Protein AF-0000000074383728 (afdb_homodimer)

pLDDT: mean 90.29, std 19.38, range [23.75, 99.0]

Radius of gyration: 31.38 Å; Cα contacts (8 Å, |Δi|>4): 1427; chains: 2; bounding box: 77×175×67 Å

Foldseek 3Di:
DPPPPPPPPPPPPPPPPPPPPPPVLDQFLFQAAEEAAALLQDQAPCVPFPFLQFFQFPPACVVAPVRGRTRLANYDGLQQLLCVVRRHPGRQEALNDDDLVSCLRYHYPYYHQEALDHCQSPVGGDIQHLVNSLVSVVVSLCSCCVVPVVVHLVRSLVSQQQYEYEHEHDQSCQVRECVPVVVYCNVVVDPLLRSLVVSLVSVLVSVVSVVVSRHAHYEYEQHAQQQQQLVNCVVVVHQHRDVSSSVSSVSNR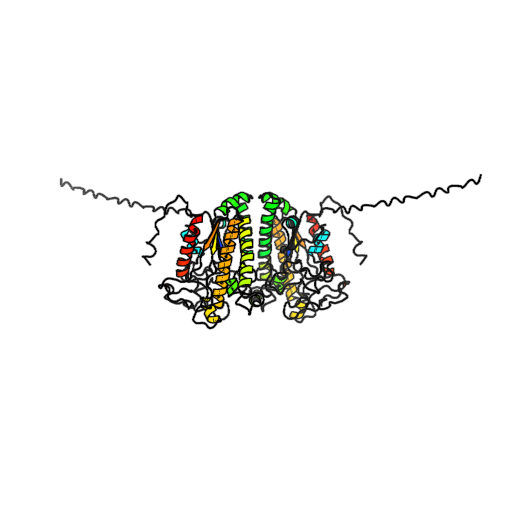VVNVVSQVVSPVVRPRHDYFYQYYDPDDPCLQVARNAAQADADCPRSGQGHDGPGDGHDPLLNHQHNTRGYGYVNVSNVSSVSSSVRSCVSRVPPPPDDDPDPPPPVPVD/DPPPPDPPPPPPPPPPPPPPPPPVLDQFLFQAAAEAAALLQDQAPCVPFPFLQFFQFPPACVVAPVRGRTRLANYDGLQQLLCVVRRHPGRQEALNDDDLVSCLRYHYPYYHQEALDHCQSPVGGDIQHLVNSLVSVVVSLCSCCVVPVVVHLVRSLVSQQQYEYEHEHDQSCQVRECVPVVVYCNVVVDPLLRSLVVSLVSVLVSVVSVVVSRHAHYEYEQHAQQQQQLVNCVVVVHQHRDVSSSVSSVSNRVVNVVSQVVSPVVRPRHDYFYQYYDPDDPCLQVARNAAQAPADCPRSGQGHDGPGDGHDPLLNHQHNTRGYGYVNVSNVSSVSSSVRSCVSRVPPPPDDDPDPPPPVPVD

Organism: Artemisia annua (NCBI:txid35608)

InterPro domains:
  IPR001087 GDSL lipase/esterase [PF00657] (33-327)
  IPR035669 GDSL lipase/esterase-like, plant [cd01837] (31-342)
  IPR036514 SGNH hydrolase superfamily [G3DSA:3.40.50.1110] (21-343)
  IPR051238 GDSL esterase/lipase [PTHR45650] (12-344)

Nearest PDB structures (foldseek):
  6ur1-assembly2_B  TM=7.526E-01  e=2.011E-12  Pseudomonas aeruginosa PAO1
  8d90-assembly2_B  TM=7.364E-01  e=1.121E-12  Pseudomonas aeruginosa PAO1
  6uqz-assembly2_B  TM=7.644E-01  e=4.053E-12  Pseudomonas aeruginosa PAO1
  6ur0-assembly2_B  TM=7.453E-01  e=1.417E-12  Pseudomonas aeruginosa PAO1
  6uqy-assembly1_A  TM=7.431E-01  e=1.897E-12  Pseudomonas aeruginosa PAO1

Sequence (726 aa):
MRNMGFSSVTYIFVFFIATLSSFISCAPQVPCYFIFGDSLYDNGNNNNLVTEARANYPPYGIDFPDGPTGRFSNGRNIADVIAQLLGFEKSIPPYATASPNEAVLGVNYASGAAGIRDETGQHMGGRISLNQQIAHHATTILQLADLIGNGNLKKVRKHLNKCIYTVAMGNNDFINNYFSPQHYKTSSLYTPEEYAEQLVQQYSKQLSILYKYGARNFGISGSSYSGCAPEMMTRYDSDVCVDAINGAVVQFNAKLVAALAELKSNLTGAKFVYIEPSLGYSTDFNVTDKPCCTVSTTIGAGQCAPNQVPCDSRQNYVFWDAFHPTEGISLVDGAAAYEALSPFYADETKGTLPILEAFVNDIMRNMGFSSVTYIFVFFIATLSSFISCAPQVPCYFIFGDSLYDNGNNNNLVTEARANYPPYGIDFPDGPTGRFSNGRNIADVIAQLLGFEKSIPPYATASPNEAVLGVNYASGAAGIRDETGQHMGGRISLNQQIAHHATTILQLADLIGNGNLKKVRKHLNKCIYTVAMGNNDFINNYFSPQHYKTSSLYTPEEYAEQLVQQYSKQLSILYKYGARNFGISGSSYSGCAPEMMTRYDSDVCVDAINGAVVQFNAKLVAALAELKSNLTGAKFVYIEPSLGYSTDFNVTDKPCCTVSTTIGAGQCAPNQVPCDSRQNYVFWDAFHPTEGISLVDGAAAYEALSPFYADETKGTLPILEAFVNDI

Solvent-accessible surface area (backbone atoms only — not comparable to full-atom values): 37391 Å² total; per-residue (Å²): 135,83,80,78,79,80,79,80,78,79,80,78,78,77,76,76,74,75,73,73,73,68,73,68,79,61,74,39,61,46,73,22,43,35,37,40,26,15,37,71,48,13,55,29,45,34,64,83,46,66,42,44,46,60,25,53,43,45,51,24,6,70,72,25,96,82,36,31,53,18,22,54,15,34,22,55,37,31,52,42,39,32,33,47,74,41,37,39,93,56,67,61,40,22,54,78,74,49,47,76,75,50,45,67,44,18,35,25,44,9,10,24,44,13,6,66,46,74,63,23,26,46,94,43,39,49,61,41,18,48,65,51,34,53,24,48,49,33,42,49,48,57,51,40,12,58,73,77,21,76,33,23,44,63,54,37,26,60,56,36,45,53,18,42,35,37,42,38,50,44,50,26,39,37,64,42,23,40,72,28,64,94,80,32,66,49,54,80,75,33,53,57,64,54,42,28,50,53,49,39,54,53,45,52,52,53,54,50,51,45,39,74,69,24,48,23,34,36,39,36,37,42,44,54,58,56,14,45,24,31,41,49,11,56,76,65,74,41,98,50,60,36,61,71,51,32,50,35,38,51,50,29,41,53,51,40,55,55,49,48,54,52,46,46,74,69,36,85,82,40,42,73,36,79,34,77,51,73,92,75,73,61,76,68,43,66,38,63,68,48,38,36,30,58,53,27,88,64,83,33,56,32,35,58,32,74,76,47,82,52,56,84,66,50,75,27,24,39,22,24,23,19,76,31,43,13,30,63,42,17,50,54,54,10,50,52,45,45,60,61,48,38,85,74,51,55,50,88,81,60,70,84,72,79,76,75,68,61,72,68,63,77,100,136,87,80,80,78,80,81,79,77,79,78,79,78,79,78,77,74,75,75,70,72,67,73,68,78,62,75,38,62,46,73,23,44,35,37,41,26,15,37,70,48,12,55,29,44,36,63,83,47,68,42,44,48,60,25,56,43,46,50,24,6,70,72,26,95,84,35,32,54,18,23,53,15,33,21,55,37,30,52,42,39,31,33,48,74,42,38,40,92,56,68,62,40,21,56,79,73,49,46,76,76,51,45,67,43,18,37,26,44,9,9,23,46,13,6,64,46,74,63,22,25,46,92,42,38,48,60,40,18,48,65,53,34,53,24,50,48,33,41,50,50,56,52,40,12,59,74,76,20,78,33,23,44,62,54,37,28,60,56,37,43,55,18,42,35,37,41,39,49,46,49,26,39,37,66,40,23,39,72,27,62,94,80,31,67,50,53,80,75,33,52,56,65,54,43,29,52,53,50,40,54,54,45,52,53,52,53,50,50,45,39,74,69,24,48,21,34,36,39,36,36,42,44,54,58,57,13,45,25,30,40,49,12,57,75,64,74,41,98,51,59,36,60,73,51,31,52,37,38,52,51,29,39,54,50,39,55,54,48,49,53,52,46,44,74,69,37,86,83,40,45,74,36,80,34,77,51,74,93,72,74,62,77,68,44,66,38,64,68,49,39,37,29,58,53,27,88,63,82,33,55,32,35,57,32,75,76,46,82,53,56,85,67,51,77,26,24,40,23,24,23,20,76,29,42,13,30,64,42,16,50,53,53,10,50,51,43,45,59,61,48,37,84,74,50,54,50,90,78,60,70,83,71,77,76,75,68,63,70,68,62,78,100

Secondary structure (DSSP, 8-state):
-------------------------PPPSSS-EEEEESTTT-BSTTTTSSBS----STTTTTTSTT--SSBSSSS--HHHHHHHHTT-SSPPPBTTT--HHHHTT--B---TT--SSTTTTGGGB----HHHHHHHHHHHHHHHHHHTSTTBHHHHHHHHTTSEEEEE--HHHIIIIIT-TTT--HHHH--HHHHHHHHHHHHHHHHHHHHHHT--EEEEEPPP-GGGSHHHHHHTT-SS--HHHHHHHHHHHHHHHHHHHHHHHHSTT-EEEEEPPPS---TT--EEEEESSPBPSSTTTTSBPTT----S-GGGEEESSSSSB-HHHHHHHHHHHHHHTHHHH--TTS-------HHHH--/-------------------------PPPSSS-EEEEESTTT-BSTTTTSSBS----STTTTTTSTT--SSBSSSS--HHHHHHHHTT-SSPPPBTTT--HHHHTT--B---TT--SSTTTTGGGB----HHHHHHHHHHHHHHHHHHTSTTBHHHHHHHHTTSEEEEE--HHHIIIIIT-TTT--HHHH--HHHHHHHHHHHHHHHHHHHHHTT--EEEEEPPP-GGGSHHHHHHTT-SS--HHHHHHHHHHHHHHHHHHHHHHHHSTT-EEEEEPPPS---TT--EEEEESSPBPSSTTTTSBPTT----S-GGGEEESSSSSB-HHHHHHHHHHHHHHTHHHHS-SSS-------HHHH--

Structure (mmCIF, N/CA/C/O backbone):
data_AF-0000000074383728-model_v1
#
loop_
_entity.id
_entity.type
_entity.pdbx_description
1 polymer 'SGNH hydrolase-type esterase domain-containing protein'
#
loop_
_atom_site.group_PDB
_atom_site.id
_atom_site.type_symbol
_atom_site.label_atom_id
_atom_site.label_alt_id
_atom_site.label_comp_id
_atom_site.label_asym_id
_atom_site.label_entity_id
_atom_site.label_seq_id
_atom_site.pdbx_PDB_ins_code
_atom_site.Cartn_x
_atom_site.Cartn_y
_atom_site.Cartn_z
_atom_site.occupancy
_atom_site.B_iso_or_equiv
_atom_site.auth_seq_id
_atom_site.auth_comp_id
_atom_site.auth_asym_id
_atom_site.auth_atom_id
_atom_site.pdbx_PDB_model_num
ATOM 1 N N . MET A 1 1 ? 14.477 91.75 -39.625 1 23.75 1 MET A N 1
ATOM 2 C CA . MET A 1 1 ? 15.391 90.75 -39.125 1 23.75 1 MET A CA 1
ATOM 3 C C . MET A 1 1 ? 14.883 90.188 -37.781 1 23.75 1 MET A C 1
ATOM 5 O O . MET A 1 1 ? 15.016 90.812 -36.75 1 23.75 1 MET A O 1
ATOM 9 N N . ARG A 1 2 ? 13.531 89.688 -37.875 1 29.5 2 ARG A N 1
ATOM 10 C CA . ARG A 1 2 ? 12.695 89.125 -36.844 1 29.5 2 ARG A CA 1
ATOM 11 C C . ARG A 1 2 ? 13.383 87.938 -36.188 1 29.5 2 ARG A C 1
ATOM 13 O O . ARG A 1 2 ? 13.719 86.938 -36.844 1 29.5 2 ARG A O 1
ATOM 20 N N . ASN A 1 3 ? 14.172 88.188 -35.125 1 27.17 3 ASN A N 1
ATOM 21 C CA . ASN A 1 3 ? 14.938 87.188 -34.344 1 27.17 3 ASN A CA 1
ATOM 22 C C . ASN A 1 3 ? 14.016 86.188 -33.656 1 27.17 3 ASN A C 1
ATOM 24 O O . ASN A 1 3 ? 13.195 86.562 -32.812 1 27.17 3 ASN A O 1
ATOM 28 N N . MET A 1 4 ? 13.484 85.188 -34.344 1 37.12 4 MET A N 1
ATOM 29 C CA . MET A 1 4 ? 12.68 84.062 -33.812 1 37.12 4 MET A CA 1
ATOM 30 C C . MET A 1 4 ? 13.453 83.312 -32.75 1 37.12 4 MET A C 1
ATOM 32 O O . MET A 1 4 ? 14.555 82.812 -33.031 1 37.12 4 MET A O 1
ATOM 36 N N . GLY A 1 5 ? 13.352 83.625 -31.469 1 35.25 5 GLY A N 1
ATOM 37 C CA . GLY A 1 5 ? 13.922 83 -30.312 1 35.25 5 GLY A CA 1
ATOM 38 C C . GLY A 1 5 ? 13.492 81.5 -30.188 1 35.25 5 GLY A C 1
ATOM 39 O O . GLY A 1 5 ? 12.305 81.188 -30.281 1 35.25 5 GLY A O 1
ATOM 40 N N . PHE A 1 6 ? 14.289 80.562 -30.672 1 40.22 6 PHE A N 1
ATOM 41 C CA . PHE A 1 6 ? 14.156 79.062 -30.562 1 40.22 6 PHE A CA 1
ATOM 42 C C . PHE A 1 6 ? 14.109 78.688 -29.094 1 40.22 6 PHE A C 1
ATOM 44 O O . PHE A 1 6 ? 15.023 79 -28.328 1 40.22 6 PHE A O 1
ATOM 51 N N . SER A 1 7 ? 12.938 78.625 -28.453 1 39.31 7 SER A N 1
ATOM 52 C CA . SER A 1 7 ? 12.75 78.062 -27.125 1 39.31 7 SER A CA 1
ATOM 53 C C . SER A 1 7 ? 13.188 76.562 -27.078 1 39.31 7 SER A C 1
ATOM 55 O O . SER A 1 7 ? 12.742 75.75 -27.891 1 39.31 7 SER A O 1
ATOM 57 N N . SER A 1 8 ? 14.398 76.25 -26.641 1 41.28 8 SER A N 1
ATOM 58 C CA . SER A 1 8 ? 14.938 74.938 -26.406 1 41.28 8 SER A CA 1
ATOM 59 C C . SER A 1 8 ? 14.141 74.188 -25.328 1 41.28 8 SER A C 1
ATOM 61 O O . SER A 1 8 ? 14.008 74.688 -24.203 1 41.28 8 SER A O 1
ATOM 63 N N . VAL A 1 9 ? 13.086 73.438 -25.656 1 46.56 9 VAL A N 1
ATOM 64 C CA . VAL A 1 9 ? 12.391 72.562 -24.75 1 46.56 9 VAL A CA 1
ATOM 65 C C . VAL A 1 9 ? 13.359 71.5 -24.234 1 46.56 9 VAL A C 1
ATOM 67 O O . VAL A 1 9 ? 13.961 70.75 -25.031 1 46.56 9 VAL A O 1
ATOM 70 N N . THR A 1 10 ? 14 71.688 -23.078 1 42.84 10 THR A N 1
ATOM 71 C CA . THR A 1 10 ? 14.812 70.688 -22.391 1 42.84 10 THR A CA 1
ATOM 72 C C . THR A 1 10 ? 13.969 69.438 -22.031 1 42.84 10 THR A C 1
ATOM 74 O O . THR A 1 10 ? 12.984 69.562 -21.297 1 42.84 10 THR A O 1
ATOM 77 N N . TYR A 1 11 ? 13.953 68.375 -22.875 1 44 11 TYR A N 1
ATOM 78 C CA . TYR A 1 11 ? 13.375 67.062 -22.562 1 44 11 TYR A CA 1
ATOM 79 C C . TYR A 1 11 ? 14.031 66.5 -21.312 1 44 11 TYR A C 1
ATOM 81 O O . TYR A 1 11 ? 15.25 66.312 -21.281 1 44 11 TYR A O 1
ATOM 89 N N . ILE A 1 12 ? 13.43 66.688 -20.172 1 43.62 12 ILE A N 1
ATOM 90 C CA . ILE A 1 12 ? 13.852 66 -18.969 1 43.62 12 ILE A CA 1
ATOM 91 C C . ILE A 1 12 ? 13.633 64.5 -19.156 1 43.62 12 ILE A C 1
ATOM 93 O O . ILE A 1 12 ? 12.508 64 -19.359 1 43.62 12 ILE A O 1
ATOM 97 N N . PHE A 1 13 ? 14.648 63.75 -19.625 1 43.59 13 PHE A N 1
ATOM 98 C CA . PHE A 1 13 ? 14.648 62.281 -19.609 1 43.59 13 PHE A CA 1
ATOM 99 C C . PHE A 1 13 ? 14.555 61.75 -18.188 1 43.59 13 PHE A C 1
ATOM 101 O O . PHE A 1 13 ? 15.469 61.906 -17.391 1 43.59 13 PHE A O 1
ATOM 108 N N . VAL A 1 14 ? 13.375 61.5 -17.688 1 42.91 14 VAL A N 1
ATOM 109 C CA . VAL A 1 14 ? 13.188 60.75 -16.438 1 42.91 14 VAL A CA 1
ATOM 110 C C . VAL A 1 14 ? 13.711 59.344 -16.609 1 42.91 14 VAL A C 1
ATOM 112 O O . VAL A 1 14 ? 13.211 58.562 -17.438 1 42.91 14 VAL A O 1
ATOM 115 N N . PHE A 1 15 ? 14.953 59.125 -16.266 1 42.06 15 PHE A N 1
ATOM 116 C CA . PHE A 1 15 ? 15.484 57.781 -16.141 1 42.06 15 PHE A CA 1
ATOM 117 C C . PHE A 1 15 ? 14.703 56.969 -15.109 1 42.06 15 PHE A C 1
ATOM 119 O O . PHE A 1 15 ? 14.711 57.312 -13.922 1 42.06 15 PHE A O 1
ATOM 126 N N . PHE A 1 16 ? 13.664 56.281 -15.516 1 41.88 16 PHE A N 1
ATOM 127 C CA . PHE A 1 16 ? 13.047 55.25 -14.664 1 41.88 16 PHE A CA 1
ATOM 128 C C . PHE A 1 16 ? 14.07 54.188 -14.273 1 41.88 16 PHE A C 1
ATOM 130 O O . PHE A 1 16 ? 14.547 53.438 -15.117 1 41.88 16 PHE A O 1
ATOM 137 N N . ILE A 1 17 ? 14.75 54.375 -13.234 1 37.78 17 ILE A N 1
ATOM 138 C CA . ILE A 1 17 ? 15.523 53.281 -12.664 1 37.78 17 ILE A CA 1
ATOM 139 C C . ILE A 1 17 ? 14.594 52.094 -12.344 1 37.78 17 ILE A C 1
ATOM 141 O O . ILE A 1 17 ? 13.742 52.219 -11.461 1 37.78 17 ILE A O 1
ATOM 145 N N . ALA A 1 18 ? 14.43 51.219 -13.258 1 42 18 ALA A N 1
ATOM 146 C CA . ALA A 1 18 ? 13.867 49.906 -12.945 1 42 18 ALA A CA 1
ATOM 147 C C . ALA A 1 18 ? 14.625 49.25 -11.789 1 42 18 ALA A C 1
ATOM 149 O O . ALA A 1 18 ? 15.781 48.844 -11.953 1 42 18 ALA A O 1
ATOM 150 N N . THR A 1 19 ? 14.336 49.688 -10.617 1 41.12 19 THR A N 1
ATOM 151 C CA . THR A 1 19 ? 14.805 48.844 -9.523 1 41.12 19 THR A CA 1
ATOM 152 C C . THR A 1 19 ? 14.43 47.375 -9.766 1 41.12 19 THR A C 1
ATOM 154 O O . THR A 1 19 ? 13.25 47.031 -9.727 1 41.12 19 THR A O 1
ATOM 157 N N . LEU A 1 20 ? 15.156 46.719 -10.523 1 40.81 20 LEU A N 1
ATOM 158 C CA . LEU A 1 20 ? 15.07 45.25 -10.484 1 40.81 20 LEU A CA 1
ATOM 159 C C . LEU A 1 20 ? 15.156 44.75 -9.047 1 40.81 20 LEU A C 1
ATOM 161 O O . LEU A 1 20 ? 16.234 44.75 -8.445 1 40.81 20 LEU A O 1
ATOM 165 N N . SER A 1 21 ? 14.117 44.906 -8.25 1 39.81 21 SER A N 1
ATOM 166 C CA . SER A 1 21 ? 14.094 44.062 -7.074 1 39.81 21 SER A CA 1
ATOM 167 C C . SER A 1 21 ? 14.453 42.625 -7.438 1 39.81 21 SER A C 1
ATOM 169 O O . SER A 1 21 ? 13.688 41.938 -8.109 1 39.81 21 SER A O 1
ATOM 171 N N . SER A 1 22 ? 15.641 42.375 -7.73 1 39.72 22 SER A N 1
ATOM 172 C CA . SER A 1 22 ? 16.047 40.969 -7.738 1 39.72 22 SER A CA 1
ATOM 173 C C . SER A 1 22 ? 15.398 40.219 -6.59 1 39.72 22 SER A C 1
ATOM 175 O O . SER A 1 22 ? 15.719 40.438 -5.422 1 39.72 22 SER A O 1
ATOM 177 N N . PHE A 1 23 ? 14.195 39.906 -6.68 1 41.91 23 PHE A N 1
ATOM 178 C CA . PHE A 1 23 ? 13.773 38.812 -5.801 1 41.91 23 PHE A CA 1
ATOM 179 C C . PHE A 1 23 ? 14.867 37.75 -5.684 1 41.91 23 PHE A C 1
ATOM 181 O O . PHE A 1 23 ? 15.141 37.031 -6.637 1 41.91 23 PHE A O 1
ATOM 188 N N . ILE A 1 24 ? 15.945 38.062 -5.109 1 41.12 24 ILE A N 1
ATOM 189 C CA . ILE A 1 24 ? 16.859 37 -4.766 1 41.12 24 ILE A CA 1
ATOM 190 C C . ILE A 1 24 ? 16.078 35.781 -4.266 1 41.12 24 ILE A C 1
ATOM 192 O O . ILE A 1 24 ? 15.422 35.844 -3.227 1 41.12 24 ILE A O 1
ATOM 196 N N . SER A 1 25 ? 15.539 35.094 -5.102 1 51.88 25 SER A N 1
ATOM 197 C CA . SER A 1 25 ? 15.008 33.781 -4.719 1 51.88 25 SER A CA 1
ATOM 198 C C . SER A 1 25 ? 15.961 33.031 -3.781 1 51.88 25 SER A C 1
ATOM 200 O O . SER A 1 25 ? 17.062 32.656 -4.18 1 51.88 25 SER A O 1
ATOM 202 N N . CYS A 1 26 ? 15.992 33.406 -2.43 1 64.88 26 CYS A N 1
ATOM 203 C CA . CYS A 1 26 ? 16.859 32.781 -1.436 1 64.88 26 CYS A CA 1
ATOM 204 C C . CYS A 1 26 ? 16.594 31.281 -1.354 1 64.88 26 CYS A C 1
ATOM 206 O O . CYS A 1 26 ? 15.438 30.844 -1.416 1 64.88 26 CYS A O 1
ATOM 208 N N . ALA A 1 27 ? 17.594 30.453 -1.549 1 84.06 27 ALA A N 1
ATOM 209 C CA . ALA A 1 27 ? 17.562 29 -1.392 1 84.06 27 ALA A CA 1
ATOM 210 C C . ALA A 1 27 ? 16.891 28.594 -0.087 1 84.06 27 ALA A C 1
ATOM 212 O O . ALA A 1 27 ? 17.016 29.281 0.926 1 84.06 27 ALA A O 1
ATOM 213 N N . PRO A 1 28 ? 15.992 27.609 -0.185 1 92.44 28 PRO A N 1
ATOM 214 C CA . PRO A 1 28 ? 15.391 27.141 1.066 1 92.44 28 PRO A CA 1
ATOM 215 C C . PRO A 1 28 ? 16.438 26.875 2.154 1 92.44 28 PRO A C 1
ATOM 217 O O . PRO A 1 28 ? 17.609 26.672 1.85 1 92.44 28 PRO A O 1
ATOM 220 N N . GLN A 1 29 ? 15.961 26.906 3.348 1 95.75 29 GLN A N 1
ATOM 221 C CA . GLN A 1 29 ? 16.844 26.781 4.508 1 95.75 29 GLN A CA 1
ATOM 222 C C . GLN A 1 29 ? 17.422 25.375 4.609 1 95.75 29 GLN A C 1
ATOM 224 O O . GLN A 1 29 ? 18.422 25.156 5.289 1 95.75 29 GLN A O 1
ATOM 229 N N . VAL A 1 30 ? 16.766 24.375 4.012 1 97.25 30 VAL A N 1
ATOM 230 C CA . VAL A 1 30 ? 17.219 22.984 3.881 1 97.25 30 VAL A CA 1
ATOM 231 C C . VAL A 1 30 ? 17.031 22.516 2.441 1 97.25 30 VAL A C 1
ATOM 233 O O . VAL A 1 30 ? 16.188 23.047 1.714 1 97.25 30 VAL A O 1
ATOM 236 N N . PRO A 1 31 ? 17.766 21.547 2.021 1 97.06 31 PRO A N 1
ATOM 237 C CA . PRO A 1 31 ? 17.719 21.188 0.603 1 97.06 31 PRO A CA 1
ATOM 238 C C . PRO A 1 31 ? 16.438 20.438 0.234 1 97.06 31 PRO A C 1
ATOM 240 O O . PRO A 1 31 ? 16.062 20.391 -0.94 1 97.06 31 PRO A O 1
ATOM 243 N N . CYS A 1 32 ? 15.766 19.797 1.197 1 98.25 32 CYS A N 1
ATOM 244 C CA . CYS A 1 32 ? 14.578 19.016 0.887 1 98.25 32 CYS A CA 1
ATOM 245 C C . CYS A 1 32 ? 13.703 18.828 2.121 1 98.25 32 CYS A C 1
ATOM 247 O O . CYS A 1 32 ? 14.164 19.031 3.248 1 98.25 32 CYS A O 1
ATOM 249 N N . TYR A 1 33 ? 12.445 18.562 1.888 1 98.88 33 TYR A N 1
ATOM 250 C CA . TYR A 1 33 ? 11.414 18.375 2.91 1 98.88 33 TYR A CA 1
ATOM 251 C C . TYR A 1 33 ? 10.484 17.234 2.557 1 98.88 33 TYR A C 1
ATOM 253 O O . TYR A 1 33 ? 9.727 17.312 1.586 1 98.88 33 TYR A O 1
ATOM 261 N N . PHE A 1 34 ? 10.586 16.094 3.307 1 98.94 34 PHE A N 1
ATOM 262 C CA . PHE A 1 34 ? 9.727 14.938 3.123 1 98.94 34 PHE A CA 1
ATOM 263 C C . PHE A 1 34 ? 8.648 14.891 4.195 1 98.94 34 PHE A C 1
ATOM 265 O O . PHE A 1 34 ? 8.93 15.062 5.379 1 98.94 34 PHE A O 1
ATOM 272 N N . ILE A 1 35 ? 7.395 14.602 3.756 1 99 35 ILE A N 1
ATOM 273 C CA . ILE A 1 35 ? 6.234 14.734 4.633 1 99 35 ILE A CA 1
ATOM 274 C C . ILE A 1 35 ? 5.465 13.422 4.676 1 99 35 ILE A C 1
ATOM 276 O O . ILE A 1 35 ? 5.082 12.883 3.635 1 99 35 ILE A O 1
ATOM 280 N N . PHE A 1 36 ? 5.27 12.852 5.82 1 98.94 36 PHE A N 1
ATOM 281 C CA . PHE A 1 36 ? 4.438 11.688 6.094 1 98.94 36 PHE A CA 1
ATOM 282 C C . PHE A 1 36 ? 3.281 12.055 7.016 1 98.94 36 PHE A C 1
ATOM 284 O O . PHE A 1 36 ? 3.451 12.836 7.957 1 98.94 36 PHE A O 1
ATOM 291 N N . GLY A 1 37 ? 2.119 11.5 6.719 1 98.88 37 GLY A N 1
ATOM 292 C CA . GLY A 1 37 ? 1.021 11.898 7.582 1 98.88 37 GLY A CA 1
ATOM 293 C C . GLY A 1 37 ? -0.333 11.438 7.078 1 98.88 37 GLY A C 1
ATOM 294 O O . GLY A 1 37 ? -0.421 10.484 6.305 1 98.88 37 GLY A O 1
ATOM 295 N N . ASP A 1 38 ? -1.364 12.023 7.645 1 98.75 38 ASP A N 1
ATOM 296 C CA . ASP A 1 38 ? -2.75 11.719 7.297 1 98.75 38 ASP A CA 1
ATOM 297 C C . ASP A 1 38 ? -3.426 12.914 6.633 1 98.75 38 ASP A C 1
ATOM 299 O O . ASP A 1 38 ? -2.783 13.672 5.895 1 98.75 38 ASP A O 1
ATOM 303 N N . SER A 1 39 ? -4.688 13.102 6.734 1 98.75 39 SER A N 1
ATOM 304 C CA . SER A 1 39 ? -5.457 14.125 6.035 1 98.75 39 SER A CA 1
ATOM 305 C C . SER A 1 39 ? -5.016 15.523 6.441 1 98.75 39 SER A C 1
ATOM 307 O O . SER A 1 39 ? -5.172 16.484 5.672 1 98.75 39 SER A O 1
ATOM 309 N N . LEU A 1 40 ? -4.418 15.711 7.617 1 98.38 40 LEU A N 1
ATOM 310 C CA . LEU A 1 40 ? -3.998 17.031 8.102 1 98.38 40 LEU A CA 1
ATOM 311 C C . LEU A 1 40 ? -2.842 17.562 7.27 1 98.38 40 LEU A C 1
ATOM 313 O O . LEU A 1 40 ? -2.576 18.766 7.277 1 98.38 40 LEU A O 1
ATOM 317 N N . TYR A 1 41 ? -2.146 16.641 6.566 1 98.81 41 TYR A N 1
ATOM 318 C CA . TYR A 1 41 ? -0.938 17.016 5.84 1 98.81 41 TYR A CA 1
ATOM 319 C C . TYR A 1 41 ? -1.084 16.719 4.352 1 98.81 41 TYR A C 1
ATOM 321 O O . TYR A 1 41 ? -0.254 17.141 3.547 1 98.81 41 TYR A O 1
ATOM 329 N N . ASP A 1 42 ? -2.148 15.977 3.982 1 98.88 42 ASP A N 1
ATOM 330 C CA . ASP A 1 42 ? -2.348 15.555 2.602 1 98.88 42 ASP A CA 1
ATOM 331 C C . ASP A 1 42 ? -2.631 16.75 1.692 1 98.88 42 ASP A C 1
ATOM 333 O O . ASP A 1 42 ? -3.451 17.609 2.025 1 98.88 42 ASP A O 1
ATOM 337 N N . ASN A 1 43 ? -1.939 16.75 0.58 1 98.62 43 ASN A N 1
ATOM 338 C CA . ASN A 1 43 ? -2.217 17.844 -0.352 1 98.62 43 ASN A CA 1
ATOM 339 C C . ASN A 1 43 ? -2.523 17.328 -1.751 1 98.62 43 ASN A C 1
ATOM 341 O O . ASN A 1 43 ? -2.273 18 -2.744 1 98.62 43 ASN A O 1
ATOM 345 N N . GLY A 1 44 ? -2.988 16.016 -1.808 1 98.69 44 GLY A N 1
ATOM 346 C CA . GLY A 1 44 ? -3.5 15.594 -3.104 1 98.69 44 GLY A CA 1
ATOM 347 C C . GLY A 1 44 ? -3.322 14.109 -3.369 1 98.69 44 GLY A C 1
ATOM 348 O O . GLY A 1 44 ? -3.686 13.617 -4.438 1 98.69 44 GLY A O 1
ATOM 349 N N . ASN A 1 45 ? -2.852 13.336 -2.424 1 98.81 45 ASN A N 1
ATOM 350 C CA . ASN A 1 45 ? -2.553 11.93 -2.674 1 98.81 45 ASN A CA 1
ATOM 351 C C . ASN A 1 45 ? -3.826 11.102 -2.777 1 98.81 45 ASN A C 1
ATOM 353 O O . ASN A 1 45 ? -3.84 10.055 -3.432 1 98.81 45 ASN A O 1
ATOM 357 N N . ASN A 1 46 ? -4.938 11.578 -2.221 1 98.62 46 ASN A N 1
ATOM 358 C CA . ASN A 1 46 ? -6.164 10.789 -2.225 1 98.62 46 ASN A CA 1
ATOM 359 C C . ASN A 1 46 ? -7.023 11.086 -3.449 1 98.62 46 ASN A C 1
ATOM 361 O O . ASN A 1 46 ? -8.031 10.422 -3.684 1 98.62 46 ASN A O 1
ATOM 365 N N . ASN A 1 47 ? -6.625 12.062 -4.285 1 98.19 47 ASN A N 1
ATOM 366 C CA . ASN A 1 47 ? -7.48 12.602 -5.34 1 98.19 47 ASN A CA 1
ATOM 367 C C . ASN A 1 47 ? -7.926 11.516 -6.309 1 98.19 47 ASN A C 1
ATOM 369 O O . ASN A 1 47 ? -9.039 11.562 -6.836 1 98.19 47 ASN A O 1
ATOM 373 N N . ASN A 1 48 ? -7.102 10.516 -6.492 1 94.25 48 ASN A N 1
ATOM 374 C CA . ASN A 1 48 ? -7.434 9.523 -7.516 1 94.25 48 ASN A CA 1
ATOM 375 C C . ASN A 1 48 ? -7.707 8.156 -6.906 1 94.25 48 ASN A C 1
ATOM 377 O O . ASN A 1 48 ? -7.762 7.152 -7.621 1 94.25 48 ASN A O 1
ATOM 381 N N . LEU A 1 49 ? -7.844 8.062 -5.648 1 95.56 49 LEU A N 1
ATOM 382 C CA . LEU A 1 49 ? -8.195 6.816 -4.973 1 95.56 49 LEU A CA 1
ATOM 383 C C . LEU A 1 49 ? -9.711 6.625 -4.945 1 95.56 49 LEU A C 1
ATOM 385 O O . LEU A 1 49 ? -10.461 7.598 -4.941 1 95.56 49 LEU A O 1
ATOM 389 N N . VAL A 1 50 ? -10.148 5.363 -4.992 1 93.94 50 VAL A N 1
ATOM 390 C CA . VAL A 1 50 ? -11.531 5.055 -4.641 1 93.94 50 VAL A CA 1
ATOM 391 C C . VAL A 1 50 ? -11.695 5.078 -3.121 1 93.94 50 VAL A C 1
ATOM 393 O O . VAL A 1 50 ? -11.375 4.098 -2.441 1 93.94 50 VAL A O 1
ATOM 396 N N . THR A 1 51 ? -12.164 6.238 -2.578 1 96.25 51 THR A N 1
ATOM 397 C CA . THR A 1 51 ? -12.18 6.469 -1.138 1 96.25 51 THR A CA 1
ATOM 398 C C . THR A 1 51 ? -13.242 7.492 -0.767 1 96.25 51 THR A C 1
ATOM 400 O O . THR A 1 51 ? -13.633 8.32 -1.594 1 96.25 51 THR A O 1
ATOM 403 N N . GLU A 1 52 ? -13.703 7.363 0.444 1 96.31 52 GLU A N 1
ATOM 404 C CA . GLU A 1 52 ? -14.57 8.398 1.003 1 96.31 52 GLU A CA 1
ATOM 405 C C . GLU A 1 52 ? -13.75 9.547 1.577 1 96.31 52 GLU A C 1
ATOM 407 O O . GLU A 1 52 ? -14.273 10.641 1.789 1 96.31 52 GLU A O 1
ATOM 412 N N . ALA A 1 53 ? -12.445 9.359 1.85 1 97.5 53 ALA A N 1
ATOM 413 C CA . ALA A 1 53 ? -11.547 10.383 2.393 1 97.5 53 ALA A CA 1
ATOM 414 C C . ALA A 1 53 ? -10.93 11.211 1.277 1 97.5 53 ALA A C 1
ATOM 416 O O . ALA A 1 53 ? -9.75 11.039 0.947 1 97.5 53 ALA A O 1
ATOM 417 N N . ARG A 1 54 ? -11.672 12.094 0.759 1 97.06 54 ARG A N 1
ATOM 418 C CA . ARG A 1 54 ? -11.242 12.914 -0.367 1 97.06 54 ARG A CA 1
ATOM 419 C C . ARG A 1 54 ? -11.672 14.367 -0.18 1 97.06 54 ARG A C 1
ATOM 421 O O . ARG A 1 54 ? -12.742 14.641 0.37 1 97.06 54 ARG A O 1
ATOM 428 N N . ALA A 1 55 ? -10.797 15.312 -0.72 1 98.31 55 ALA A N 1
ATOM 429 C CA . ALA A 1 55 ? -11.086 16.719 -0.483 1 98.31 55 ALA A CA 1
ATOM 430 C C . ALA A 1 55 ? -10.789 17.562 -1.724 1 98.31 55 ALA A C 1
ATOM 432 O O . ALA A 1 55 ? -10.516 18.75 -1.62 1 98.31 55 ALA A O 1
ATOM 433 N N . ASN A 1 56 ? -10.773 16.953 -2.91 1 98.5 56 ASN A N 1
ATOM 434 C CA . ASN A 1 56 ? -10.516 17.703 -4.141 1 98.5 56 ASN A CA 1
ATOM 435 C C . ASN A 1 56 ? -11.805 18.156 -4.801 1 98.5 56 ASN A C 1
ATOM 437 O O . ASN A 1 56 ? -11.992 17.984 -6.004 1 98.5 56 ASN A O 1
ATOM 441 N N . TYR A 1 57 ? -12.703 18.766 -3.982 1 98 57 TYR A N 1
ATOM 442 C CA . TYR A 1 57 ? -13.953 19.359 -4.441 1 98 57 TYR A CA 1
ATOM 443 C C . TYR A 1 57 ? -14.359 20.531 -3.553 1 98 57 TYR A C 1
ATOM 445 O O . TYR A 1 57 ? -14 20.578 -2.375 1 98 57 TYR A O 1
ATOM 453 N N . PRO A 1 58 ? -15.109 21.484 -4.133 1 97.56 58 PRO A N 1
ATOM 454 C CA . PRO A 1 58 ? -15.617 22.578 -3.287 1 97.56 58 PRO A CA 1
ATOM 455 C C . PRO A 1 58 ? -16.547 22.078 -2.186 1 97.56 58 PRO A C 1
ATOM 457 O O . PRO A 1 58 ? -17.281 21.109 -2.385 1 97.56 58 PRO A O 1
ATOM 460 N N . PRO A 1 59 ? -16.516 22.688 -0.974 1 98.44 59 PRO A N 1
ATOM 461 C CA . PRO A 1 59 ? -15.906 23.984 -0.72 1 98.44 59 PRO A CA 1
ATOM 462 C C . PRO A 1 59 ? -14.461 23.891 -0.24 1 98.44 59 PRO A C 1
ATOM 464 O O . PRO A 1 59 ? -13.867 24.891 0.148 1 98.44 59 PRO A O 1
ATOM 467 N N . TYR A 1 60 ? -13.875 22.719 -0.27 1 98.75 60 TYR A N 1
ATOM 468 C CA . TYR A 1 60 ? -12.453 22.641 0.034 1 98.75 60 TYR A CA 1
ATOM 469 C C . TYR A 1 60 ? -11.648 23.531 -0.907 1 98.75 60 TYR A C 1
ATOM 471 O O . TYR A 1 60 ? -12.016 23.703 -2.07 1 98.75 60 TYR A O 1
ATOM 479 N N . GLY A 1 61 ? -10.594 24.094 -0.364 1 98.5 61 GLY A N 1
ATOM 480 C CA . GLY A 1 61 ? -9.688 24.875 -1.189 1 98.5 61 GLY A CA 1
ATOM 481 C C . GLY A 1 61 ? -10.273 26.188 -1.657 1 98.5 61 GLY A C 1
ATOM 482 O O . GLY A 1 61 ? -9.734 26.828 -2.555 1 98.5 61 GLY A O 1
ATOM 483 N N . ILE A 1 62 ? -11.336 26.594 -1.085 1 98.31 62 ILE A N 1
ATOM 484 C CA . ILE A 1 62 ? -12.023 27.797 -1.546 1 98.31 62 ILE A CA 1
ATOM 485 C C . ILE A 1 62 ? -11.102 29.016 -1.398 1 98.31 62 ILE A C 1
ATOM 487 O O . ILE A 1 62 ? -11.227 29.984 -2.143 1 98.31 62 ILE A O 1
ATOM 491 N N . ASP A 1 63 ? -10.164 29.016 -0.454 1 98 63 ASP A N 1
ATOM 492 C CA . ASP A 1 63 ? -9.25 30.125 -0.223 1 98 63 ASP A CA 1
ATOM 493 C C . ASP A 1 63 ? -7.855 29.812 -0.766 1 98 63 ASP A C 1
ATOM 495 O O . ASP A 1 63 ? -6.902 30.547 -0.505 1 98 63 ASP A O 1
ATOM 499 N N . PHE A 1 64 ? -7.676 28.672 -1.375 1 97.81 64 PHE A N 1
ATOM 500 C CA . PHE A 1 64 ? -6.41 28.297 -1.997 1 97.81 64 PHE A CA 1
ATOM 501 C C . PHE A 1 64 ? -6.375 28.734 -3.455 1 97.81 64 PHE A C 1
ATOM 503 O O . PHE A 1 64 ? -7.336 28.516 -4.199 1 97.81 64 PHE A O 1
ATOM 510 N N . PRO A 1 65 ? -5.258 29.328 -3.863 1 96.06 65 PRO A N 1
ATOM 511 C CA . PRO A 1 65 ? -5.223 29.906 -5.211 1 96.06 65 PRO A CA 1
ATOM 512 C C . PRO A 1 65 ? -5.551 28.875 -6.297 1 96.06 65 PRO A C 1
ATOM 514 O O . PRO A 1 65 ? -6.207 29.219 -7.285 1 96.06 65 PRO A O 1
ATOM 517 N N . ASP A 1 66 ? -5.172 27.641 -6.102 1 96.56 66 ASP A N 1
ATOM 518 C CA . ASP A 1 66 ? -5.367 26.625 -7.125 1 96.56 66 ASP A CA 1
ATOM 519 C C . ASP A 1 66 ? -6.668 25.859 -6.895 1 96.56 66 ASP A C 1
ATOM 521 O O . ASP A 1 66 ? -6.93 24.844 -7.559 1 96.56 66 ASP A O 1
ATOM 525 N N . GLY A 1 67 ? -7.512 26.266 -5.957 1 97.56 67 GLY A N 1
ATOM 526 C CA . GLY A 1 67 ? -8.781 25.609 -5.684 1 97.56 67 GLY A CA 1
ATOM 527 C C . GLY A 1 67 ? -8.625 24.344 -4.852 1 97.56 67 GLY A C 1
ATOM 528 O O . GLY A 1 67 ? -7.73 24.25 -4.012 1 97.56 67 GLY A O 1
ATOM 529 N N . PRO A 1 68 ? -9.609 23.422 -4.988 1 98.31 68 PRO A N 1
ATOM 530 C CA . PRO A 1 68 ? -9.57 22.188 -4.188 1 98.31 68 PRO A CA 1
ATOM 531 C C . PRO A 1 68 ? -8.555 21.188 -4.707 1 98.31 68 PRO A C 1
ATOM 533 O O . PRO A 1 68 ? -8.898 20.312 -5.516 1 98.31 68 PRO A O 1
ATOM 536 N N . THR A 1 69 ? -7.43 21.156 -4.18 1 97.62 69 THR A N 1
ATOM 537 C CA . THR A 1 69 ? -6.332 20.344 -4.691 1 97.62 69 THR A CA 1
ATOM 538 C C . THR A 1 69 ? -6.145 19.094 -3.844 1 97.62 69 THR A C 1
ATOM 540 O O . THR A 1 69 ? -5.18 18.344 -4.035 1 97.62 69 THR A O 1
ATOM 543 N N . GLY A 1 70 ? -6.984 18.891 -2.865 1 98.56 70 GLY A N 1
ATOM 544 C CA . GLY A 1 70 ? -6.906 17.688 -2.066 1 98.56 70 GLY A CA 1
ATOM 545 C C . GLY A 1 70 ? -6.543 17.938 -0.617 1 98.56 70 GLY A C 1
ATOM 546 O O . GLY A 1 70 ? -6.422 17.016 0.177 1 98.56 70 GLY A O 1
ATOM 547 N N . ARG A 1 71 ? -6.359 19.234 -0.272 1 98.81 71 ARG A N 1
ATOM 548 C CA . ARG A 1 71 ? -6.164 19.609 1.122 1 98.81 71 ARG A CA 1
ATOM 549 C C . ARG A 1 71 ? -7.48 19.594 1.888 1 98.81 71 ARG A C 1
ATOM 551 O O . ARG A 1 71 ? -8.484 20.141 1.428 1 98.81 71 ARG A O 1
ATOM 558 N N . PHE A 1 72 ? -7.48 18.953 2.994 1 98.75 72 PHE A N 1
ATOM 559 C CA . PHE A 1 72 ? -8.68 18.891 3.824 1 98.75 72 PHE A CA 1
ATOM 560 C C . PHE A 1 72 ? -8.852 20.188 4.621 1 98.75 72 PHE A C 1
ATOM 562 O O . PHE A 1 72 ? -8.875 20.156 5.855 1 98.75 72 PHE A O 1
ATOM 569 N N . SER A 1 73 ? -8.93 21.266 3.941 1 98.75 73 SER A N 1
ATOM 570 C CA . SER A 1 73 ? -9.031 22.625 4.477 1 98.75 73 SER A CA 1
ATOM 571 C C . SER A 1 73 ? -9.578 23.578 3.434 1 98.75 73 SER A C 1
ATOM 573 O O . SER A 1 73 ? -9.75 23.219 2.268 1 98.75 73 SER A O 1
ATOM 575 N N . ASN A 1 74 ? -9.945 24.812 3.891 1 98.69 74 ASN A N 1
ATOM 576 C CA . ASN A 1 74 ? -10.336 25.859 2.949 1 98.69 74 ASN A CA 1
ATOM 577 C C . ASN A 1 74 ? -9.133 26.422 2.191 1 98.69 74 ASN A C 1
ATOM 579 O O . ASN A 1 74 ? -9.289 27.141 1.21 1 98.69 74 ASN A O 1
ATOM 583 N N . GLY A 1 75 ? -7.926 26.125 2.67 1 98.5 75 GLY A N 1
ATOM 584 C CA . GLY A 1 75 ? -6.703 26.625 2.061 1 98.5 75 GLY A CA 1
ATOM 585 C C . GLY A 1 75 ? -5.488 25.766 2.377 1 98.5 75 GLY A C 1
ATOM 586 O O . GLY A 1 75 ? -5.527 24.547 2.227 1 98.5 75 GLY A O 1
ATOM 587 N N . ARG A 1 76 ? -4.391 26.406 2.801 1 98.38 76 ARG A N 1
ATOM 588 C CA . ARG A 1 76 ? -3.137 25.734 3.117 1 98.38 76 ARG A CA 1
ATOM 589 C C . ARG A 1 76 ? -3.301 24.812 4.324 1 98.38 76 ARG A C 1
ATOM 591 O O . ARG A 1 76 ? -4.098 25.094 5.219 1 98.38 76 ARG A O 1
ATOM 598 N N . ASN A 1 77 ? -2.568 23.719 4.27 1 98.5 77 ASN A N 1
ATOM 599 C CA . ASN A 1 77 ? -2.469 22.891 5.473 1 98.5 77 ASN A CA 1
ATOM 600 C C . ASN A 1 77 ? -1.125 23.094 6.172 1 98.5 77 ASN A C 1
ATOM 602 O O . ASN A 1 77 ? -0.339 23.953 5.785 1 98.5 77 ASN A O 1
ATOM 606 N N . ILE A 1 78 ? -0.912 22.375 7.234 1 98.31 78 ILE A N 1
ATOM 607 C CA . ILE A 1 78 ? 0.249 22.547 8.102 1 98.31 78 ILE A CA 1
ATOM 608 C C . ILE A 1 78 ? 1.529 22.344 7.293 1 98.31 78 ILE A C 1
ATOM 610 O O . ILE A 1 78 ? 2.494 23.094 7.457 1 98.31 78 ILE A O 1
ATOM 614 N N . ALA A 1 79 ? 1.562 21.375 6.414 1 98.44 79 ALA A N 1
ATOM 615 C CA . ALA A 1 79 ? 2.736 21.078 5.594 1 98.44 79 ALA A CA 1
ATOM 616 C C . ALA A 1 79 ? 3.062 22.25 4.668 1 98.44 79 ALA A C 1
ATOM 618 O O . ALA A 1 79 ? 4.23 22.578 4.453 1 98.44 79 ALA A O 1
ATOM 619 N N . ASP A 1 80 ? 2.084 22.859 4.113 1 98.62 80 ASP A N 1
ATOM 620 C CA . ASP A 1 80 ? 2.271 24.016 3.248 1 98.62 80 ASP A CA 1
ATOM 621 C C . ASP A 1 80 ? 2.959 25.156 3.996 1 98.62 80 ASP A C 1
ATOM 623 O O . ASP A 1 80 ? 3.873 25.797 3.467 1 98.62 80 ASP A O 1
ATOM 627 N N . VAL A 1 81 ? 2.48 25.406 5.191 1 98.62 81 VAL A N 1
ATOM 628 C CA . VAL A 1 81 ? 2.98 26.516 5.984 1 98.62 81 VAL A CA 1
ATOM 629 C C . VAL A 1 81 ? 4.441 26.281 6.363 1 98.62 81 VAL A C 1
ATOM 631 O O . VAL A 1 81 ? 5.281 27.172 6.234 1 98.62 81 VAL A O 1
ATOM 634 N N . ILE A 1 82 ? 4.742 25.016 6.766 1 98.69 82 ILE A N 1
ATOM 635 C CA . ILE A 1 82 ? 6.117 24.672 7.109 1 98.69 82 ILE A CA 1
ATOM 636 C C . ILE A 1 82 ? 7.02 24.875 5.895 1 98.69 82 ILE A C 1
ATOM 638 O O . ILE A 1 82 ? 8.078 25.5 5.996 1 98.69 82 ILE A O 1
ATOM 642 N N . ALA A 1 83 ? 6.574 24.375 4.742 1 98.75 83 ALA A N 1
ATOM 643 C CA . ALA A 1 83 ? 7.363 24.5 3.52 1 98.75 83 ALA A CA 1
ATOM 644 C C . ALA A 1 83 ? 7.613 25.953 3.162 1 98.75 83 ALA A C 1
ATOM 646 O O . ALA A 1 83 ? 8.734 26.328 2.811 1 98.75 83 ALA A O 1
ATOM 647 N N . GLN A 1 84 ? 6.594 26.75 3.27 1 97.94 84 GLN A N 1
ATOM 648 C CA . GLN A 1 84 ? 6.711 28.172 2.961 1 97.94 84 GLN A CA 1
ATOM 649 C C . GLN A 1 84 ? 7.707 28.844 3.891 1 97.94 84 GLN A C 1
ATOM 651 O O . GLN A 1 84 ? 8.555 29.625 3.439 1 97.94 84 GLN A O 1
ATOM 656 N N . LEU A 1 85 ? 7.578 28.562 5.156 1 97.81 85 LEU A N 1
ATOM 657 C CA . LEU A 1 85 ? 8.438 29.219 6.141 1 97.81 85 LEU A CA 1
ATOM 658 C C . LEU A 1 85 ? 9.883 28.734 6.004 1 97.81 85 LEU A C 1
ATOM 660 O O . LEU A 1 85 ? 10.82 29.469 6.309 1 97.81 85 LEU A O 1
ATOM 664 N N . LEU A 1 86 ? 10.07 27.5 5.492 1 97.81 86 LEU A N 1
ATOM 665 C CA . LEU A 1 86 ? 11.406 26.969 5.238 1 97.81 86 LEU A CA 1
ATOM 666 C C . LEU A 1 86 ? 12.016 27.594 3.982 1 97.81 86 LEU A C 1
ATOM 668 O O . LEU A 1 86 ? 13.195 27.391 3.697 1 97.81 86 LEU A O 1
ATOM 672 N N . GLY A 1 87 ? 11.234 28.297 3.18 1 97 87 GLY A N 1
ATOM 673 C CA . GLY A 1 87 ? 11.75 29.062 2.051 1 97 87 GLY A CA 1
ATOM 674 C C . GLY A 1 87 ? 11.531 28.359 0.719 1 97 87 GLY A C 1
ATOM 675 O O . GLY A 1 87 ? 12.062 28.797 -0.305 1 97 87 GLY A O 1
ATOM 676 N N . PHE A 1 88 ? 10.734 27.328 0.713 1 97.31 88 PHE A N 1
ATOM 677 C CA . PHE A 1 88 ? 10.445 26.672 -0.56 1 97.31 88 PHE A CA 1
ATOM 678 C C . PHE A 1 88 ? 9.523 27.547 -1.41 1 97.31 88 PHE A C 1
ATOM 680 O O . PHE A 1 88 ? 8.578 28.156 -0.896 1 97.31 88 PHE A O 1
ATOM 687 N N . GLU A 1 89 ? 9.789 27.594 -2.691 1 94.94 89 GLU A N 1
ATOM 688 C CA . GLU A 1 89 ? 9.039 28.453 -3.607 1 94.94 89 GLU A CA 1
ATOM 689 C C . GLU A 1 89 ? 7.621 27.922 -3.82 1 94.94 89 GLU A C 1
ATOM 691 O O . GLU A 1 89 ? 6.688 28.719 -4.008 1 94.94 89 GLU A O 1
ATOM 696 N N . LYS A 1 90 ? 7.488 26.641 -3.824 1 95.62 90 LYS A N 1
ATOM 697 C CA . LYS A 1 90 ? 6.207 25.969 -4.02 1 95.62 90 LYS A CA 1
ATOM 698 C C . LYS A 1 90 ? 5.938 24.969 -2.906 1 95.62 90 LYS A C 1
ATOM 700 O O . LYS A 1 90 ? 6.844 24.609 -2.148 1 95.62 90 LYS A O 1
ATOM 705 N N . SER A 1 91 ? 4.645 24.609 -2.822 1 97.5 91 SER A N 1
ATOM 706 C CA . SER A 1 91 ? 4.332 23.5 -1.938 1 97.5 91 SER A CA 1
ATOM 707 C C . SER A 1 91 ? 5.078 22.234 -2.355 1 97.5 91 SER A C 1
ATOM 709 O O . SER A 1 91 ? 5.344 22.031 -3.543 1 97.5 91 SER A O 1
ATOM 711 N N . ILE A 1 92 ? 5.465 21.469 -1.375 1 98.75 92 ILE A N 1
ATOM 712 C CA . ILE A 1 92 ? 6.02 20.156 -1.688 1 98.75 92 ILE A CA 1
ATOM 713 C C . ILE A 1 92 ? 4.961 19.297 -2.391 1 98.75 92 ILE A C 1
ATOM 715 O O . ILE A 1 92 ? 3.844 19.156 -1.892 1 98.75 92 ILE A O 1
ATOM 719 N N . PRO A 1 93 ? 5.223 18.75 -3.539 1 98.69 93 PRO A N 1
ATOM 720 C CA . PRO A 1 93 ? 4.184 18.047 -4.297 1 98.69 93 PRO A CA 1
ATOM 721 C C . PRO A 1 93 ? 3.783 16.719 -3.654 1 98.69 93 PRO A C 1
ATOM 723 O O . PRO A 1 93 ? 4.609 16.062 -3.02 1 98.69 93 PRO A O 1
ATOM 726 N N . PRO A 1 94 ? 2.475 16.359 -3.834 1 98.88 94 PRO A N 1
ATOM 727 C CA . PRO A 1 94 ? 2.096 15 -3.41 1 98.88 94 PRO A CA 1
ATOM 728 C C . PRO A 1 94 ? 2.783 13.914 -4.23 1 98.88 94 PRO A C 1
ATOM 730 O O . PRO A 1 94 ? 3.066 14.117 -5.414 1 98.88 94 PRO A O 1
ATOM 733 N N . TYR A 1 95 ? 3.004 12.812 -3.609 1 98.88 95 TYR A N 1
ATOM 734 C CA . TYR A 1 95 ? 3.635 11.672 -4.266 1 98.88 95 TYR A CA 1
ATOM 735 C C . TYR A 1 95 ? 2.914 11.32 -5.562 1 98.88 95 TYR A C 1
ATOM 737 O O . TYR A 1 95 ? 3.553 10.977 -6.559 1 98.88 95 TYR A O 1
ATOM 745 N N . ALA A 1 96 ? 1.63 11.414 -5.578 1 97.81 96 ALA A N 1
ATOM 746 C CA . ALA A 1 96 ? 0.768 10.977 -6.676 1 97.81 96 ALA A CA 1
ATOM 747 C C . ALA A 1 96 ? 1.126 11.703 -7.969 1 97.81 96 ALA A C 1
ATOM 749 O O . ALA A 1 96 ? 0.878 11.188 -9.062 1 97.81 96 ALA A O 1
ATOM 750 N N . THR A 1 97 ? 1.762 12.883 -7.852 1 97.5 97 THR A N 1
ATOM 751 C CA . THR A 1 97 ? 1.981 13.656 -9.07 1 97.5 97 THR A CA 1
ATOM 752 C C . THR A 1 97 ? 3.414 14.18 -9.125 1 97.5 97 THR A C 1
ATOM 754 O O . THR A 1 97 ? 3.801 14.844 -10.094 1 97.5 97 THR A O 1
ATOM 757 N N . ALA A 1 98 ? 4.223 13.875 -8.133 1 98.25 98 ALA A N 1
ATOM 758 C CA . ALA A 1 98 ? 5.582 14.414 -8.062 1 98.25 98 ALA A CA 1
ATOM 759 C C . ALA A 1 98 ? 6.441 13.875 -9.203 1 98.25 98 ALA A C 1
ATOM 761 O O . ALA A 1 98 ? 6.457 12.664 -9.453 1 98.25 98 ALA A O 1
ATOM 762 N N . SER A 1 99 ? 7.18 14.719 -9.883 1 96.94 99 SER A N 1
ATOM 763 C CA . SER A 1 99 ? 8.188 14.297 -10.852 1 96.94 99 SER A CA 1
ATOM 764 C C . SER A 1 99 ? 9.492 13.93 -10.156 1 96.94 99 SER A C 1
ATOM 766 O O . SER A 1 99 ? 9.742 14.344 -9.023 1 96.94 99 SER A O 1
ATOM 768 N N . PRO A 1 100 ? 10.344 13.195 -10.859 1 94 100 PRO A N 1
ATOM 769 C CA . PRO A 1 100 ? 11.633 12.859 -10.258 1 94 100 PRO A CA 1
ATOM 770 C C . PRO A 1 100 ? 12.453 14.094 -9.898 1 94 100 PRO A C 1
ATOM 772 O O . PRO A 1 100 ? 13.094 14.133 -8.844 1 94 100 PRO A O 1
ATOM 775 N N . ASN A 1 101 ? 12.398 15.125 -10.719 1 96.25 101 ASN A N 1
ATOM 776 C CA . ASN A 1 101 ? 13.148 16.344 -10.43 1 96.25 101 ASN A CA 1
ATOM 777 C C . ASN A 1 101 ? 12.602 17.062 -9.203 1 96.25 101 ASN A C 1
ATOM 779 O O . ASN A 1 101 ? 13.375 17.609 -8.406 1 96.25 101 ASN A O 1
ATOM 783 N N . GLU A 1 102 ? 11.312 17.047 -9.078 1 97.62 102 GLU A N 1
ATOM 784 C CA . GLU A 1 102 ? 10.695 17.656 -7.898 1 97.62 102 GLU A CA 1
ATOM 785 C C . GLU A 1 102 ? 11.047 16.875 -6.629 1 97.62 102 GLU A C 1
ATOM 787 O O . GLU A 1 102 ? 11.203 17.453 -5.559 1 97.62 102 GLU A O 1
ATOM 792 N N . ALA A 1 103 ? 11.203 15.594 -6.801 1 98.06 103 ALA A N 1
ATOM 793 C CA . ALA A 1 103 ? 11.445 14.727 -5.652 1 98.06 103 ALA A CA 1
ATOM 794 C C . ALA A 1 103 ? 12.789 15.031 -5.004 1 98.06 103 ALA A C 1
ATOM 796 O O . ALA A 1 103 ? 13 14.727 -3.826 1 98.06 103 ALA A O 1
ATOM 797 N N . VAL A 1 104 ? 13.703 15.625 -5.715 1 97.88 104 VAL A N 1
ATOM 798 C CA . VAL A 1 104 ? 14.992 16.031 -5.156 1 97.88 104 VAL A CA 1
ATOM 799 C C . VAL A 1 104 ? 14.773 17.016 -4.016 1 97.88 104 VAL A C 1
ATOM 801 O O . VAL A 1 104 ? 15.516 17.016 -3.031 1 97.88 104 VAL A O 1
ATOM 804 N N . LEU A 1 105 ? 13.656 17.828 -4.102 1 98 105 LEU A N 1
ATOM 805 C CA . LEU A 1 105 ? 13.359 18.844 -3.105 1 98 105 LEU A CA 1
ATOM 806 C C . LEU A 1 105 ? 12.422 18.297 -2.035 1 98 105 LEU A C 1
ATOM 808 O O . LEU A 1 105 ? 12.188 18.953 -1.018 1 98 105 LEU A O 1
ATOM 812 N N . GLY A 1 106 ? 11.812 17.156 -2.27 1 98.56 106 GLY A N 1
ATOM 813 C CA . GLY A 1 106 ? 10.93 16.547 -1.29 1 98.56 106 GLY A CA 1
ATOM 814 C C . GLY A 1 106 ? 9.617 16.062 -1.887 1 98.56 106 GLY A C 1
ATOM 815 O O . GLY A 1 106 ? 9.289 16.406 -3.021 1 98.56 106 GLY A O 1
ATOM 816 N N . VAL A 1 107 ? 8.977 15.234 -1.155 1 98.88 107 VAL A N 1
ATOM 817 C CA . VAL A 1 107 ? 7.691 14.656 -1.535 1 98.88 107 VAL A CA 1
ATOM 818 C C . VAL A 1 107 ? 6.77 14.602 -0.318 1 98.88 107 VAL A C 1
ATOM 820 O O . VAL A 1 107 ? 7.223 14.344 0.799 1 98.88 107 VAL A O 1
ATOM 823 N N . ASN A 1 108 ? 5.5 14.953 -0.534 1 98.94 108 ASN A N 1
ATOM 824 C CA . ASN A 1 108 ? 4.449 14.75 0.455 1 98.94 108 ASN A CA 1
ATOM 825 C C . ASN A 1 108 ? 3.766 13.398 0.269 1 98.94 108 ASN A C 1
ATOM 827 O O . ASN A 1 108 ? 3.129 13.156 -0.759 1 98.94 108 ASN A O 1
ATOM 831 N N . TYR A 1 109 ? 3.877 12.523 1.28 1 98.94 109 TYR A N 1
ATOM 832 C CA . TYR A 1 109 ? 3.309 11.18 1.197 1 98.94 109 TYR A CA 1
ATOM 833 C C . TYR A 1 109 ? 2.004 11.094 1.98 1 98.94 109 TYR A C 1
ATOM 835 O O . TYR A 1 109 ? 1.338 10.055 1.973 1 98.94 109 TYR A O 1
ATOM 843 N N . ALA A 1 110 ? 1.589 12.133 2.648 1 98.94 110 ALA A N 1
ATOM 844 C CA . ALA A 1 110 ? 0.432 12.094 3.539 1 98.94 110 ALA A CA 1
ATOM 845 C C . ALA A 1 110 ? -0.833 11.703 2.779 1 98.94 110 ALA A C 1
ATOM 847 O O . ALA A 1 110 ? -0.995 12.055 1.608 1 98.94 110 ALA A O 1
ATOM 848 N N . SER A 1 111 ? -1.683 10.969 3.5 1 98.88 111 SER A N 1
ATOM 849 C CA . SER A 1 111 ? -2.896 10.445 2.881 1 98.88 111 SER A CA 1
ATOM 850 C C . SER A 1 111 ? -4.074 10.492 3.846 1 98.88 111 SER A C 1
ATOM 852 O O . SER A 1 111 ? -3.949 10.109 5.008 1 98.88 111 SER A O 1
ATOM 854 N N . GLY A 1 112 ? -5.172 10.992 3.303 1 98.75 112 GLY A N 1
ATOM 855 C CA . GLY A 1 112 ? -6.387 10.992 4.102 1 98.75 112 GLY A CA 1
ATOM 856 C C . GLY A 1 112 ? -6.727 9.625 4.668 1 98.75 112 GLY A C 1
ATOM 857 O O . GLY A 1 112 ? -6.691 8.625 3.951 1 98.75 112 GLY A O 1
ATOM 858 N N . ALA A 1 113 ? -7.059 9.523 5.98 1 98.5 113 ALA A N 1
ATOM 859 C CA . ALA A 1 113 ? -7.543 8.344 6.699 1 98.5 113 ALA A CA 1
ATOM 860 C C . ALA A 1 113 ? -6.395 7.414 7.07 1 98.5 113 ALA A C 1
ATOM 862 O O . ALA A 1 113 ? -6.602 6.398 7.734 1 98.5 113 ALA A O 1
ATOM 863 N N . ALA A 1 114 ? -5.195 7.754 6.703 1 98.75 114 ALA A N 1
ATOM 864 C CA . ALA A 1 114 ? -4.051 6.879 6.941 1 98.75 114 ALA A CA 1
ATOM 865 C C . ALA A 1 114 ? -3.736 6.777 8.43 1 98.75 114 ALA A C 1
ATOM 867 O O . ALA A 1 114 ? -4 7.711 9.195 1 98.75 114 ALA A O 1
ATOM 868 N N . GLY A 1 115 ? -3.164 5.664 8.883 1 98.81 115 GLY A N 1
ATOM 869 C CA . GLY A 1 115 ? -2.723 5.469 10.25 1 98.81 115 GLY A CA 1
ATOM 870 C C . GLY A 1 115 ? -1.389 4.754 10.352 1 98.81 115 GLY A C 1
ATOM 871 O O . GLY A 1 115 ? -0.765 4.445 9.336 1 98.81 115 GLY A O 1
ATOM 872 N N . ILE A 1 116 ? -1.002 4.664 11.578 1 98.94 116 ILE A N 1
ATOM 873 C CA . ILE A 1 116 ? 0.174 3.869 11.914 1 98.94 116 ILE A CA 1
ATOM 874 C C . ILE A 1 116 ? -0.08 2.4 11.586 1 98.94 116 ILE A C 1
ATOM 876 O O . ILE A 1 116 ? 0.777 1.731 11.008 1 98.94 116 ILE A O 1
ATOM 880 N N . ARG A 1 117 ? -1.284 2.027 11.938 1 98.62 117 ARG A N 1
ATOM 881 C CA . ARG A 1 117 ? -1.701 0.675 11.578 1 98.62 117 ARG A CA 1
ATOM 882 C C . ARG A 1 117 ? -2.18 0.615 10.133 1 98.62 117 ARG A C 1
ATOM 884 O O . ARG A 1 117 ? -2.836 1.541 9.648 1 98.62 117 ARG A O 1
ATOM 891 N N . ASP A 1 118 ? -1.959 -0.505 9.508 1 97.5 118 ASP A N 1
ATOM 892 C CA . ASP A 1 118 ? -2.301 -0.649 8.102 1 97.5 118 ASP A CA 1
ATOM 893 C C . ASP A 1 118 ? -3.814 -0.659 7.898 1 97.5 118 ASP A C 1
ATOM 895 O O . ASP A 1 118 ? -4.312 -0.177 6.879 1 97.5 118 ASP A O 1
ATOM 899 N N . GLU A 1 119 ? -4.52 -1.227 8.828 1 97.44 119 GLU A N 1
ATOM 900 C CA . GLU A 1 119 ? -5.957 -1.39 8.625 1 97.44 119 GLU A CA 1
ATOM 901 C C . GLU A 1 119 ? -6.715 -0.114 8.984 1 97.44 119 GLU A C 1
ATOM 903 O O . GLU A 1 119 ? -7.898 0.017 8.672 1 97.44 119 GLU A O 1
ATOM 908 N N . THR A 1 120 ? -6.027 0.818 9.664 1 98.56 120 THR A N 1
ATOM 909 C CA . THR A 1 120 ? -6.688 2.053 10.07 1 98.56 120 THR A CA 1
ATOM 910 C C . THR A 1 120 ? -7.289 2.768 8.867 1 98.56 120 THR A C 1
ATOM 912 O O . THR A 1 120 ? -6.617 2.951 7.844 1 98.56 120 THR A O 1
ATOM 915 N N . GLY A 1 121 ? -8.57 3.162 8.969 1 98.06 121 GLY A N 1
ATOM 916 C CA . GLY A 1 121 ? -9.258 3.934 7.941 1 98.06 121 GLY A CA 1
ATOM 917 C C . GLY A 1 121 ? -9.703 3.09 6.762 1 98.06 121 GLY A C 1
ATOM 918 O O . GLY A 1 121 ? -10.227 3.619 5.773 1 98.06 121 GLY A O 1
ATOM 919 N N . GLN A 1 122 ? -9.609 1.792 6.887 1 96.44 122 GLN A N 1
ATOM 920 C CA . GLN A 1 122 ? -9.883 0.896 5.77 1 96.44 122 GLN A CA 1
ATOM 921 C C . GLN A 1 122 ? -11.352 0.942 5.375 1 96.44 122 GLN A C 1
ATOM 923 O O . GLN A 1 122 ? -11.695 0.805 4.199 1 96.44 122 GLN A O 1
ATOM 928 N N . HIS A 1 123 ? -12.227 1.177 6.316 1 94.44 123 HIS A N 1
ATOM 929 C CA . HIS A 1 123 ? -13.656 1.198 6.039 1 94.44 123 HIS A CA 1
ATOM 930 C C . HIS A 1 123 ? -14.023 2.352 5.113 1 94.44 123 HIS A C 1
ATOM 932 O O . HIS A 1 123 ? -15.102 2.357 4.512 1 94.44 123 HIS A O 1
ATOM 938 N N . MET A 1 124 ? -13.117 3.324 4.969 1 95.81 124 MET A N 1
ATOM 939 C CA . MET A 1 124 ? -13.383 4.484 4.117 1 95.81 124 MET A CA 1
ATOM 940 C C . MET A 1 124 ? -12.922 4.227 2.689 1 95.81 124 MET A C 1
ATOM 942 O O . MET A 1 124 ? -13.125 5.059 1.806 1 95.81 124 MET A O 1
ATOM 946 N N . GLY A 1 125 ? -12.289 3.148 2.445 1 94.94 125 GLY A N 1
ATOM 947 C CA . GLY A 1 125 ? -11.781 2.824 1.124 1 94.94 125 GLY A CA 1
ATOM 948 C C . GLY A 1 125 ? -10.273 2.986 1.011 1 94.94 125 GLY A C 1
ATOM 949 O O . GLY A 1 125 ? -9.539 2.631 1.931 1 94.94 125 GLY A O 1
ATOM 950 N N . GLY A 1 126 ? -9.883 3.453 -0.14 1 95.62 126 GLY A N 1
ATOM 951 C CA . GLY A 1 126 ? -8.461 3.621 -0.409 1 95.62 126 GLY A CA 1
ATOM 952 C C . GLY A 1 126 ? -7.805 4.648 0.492 1 95.62 126 GLY A C 1
ATOM 953 O O . GLY A 1 126 ? -8.391 5.688 0.791 1 95.62 126 GLY A O 1
ATOM 954 N N . ARG A 1 127 ? -6.621 4.328 0.966 1 97.44 127 ARG A N 1
ATOM 955 C CA . ARG A 1 127 ? -5.691 5.195 1.679 1 97.44 127 ARG A CA 1
ATOM 956 C C . ARG A 1 127 ? -4.273 4.641 1.627 1 97.44 127 ARG A C 1
ATOM 958 O O . ARG A 1 127 ? -4.066 3.48 1.263 1 97.44 127 ARG A O 1
ATOM 965 N N . ILE A 1 128 ? -3.314 5.469 1.926 1 98.69 128 ILE A N 1
ATOM 966 C CA . ILE A 1 128 ? -1.913 5.066 1.933 1 98.69 128 ILE A CA 1
ATOM 967 C C . ILE A 1 128 ? -1.387 5.059 3.365 1 98.69 128 ILE A C 1
ATOM 969 O O . ILE A 1 128 ? -1.065 6.109 3.924 1 98.69 128 ILE A O 1
ATOM 973 N N . SER A 1 129 ? -1.322 3.883 4 1 98.62 129 SER A N 1
ATOM 974 C CA . SER A 1 129 ? -0.89 3.742 5.387 1 98.62 129 SER A CA 1
ATOM 975 C C . SER A 1 129 ? 0.555 4.199 5.566 1 98.62 129 SER A C 1
ATOM 977 O O . SER A 1 129 ? 1.272 4.398 4.582 1 98.62 129 SER A O 1
ATOM 979 N N . LEU A 1 130 ? 1.003 4.391 6.809 1 98.94 130 LEU A N 1
ATOM 980 C CA . LEU A 1 130 ? 2.379 4.812 7.047 1 98.94 130 LEU A CA 1
ATOM 981 C C . LEU A 1 130 ? 3.365 3.811 6.457 1 98.94 130 LEU A C 1
ATOM 983 O O . LEU A 1 130 ? 4.375 4.199 5.863 1 98.94 130 LEU A O 1
ATOM 987 N N . ASN A 1 131 ? 3.057 2.49 6.609 1 98.69 131 ASN A N 1
ATOM 988 C CA . ASN A 1 131 ? 3.928 1.501 5.984 1 98.69 131 ASN A CA 1
ATOM 989 C C . ASN A 1 131 ? 3.996 1.693 4.469 1 98.69 131 ASN A C 1
ATOM 991 O O . ASN A 1 131 ? 5.066 1.573 3.873 1 98.69 131 ASN A O 1
ATOM 995 N N . GLN A 1 132 ? 2.877 1.966 3.883 1 98.5 132 GLN A N 1
ATOM 996 C CA . GLN A 1 132 ? 2.846 2.18 2.439 1 98.5 132 GLN A CA 1
ATOM 997 C C . GLN A 1 132 ? 3.553 3.477 2.059 1 98.5 132 GLN A C 1
ATOM 999 O O . GLN A 1 132 ? 4.211 3.551 1.02 1 98.5 132 GLN A O 1
ATOM 1004 N N . GLN A 1 133 ? 3.365 4.512 2.859 1 98.94 133 GLN A N 1
ATOM 1005 C CA . GLN A 1 133 ? 4.082 5.762 2.627 1 98.94 133 GLN A CA 1
ATOM 1006 C C . GLN A 1 133 ? 5.59 5.551 2.678 1 98.94 133 GLN A C 1
ATOM 1008 O O . GLN A 1 133 ? 6.324 6.086 1.845 1 98.94 133 GLN A O 1
ATOM 1013 N N . ILE A 1 134 ? 6.07 4.777 3.604 1 98.94 134 ILE A N 1
ATOM 1014 C CA . ILE A 1 134 ? 7.484 4.465 3.748 1 98.94 134 ILE A CA 1
ATOM 1015 C C . ILE A 1 134 ? 7.965 3.666 2.537 1 98.94 134 ILE A C 1
ATOM 1017 O O . ILE A 1 134 ? 9.055 3.916 2.012 1 98.94 134 ILE A O 1
ATOM 1021 N N . ALA A 1 135 ? 7.133 2.748 2.031 1 98.62 135 ALA A N 1
ATOM 1022 C CA . ALA A 1 135 ? 7.484 1.997 0.828 1 98.62 135 ALA A CA 1
ATOM 1023 C C . ALA A 1 135 ? 7.578 2.918 -0.386 1 98.62 135 ALA A C 1
ATOM 1025 O O . ALA A 1 135 ? 8.445 2.73 -1.247 1 98.62 135 ALA A O 1
ATOM 1026 N N . HIS A 1 136 ? 6.656 3.883 -0.476 1 98.75 136 HIS A N 1
ATOM 1027 C CA . HIS A 1 136 ? 6.734 4.875 -1.543 1 98.75 136 HIS A CA 1
ATOM 1028 C C . HIS A 1 136 ? 8.023 5.684 -1.453 1 98.75 136 HIS A C 1
ATOM 1030 O O . HIS A 1 136 ? 8.602 6.055 -2.477 1 98.75 136 HIS A O 1
ATOM 1036 N N . HIS A 1 137 ? 8.43 5.969 -0.227 1 98.88 137 HIS A N 1
ATOM 1037 C CA . HIS A 1 137 ? 9.695 6.676 -0.058 1 98.88 137 HIS A CA 1
ATOM 1038 C C . HIS A 1 137 ? 10.859 5.848 -0.577 1 98.88 137 HIS A C 1
ATOM 1040 O O . HIS A 1 137 ? 11.805 6.391 -1.16 1 98.88 137 HIS A O 1
ATOM 1046 N N . ALA A 1 138 ? 10.844 4.508 -0.411 1 98.5 138 ALA A N 1
ATOM 1047 C CA . ALA A 1 138 ? 11.867 3.629 -0.98 1 98.5 138 ALA A CA 1
ATOM 1048 C C . ALA A 1 138 ? 11.922 3.768 -2.498 1 98.5 138 ALA A C 1
ATOM 1050 O O . ALA A 1 138 ? 13.008 3.828 -3.082 1 98.5 138 ALA A O 1
ATOM 1051 N N . THR A 1 139 ? 10.758 3.84 -3.127 1 98.12 139 THR A N 1
ATOM 1052 C CA . THR A 1 139 ? 10.672 4.059 -4.566 1 98.12 139 THR A CA 1
ATOM 1053 C C . THR A 1 139 ? 11.336 5.379 -4.953 1 98.12 139 THR A C 1
ATOM 1055 O O . THR A 1 139 ? 12.109 5.434 -5.91 1 98.12 139 THR A O 1
ATOM 1058 N N . THR A 1 140 ? 11.039 6.398 -4.164 1 98.5 140 THR A N 1
ATOM 1059 C CA . THR A 1 140 ? 11.625 7.719 -4.402 1 98.5 140 THR A CA 1
ATOM 1060 C C . THR A 1 140 ? 13.141 7.664 -4.289 1 98.5 140 THR A C 1
ATOM 1062 O O . THR A 1 140 ? 13.852 8.273 -5.094 1 98.5 140 THR A O 1
ATOM 1065 N N . ILE A 1 141 ? 13.672 6.949 -3.328 1 98.31 141 ILE A N 1
ATOM 1066 C CA . ILE A 1 141 ? 15.109 6.855 -3.105 1 98.31 141 ILE A CA 1
ATOM 1067 C C . ILE A 1 141 ? 15.773 6.188 -4.305 1 98.31 141 ILE A C 1
ATOM 1069 O O . ILE A 1 141 ? 16.828 6.625 -4.758 1 98.31 141 ILE A O 1
ATOM 1073 N N . LEU A 1 142 ? 15.156 5.148 -4.883 1 97.31 142 LEU A N 1
ATOM 1074 C CA . LEU A 1 142 ? 15.711 4.504 -6.07 1 97.31 142 LEU A CA 1
ATOM 1075 C C . LEU A 1 142 ? 15.75 5.48 -7.242 1 97.31 142 LEU A C 1
ATOM 1077 O O . LEU A 1 142 ? 16.719 5.504 -8 1 97.31 142 LEU A O 1
ATOM 1081 N N . GLN A 1 143 ? 14.719 6.309 -7.352 1 96.5 143 GLN A N 1
ATOM 1082 C CA . GLN A 1 143 ? 14.688 7.328 -8.398 1 96.5 143 GLN A CA 1
ATOM 1083 C C . GLN A 1 143 ? 15.805 8.352 -8.203 1 96.5 143 GLN A C 1
ATOM 1085 O O . GLN A 1 143 ? 16.484 8.719 -9.164 1 96.5 143 GLN A O 1
ATOM 1090 N N . LEU A 1 144 ? 15.969 8.766 -6.977 1 97.38 144 LEU A N 1
ATOM 1091 C CA . LEU A 1 144 ? 17 9.742 -6.664 1 97.38 144 LEU A CA 1
ATOM 1092 C C . LEU A 1 144 ? 18.391 9.164 -6.891 1 97.38 144 LEU A C 1
ATOM 1094 O O . LEU A 1 144 ? 19.312 9.875 -7.289 1 97.38 144 LEU A O 1
ATOM 1098 N N . ALA A 1 145 ? 18.547 7.879 -6.578 1 96 145 ALA A N 1
ATOM 1099 C CA . ALA A 1 145 ? 19.844 7.227 -6.797 1 96 145 ALA A CA 1
ATOM 1100 C C . ALA A 1 145 ? 20.266 7.312 -8.258 1 96 145 ALA A C 1
ATOM 1102 O O . ALA A 1 145 ? 21.438 7.504 -8.562 1 96 145 ALA A O 1
ATOM 1103 N N . ASP A 1 146 ? 19.344 7.211 -9.117 1 93.25 146 ASP A N 1
ATOM 1104 C CA . ASP A 1 146 ? 19.641 7.301 -10.547 1 93.25 146 ASP A CA 1
ATOM 1105 C C . ASP A 1 146 ? 19.828 8.75 -10.984 1 93.25 146 ASP A C 1
ATOM 1107 O O . ASP A 1 146 ? 20.703 9.047 -11.797 1 93.25 146 ASP A O 1
ATOM 1111 N N . LEU A 1 147 ? 19.078 9.648 -10.391 1 95.19 147 LEU A N 1
ATOM 1112 C CA . LEU A 1 147 ? 19.031 11.039 -10.844 1 95.19 147 LEU A CA 1
ATOM 1113 C C . LEU A 1 147 ? 20.203 11.836 -10.289 1 95.19 147 LEU A C 1
ATOM 1115 O O . LEU A 1 147 ? 20.812 12.625 -11.008 1 95.19 147 LEU A O 1
ATOM 1119 N N . ILE A 1 148 ? 20.562 11.602 -8.961 1 94.75 148 ILE A N 1
ATOM 1120 C CA . ILE A 1 148 ? 21.578 12.469 -8.367 1 94.75 148 ILE A CA 1
ATOM 1121 C C . ILE A 1 148 ? 22.688 11.617 -7.758 1 94.75 148 ILE A C 1
ATOM 1123 O O . ILE A 1 148 ? 23.75 12.133 -7.391 1 94.75 148 ILE A O 1
ATOM 1127 N N . GLY A 1 149 ? 22.484 10.281 -7.727 1 93.44 149 GLY A N 1
ATOM 1128 C CA . GLY A 1 149 ? 23.453 9.445 -7.047 1 93.44 149 GLY A CA 1
ATOM 1129 C C . GLY A 1 149 ? 24.328 8.664 -8 1 93.44 149 GLY A C 1
ATOM 1130 O O . GLY A 1 149 ? 25.328 8.055 -7.586 1 93.44 149 GLY A O 1
ATOM 1131 N N . ASN A 1 150 ? 24.031 8.641 -9.281 1 92.81 150 ASN A N 1
ATOM 1132 C CA . ASN A 1 150 ? 24.719 7.793 -10.258 1 92.81 150 ASN A CA 1
ATOM 1133 C C . ASN A 1 150 ? 24.719 6.328 -9.828 1 92.81 150 ASN A C 1
ATOM 1135 O O . ASN A 1 150 ? 25.75 5.664 -9.867 1 92.81 150 ASN A O 1
ATOM 1139 N N . GLY A 1 151 ? 23.625 5.953 -9.219 1 92.94 151 GLY A N 1
ATOM 1140 C CA . GLY A 1 151 ? 23.438 4.574 -8.805 1 92.94 151 GLY A CA 1
ATOM 1141 C C . GLY A 1 151 ? 24.016 4.277 -7.43 1 92.94 151 GLY A C 1
ATOM 1142 O O . GLY A 1 151 ? 23.984 3.135 -6.973 1 92.94 151 GLY A O 1
ATOM 1143 N N . ASN A 1 152 ? 24.469 5.285 -6.762 1 93.88 152 ASN A N 1
ATOM 1144 C CA . ASN A 1 152 ? 25.109 5.121 -5.457 1 93.88 152 ASN A CA 1
ATOM 1145 C C . ASN A 1 152 ? 24.219 5.645 -4.332 1 93.88 152 ASN A C 1
ATOM 1147 O O . ASN A 1 152 ? 23.938 6.848 -4.258 1 93.88 152 ASN A O 1
ATOM 1151 N N . LEU A 1 153 ? 23.891 4.801 -3.428 1 96.06 153 LEU A N 1
ATOM 1152 C CA . LEU A 1 153 ? 22.984 5.156 -2.346 1 96.06 153 LEU A CA 1
ATOM 1153 C C . LEU A 1 153 ? 23.672 6.066 -1.333 1 96.06 153 LEU A C 1
ATOM 1155 O O . LEU A 1 153 ? 23 6.852 -0.648 1 96.06 153 LEU A O 1
ATOM 1159 N N . LYS A 1 154 ? 24.969 6.004 -1.245 1 94.44 154 LYS A N 1
ATOM 1160 C CA . LYS A 1 154 ? 25.688 6.855 -0.294 1 94.44 154 LYS A CA 1
ATOM 1161 C C . LYS A 1 154 ? 25.5 8.328 -0.632 1 94.44 154 LYS A C 1
ATOM 1163 O O . LYS A 1 154 ? 25.312 9.156 0.263 1 94.44 154 LYS A O 1
ATOM 1168 N N . LYS A 1 155 ? 25.531 8.609 -1.896 1 95.5 155 LYS A N 1
ATOM 1169 C CA . LYS A 1 155 ? 25.344 9.984 -2.334 1 95.5 155 LYS A CA 1
ATOM 1170 C C . LYS A 1 155 ? 23.938 10.469 -2.033 1 95.5 155 LYS A C 1
ATOM 1172 O O . LYS A 1 155 ? 23.734 11.617 -1.612 1 95.5 155 LYS A O 1
ATOM 1177 N N . VAL A 1 156 ? 23 9.625 -2.279 1 97.12 156 VAL A N 1
ATOM 1178 C CA . VAL A 1 156 ? 21.609 9.961 -2.014 1 97.12 156 VAL A CA 1
ATOM 1179 C C . VAL A 1 156 ? 21.391 10.148 -0.512 1 97.12 156 VAL A C 1
ATOM 1181 O O . VAL A 1 156 ? 20.75 11.102 -0.084 1 97.12 156 VAL A O 1
ATOM 1184 N N . ARG A 1 157 ? 21.938 9.273 0.243 1 96.69 157 ARG A N 1
ATOM 1185 C CA . ARG A 1 157 ? 21.781 9.352 1.69 1 96.69 157 ARG A CA 1
ATOM 1186 C C . ARG A 1 157 ? 22.406 10.617 2.248 1 96.69 157 ARG A C 1
ATOM 1188 O O . ARG A 1 157 ? 21.891 11.211 3.197 1 96.69 157 ARG A O 1
ATOM 1195 N N . LYS A 1 158 ? 23.516 11.078 1.679 1 96.62 158 LYS A N 1
ATOM 1196 C CA . LYS A 1 158 ? 24.109 12.344 2.084 1 96.62 158 LYS A CA 1
ATOM 1197 C C . LYS A 1 158 ? 23.156 13.508 1.867 1 96.62 158 LYS A C 1
ATOM 1199 O O . LYS A 1 158 ? 23.094 14.43 2.688 1 96.62 158 LYS A O 1
ATOM 1204 N N . HIS A 1 159 ? 22.469 13.461 0.769 1 97.44 159 HIS A N 1
ATOM 1205 C CA . HIS A 1 159 ? 21.438 14.453 0.485 1 97.44 159 HIS A CA 1
ATOM 1206 C C . HIS A 1 159 ? 20.297 14.367 1.491 1 97.44 159 HIS A C 1
ATOM 1208 O O . HIS A 1 159 ? 19.906 15.375 2.072 1 97.44 159 HIS A O 1
ATOM 1214 N N . LEU A 1 160 ? 19.844 13.141 1.766 1 98.44 160 LEU A N 1
ATOM 1215 C CA . LEU A 1 160 ? 18.703 12.898 2.641 1 98.44 160 LEU A CA 1
ATOM 1216 C C . LEU A 1 160 ? 19.031 13.273 4.082 1 98.44 160 LEU A C 1
ATOM 1218 O O . LEU A 1 160 ? 18.156 13.719 4.828 1 98.44 160 LEU A O 1
ATOM 1222 N N . ASN A 1 161 ? 20.266 13.148 4.465 1 98.06 161 ASN A N 1
ATOM 1223 C CA . ASN A 1 161 ? 20.703 13.469 5.82 1 98.06 161 ASN A CA 1
ATOM 1224 C C . ASN A 1 161 ? 20.453 14.93 6.168 1 98.06 161 ASN A C 1
ATOM 1226 O O . ASN A 1 161 ? 20.391 15.289 7.344 1 98.06 161 ASN A O 1
ATOM 1230 N N . LYS A 1 162 ? 20.281 15.75 5.152 1 97.62 162 LYS A N 1
ATOM 1231 C CA . LYS A 1 162 ? 20.141 17.188 5.359 1 97.62 162 LYS A CA 1
ATOM 1232 C C . LYS A 1 162 ? 18.688 17.641 5.25 1 97.62 162 LYS A C 1
ATOM 1234 O O . LYS A 1 162 ? 18.375 18.797 5.48 1 97.62 162 LYS A O 1
ATOM 1239 N N . CYS A 1 163 ? 17.859 16.719 4.852 1 98.56 163 CYS A N 1
ATOM 1240 C CA . CYS A 1 163 ? 16.453 17.016 4.66 1 98.56 163 CYS A CA 1
ATOM 1241 C C . CYS A 1 163 ? 15.695 16.969 5.984 1 98.56 163 CYS A C 1
ATOM 1243 O O . CYS A 1 163 ? 16.156 16.344 6.938 1 98.56 163 CYS A O 1
ATOM 1245 N N . ILE A 1 164 ? 14.586 17.672 6.07 1 98.88 164 ILE A N 1
ATOM 1246 C CA . ILE A 1 164 ? 13.656 17.547 7.184 1 98.88 164 ILE A CA 1
ATOM 1247 C C . ILE A 1 164 ? 12.594 16.5 6.852 1 98.88 164 ILE A C 1
ATOM 1249 O O . ILE A 1 164 ? 12.078 16.453 5.734 1 98.88 164 ILE A O 1
ATOM 1253 N N . TYR A 1 165 ? 12.352 15.617 7.781 1 98.94 165 TYR A N 1
ATOM 1254 C CA . TYR A 1 165 ? 11.273 14.641 7.727 1 98.94 165 TYR A CA 1
ATOM 1255 C C . TYR A 1 165 ? 10.219 14.93 8.789 1 98.94 165 TYR A C 1
ATOM 1257 O O . TYR A 1 165 ? 10.477 14.797 9.984 1 98.94 165 TYR A O 1
ATOM 1265 N N . THR A 1 166 ? 9.039 15.344 8.367 1 98.94 166 THR A N 1
ATOM 1266 C CA . THR A 1 166 ? 7.941 15.414 9.328 1 98.94 166 THR A CA 1
ATOM 1267 C C . THR A 1 166 ? 7.035 14.195 9.203 1 98.94 166 THR A C 1
ATOM 1269 O O . THR A 1 166 ? 6.73 13.75 8.094 1 98.94 166 THR A O 1
ATOM 1272 N N . VAL A 1 167 ? 6.684 13.594 10.312 1 98.94 167 VAL A N 1
ATOM 1273 C CA . VAL A 1 167 ? 5.762 12.469 10.391 1 98.94 167 VAL A CA 1
ATOM 1274 C C . VAL A 1 167 ? 4.652 12.781 11.398 1 98.94 167 VAL A C 1
ATOM 1276 O O . VAL A 1 167 ? 4.922 13.023 12.578 1 98.94 167 VAL A O 1
ATOM 1279 N N . ALA A 1 168 ? 3.443 12.852 10.883 1 98.81 168 ALA A N 1
ATOM 1280 C CA . ALA A 1 168 ? 2.283 13.18 11.703 1 98.81 168 ALA A CA 1
ATOM 1281 C C . ALA A 1 168 ? 1.203 12.109 11.586 1 98.81 168 ALA A C 1
ATOM 1283 O O . ALA A 1 168 ? 0.382 12.148 10.664 1 98.81 168 ALA A O 1
ATOM 1284 N N . MET A 1 169 ? 1.186 11.156 12.508 1 98.56 169 MET A N 1
ATOM 1285 C CA . MET A 1 169 ? 0.251 10.039 12.5 1 98.56 169 MET A CA 1
ATOM 1286 C C . MET A 1 169 ? -0.39 9.852 13.867 1 98.56 169 MET A C 1
ATOM 1288 O O . MET A 1 169 ? -0.019 10.531 14.828 1 98.56 169 MET A O 1
ATOM 1292 N N . GLY A 1 170 ? -1.339 8.977 13.969 1 98.56 170 GLY A N 1
ATOM 1293 C CA . GLY A 1 170 ? -1.944 8.609 15.234 1 98.56 170 GLY A CA 1
ATOM 1294 C C . GLY A 1 170 ? -3.418 8.961 15.32 1 98.56 170 GLY A C 1
ATOM 1295 O O . GLY A 1 170 ? -4.215 8.195 15.867 1 98.56 170 GLY A O 1
ATOM 1296 N N . ASN A 1 171 ? -3.795 10.078 14.773 1 98.12 171 ASN A N 1
ATOM 1297 C CA . ASN A 1 171 ? -5.172 10.547 14.891 1 98.12 171 ASN A CA 1
ATOM 1298 C C . ASN A 1 171 ? -6.164 9.508 14.383 1 98.12 171 ASN A C 1
ATOM 1300 O O . ASN A 1 171 ? -7.09 9.125 15.102 1 98.12 171 ASN A O 1
ATOM 1304 N N . ASN A 1 172 ? -5.961 9.023 13.234 1 98.69 172 ASN A N 1
ATOM 1305 C CA . ASN A 1 172 ? -6.895 8.086 12.617 1 98.69 172 ASN A CA 1
ATOM 1306 C C . ASN A 1 172 ? -6.859 6.723 13.305 1 98.69 172 ASN A C 1
ATOM 1308 O O . ASN A 1 172 ? -7.844 5.98 13.281 1 98.69 172 ASN A O 1
ATOM 1312 N N . ASP A 1 173 ? -5.781 6.398 13.945 1 98.88 173 ASP A N 1
ATOM 1313 C CA . ASP A 1 173 ? -5.715 5.145 14.688 1 98.88 173 ASP A CA 1
ATOM 1314 C C . ASP A 1 173 ? -6.695 5.145 15.859 1 98.88 173 ASP A C 1
ATOM 1316 O O . ASP A 1 173 ? -7.113 4.086 16.328 1 98.88 173 ASP A O 1
ATOM 1320 N N . PHE A 1 174 ? -7.062 6.344 16.25 1 98.5 174 PHE A N 1
ATOM 1321 C CA . PHE A 1 174 ? -8.078 6.449 17.281 1 98.5 174 PHE A CA 1
ATOM 1322 C C . PHE A 1 174 ? -9.453 6.699 16.672 1 98.5 174 PHE A C 1
ATOM 1324 O O . PHE A 1 174 ? -10.367 5.891 16.828 1 98.5 174 PHE A O 1
ATOM 1331 N N . ILE A 1 175 ? -9.641 7.66 15.82 1 97.44 175 ILE A N 1
ATOM 1332 C CA . ILE A 1 175 ? -10.945 8.102 15.336 1 97.44 175 ILE A CA 1
ATOM 1333 C C . ILE A 1 175 ? -11.492 7.09 14.328 1 97.44 175 ILE A C 1
ATOM 1335 O O . ILE A 1 175 ? -12.695 6.836 14.289 1 97.44 175 ILE A O 1
ATOM 1339 N N . ASN A 1 176 ? -10.617 6.555 13.523 1 97.75 176 ASN A N 1
ATOM 1340 C CA . ASN A 1 176 ? -11.023 5.652 12.453 1 97.75 176 ASN A CA 1
ATOM 1341 C C . ASN A 1 176 ? -10.5 4.238 12.688 1 97.75 176 ASN A C 1
ATOM 1343 O O . ASN A 1 176 ? -10.156 3.533 11.734 1 97.75 176 ASN A O 1
ATOM 1347 N N . ASN A 1 177 ? -10.32 3.867 13.922 1 98.44 177 ASN A N 1
ATOM 1348 C CA . ASN A 1 177 ? -9.953 2.514 14.328 1 98.44 177 ASN A CA 1
ATOM 1349 C C . ASN A 1 177 ? -10.438 2.199 15.742 1 98.44 177 ASN A C 1
ATOM 1351 O O . ASN A 1 177 ? -11.555 1.704 15.922 1 98.44 177 ASN A O 1
ATOM 1355 N N . TYR A 1 178 ? -9.812 2.691 16.781 1 98.69 178 TYR A N 1
ATOM 1356 C CA . TYR A 1 178 ? -10.094 2.33 18.172 1 98.69 178 TYR A CA 1
ATOM 1357 C C . TYR A 1 178 ? -11.516 2.727 18.562 1 98.69 178 TYR A C 1
ATOM 1359 O O . TYR A 1 178 ? -12.242 1.936 19.172 1 98.69 178 TYR A O 1
ATOM 1367 N N . PHE A 1 179 ? -11.914 3.93 18.234 1 98.38 179 PHE A N 1
ATOM 1368 C CA . PHE A 1 179 ? -13.219 4.445 18.609 1 98.38 179 PHE A CA 1
ATOM 1369 C C . PHE A 1 179 ? -14.219 4.289 17.469 1 98.38 179 PHE A C 1
ATOM 1371 O O . PHE A 1 179 ? -15.148 5.086 17.344 1 98.38 179 PHE A O 1
ATOM 1378 N N . SER A 1 180 ? -13.992 3.357 16.641 1 96.75 180 SER A N 1
ATOM 1379 C CA . SER A 1 180 ? -14.922 2.932 15.602 1 96.75 180 SER A CA 1
ATOM 1380 C C . SER A 1 180 ? -15.203 1.437 15.688 1 96.75 180 SER A C 1
ATOM 1382 O O . SER A 1 180 ? -14.891 0.684 14.766 1 96.75 180 SER A O 1
ATOM 1384 N N . PRO A 1 181 ? -15.852 1.014 16.766 1 96.44 181 PRO A N 1
ATOM 1385 C CA . PRO A 1 181 ? -16.047 -0.415 17.031 1 96.44 181 PRO A CA 1
ATOM 1386 C C . PRO A 1 181 ? -16.969 -1.082 16.016 1 96.44 181 PRO A C 1
ATOM 1388 O O . PRO A 1 181 ? -17 -2.311 15.914 1 96.44 181 PRO A O 1
ATOM 1391 N N . GLN A 1 182 ? -17.797 -0.302 15.273 1 94.56 182 GLN A N 1
ATOM 1392 C CA . GLN A 1 182 ? -18.656 -0.868 14.234 1 94.56 182 GLN A CA 1
ATOM 1393 C C . GLN A 1 182 ? -17.828 -1.405 13.07 1 94.56 182 GLN A C 1
ATOM 1395 O O . GLN A 1 182 ? -18.297 -2.246 12.305 1 94.56 182 GLN A O 1
ATOM 1400 N N . HIS A 1 183 ? -16.578 -0.952 13.031 1 94.31 183 HIS A N 1
ATOM 1401 C CA . HIS A 1 183 ? -15.734 -1.344 11.906 1 94.31 183 HIS A CA 1
ATOM 1402 C C . HIS A 1 183 ? -14.562 -2.195 12.359 1 94.31 183 HIS A C 1
ATOM 1404 O O . HIS A 1 183 ? -14.031 -3 11.594 1 94.31 183 HIS A O 1
ATOM 1410 N N . TYR A 1 184 ? -14.102 -1.987 13.586 1 96 184 TYR A N 1
ATOM 1411 C CA . TYR A 1 184 ? -12.867 -2.629 14.039 1 96 184 TYR A CA 1
ATOM 1412 C C . TYR A 1 184 ? -13.055 -3.242 15.422 1 96 184 TYR A C 1
ATOM 1414 O O . TYR A 1 184 ? -13.781 -2.695 16.266 1 96 184 TYR A O 1
ATOM 1422 N N . LYS A 1 185 ? -12.281 -4.277 15.719 1 95.94 185 LYS A N 1
ATOM 1423 C CA . LYS A 1 185 ? -12.375 -4.961 17 1 95.94 185 LYS A CA 1
ATOM 1424 C C . LYS A 1 185 ? -11.305 -4.465 17.969 1 95.94 185 LYS A C 1
ATOM 1426 O O . LYS A 1 185 ? -11.094 -5.062 19.031 1 95.94 185 LYS A O 1
ATOM 1431 N N . THR A 1 186 ? -10.633 -3.428 17.672 1 98.12 186 THR A N 1
ATOM 1432 C CA . THR A 1 186 ? -9.453 -2.963 18.391 1 98.12 186 THR A CA 1
ATOM 1433 C C . THR A 1 186 ? -9.781 -2.682 19.859 1 98.12 186 THR A C 1
ATOM 1435 O O . THR A 1 186 ? -9.047 -3.102 20.75 1 98.12 186 THR A O 1
ATOM 1438 N N . SER A 1 187 ? -10.891 -2.008 20.109 1 98.12 187 SER A N 1
ATOM 1439 C CA . SER A 1 187 ? -11.234 -1.618 21.469 1 98.12 187 SER A CA 1
ATOM 1440 C C . SER A 1 187 ? -11.68 -2.82 22.297 1 98.12 187 SER A C 1
ATOM 1442 O O . SER A 1 187 ? -11.734 -2.752 23.531 1 98.12 187 SER A O 1
ATOM 1444 N N . SER A 1 188 ? -12.031 -3.908 21.641 1 98 188 SER A N 1
ATOM 1445 C CA . SER A 1 188 ? -12.359 -5.137 22.344 1 98 188 SER A CA 1
ATOM 1446 C C . SER A 1 188 ? -11.102 -5.93 22.688 1 98 188 SER A C 1
ATOM 1448 O O . SER A 1 188 ? -11.125 -6.766 23.594 1 98 188 SER A O 1
ATOM 1450 N N . LEU A 1 189 ? -10.047 -5.648 22.031 1 97.38 189 LEU A N 1
ATOM 1451 C CA . LEU A 1 189 ? -8.828 -6.438 22.172 1 97.38 189 LEU A CA 1
ATOM 1452 C C . LEU A 1 189 ? -7.832 -5.738 23.094 1 97.38 189 LEU A C 1
ATOM 1454 O O . LEU A 1 189 ? -6.992 -6.391 23.719 1 97.38 189 LEU A O 1
ATOM 1458 N N . TYR A 1 190 ? -7.895 -4.402 23.109 1 98.56 190 TYR A N 1
ATOM 1459 C CA . TYR A 1 190 ? -6.906 -3.623 23.844 1 98.56 190 TYR A CA 1
ATOM 1460 C C . TYR A 1 190 ? -7.578 -2.559 24.703 1 98.56 190 TYR A C 1
ATOM 1462 O O . TYR A 1 190 ? -8.555 -1.938 24.281 1 98.56 190 TYR A O 1
ATOM 1470 N N . THR A 1 191 ? -7.012 -2.283 25.859 1 98.5 191 THR A N 1
ATOM 1471 C CA . THR A 1 191 ? -7.301 -1.031 26.547 1 98.5 191 THR A CA 1
ATOM 1472 C C . THR A 1 191 ? -6.652 0.147 25.828 1 98.5 191 THR A C 1
ATOM 1474 O O . THR A 1 191 ? -5.758 -0.042 25 1 98.5 191 THR A O 1
ATOM 1477 N N . PRO A 1 192 ? -7.105 1.377 26.156 1 98.06 192 PRO A N 1
ATOM 1478 C CA . PRO A 1 192 ? -6.453 2.531 25.531 1 98.06 192 PRO A CA 1
ATOM 1479 C C . PRO A 1 192 ? -4.945 2.561 25.766 1 98.06 192 PRO A C 1
ATOM 1481 O O . PRO A 1 192 ? -4.18 2.875 24.859 1 98.06 192 PRO A O 1
ATOM 1484 N N . GLU A 1 193 ? -4.52 2.223 26.906 1 98.38 193 GLU A N 1
ATOM 1485 C CA . GLU A 1 193 ? -3.1 2.227 27.25 1 98.38 193 GLU A CA 1
ATOM 1486 C C . GLU A 1 193 ? -2.34 1.174 26.438 1 98.38 193 GLU A C 1
ATOM 1488 O O . GLU A 1 193 ? -1.262 1.449 25.906 1 98.38 193 GLU A O 1
ATOM 1493 N N . GLU A 1 194 ? -2.936 -0.03 26.375 1 98.75 194 GLU A N 1
ATOM 1494 C CA . GLU A 1 194 ? -2.311 -1.105 25.609 1 98.75 194 GLU A CA 1
ATOM 1495 C C . GLU A 1 194 ? -2.209 -0.743 24.141 1 98.75 194 GLU A C 1
ATOM 1497 O O . GLU A 1 194 ? -1.187 -0.999 23.5 1 98.75 194 GLU A O 1
ATOM 1502 N N . TYR A 1 195 ? -3.277 -0.199 23.672 1 98.75 195 TYR A N 1
ATOM 1503 C CA . TYR A 1 195 ? -3.287 0.177 22.266 1 98.75 195 TYR A CA 1
ATOM 1504 C C . TYR A 1 195 ? -2.252 1.259 21.984 1 98.75 195 TYR A C 1
ATOM 1506 O O . TYR A 1 195 ? -1.54 1.198 20.984 1 98.75 195 TYR A O 1
ATOM 1514 N N . ALA A 1 196 ? -2.168 2.248 22.875 1 98.81 196 ALA A N 1
ATOM 1515 C CA . ALA A 1 196 ? -1.151 3.287 22.734 1 98.81 196 ALA A CA 1
ATOM 1516 C C . ALA A 1 196 ? 0.25 2.684 22.688 1 98.81 196 ALA A C 1
ATOM 1518 O O . ALA A 1 196 ? 1.089 3.105 21.891 1 98.81 196 ALA A O 1
ATOM 1519 N N . GLU A 1 197 ? 0.479 1.725 23.484 1 98.69 197 GLU A N 1
ATOM 1520 C CA . GLU A 1 197 ? 1.775 1.054 23.531 1 98.69 197 GLU A CA 1
ATOM 1521 C C . GLU A 1 197 ? 2.064 0.344 22.203 1 98.69 197 GLU A C 1
ATOM 1523 O O . GLU A 1 197 ? 3.166 0.46 21.656 1 98.69 197 GLU A O 1
ATOM 1528 N N . GLN A 1 198 ? 1.055 -0.346 21.75 1 98.38 198 GLN A N 1
ATOM 1529 C CA . GLN A 1 198 ? 1.214 -1.062 20.484 1 98.38 198 GLN A CA 1
ATOM 1530 C C . GLN A 1 198 ? 1.472 -0.094 19.328 1 98.38 198 GLN A C 1
ATOM 1532 O O . GLN A 1 198 ? 2.307 -0.361 18.469 1 98.38 198 GLN A O 1
ATOM 1537 N N . LEU A 1 199 ? 0.763 0.963 19.312 1 98.88 199 LEU A N 1
ATOM 1538 C CA . LEU A 1 199 ? 0.921 1.96 18.266 1 98.88 199 LEU A CA 1
ATOM 1539 C C . LEU A 1 199 ? 2.33 2.543 18.281 1 98.88 199 LEU A C 1
ATOM 1541 O O . LEU A 1 199 ? 2.969 2.648 17.219 1 98.88 199 LEU A O 1
ATOM 1545 N N . VAL A 1 200 ? 2.791 2.889 19.438 1 98.94 200 VAL A N 1
ATOM 1546 C CA . VAL A 1 200 ? 4.082 3.561 19.531 1 98.94 200 VAL A CA 1
ATOM 1547 C C . VAL A 1 200 ? 5.203 2.584 19.188 1 98.94 200 VAL A C 1
ATOM 1549 O O . VAL A 1 200 ? 6.211 2.971 18.594 1 98.94 200 VAL A O 1
ATOM 1552 N N . GLN A 1 201 ? 5.027 1.331 19.562 1 98.75 201 GLN A N 1
ATOM 1553 C C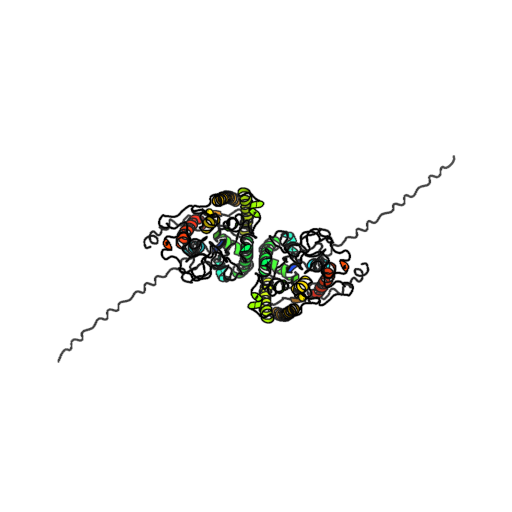A . GLN A 1 201 ? 6.008 0.32 19.172 1 98.75 201 GLN A CA 1
ATOM 1554 C C . GLN A 1 201 ? 6.113 0.199 17.656 1 98.75 201 GLN A C 1
ATOM 1556 O O . GLN A 1 201 ? 7.219 0.17 17.109 1 98.75 201 GLN A O 1
ATOM 1561 N N . GLN A 1 202 ? 4.98 0.125 17.062 1 98.75 202 GLN A N 1
ATOM 1562 C CA . GLN A 1 202 ? 4.988 0.049 15.602 1 98.75 202 GLN A CA 1
ATOM 1563 C C . GLN A 1 202 ? 5.539 1.331 14.984 1 98.75 202 GLN A C 1
ATOM 1565 O O . GLN A 1 202 ? 6.289 1.283 14.008 1 98.75 202 GLN A O 1
ATOM 1570 N N . TYR A 1 203 ? 5.125 2.438 15.555 1 98.94 203 TYR A N 1
ATOM 1571 C CA . TYR A 1 203 ? 5.586 3.742 15.086 1 98.94 203 TYR A CA 1
ATOM 1572 C C . TYR A 1 203 ? 7.105 3.848 15.188 1 98.94 203 TYR A C 1
ATOM 1574 O O . TYR A 1 203 ? 7.758 4.328 14.258 1 98.94 203 TYR A O 1
ATOM 1582 N N . SER A 1 204 ? 7.707 3.385 16.234 1 98.94 204 SER A N 1
ATOM 1583 C CA . SER A 1 204 ? 9.156 3.398 16.438 1 98.94 204 SER A CA 1
ATOM 1584 C C . SER A 1 204 ? 9.867 2.578 15.367 1 98.94 204 SER A C 1
ATOM 1586 O O . SER A 1 204 ? 10.906 2.998 14.844 1 98.94 204 SER A O 1
ATOM 1588 N N . LYS A 1 205 ? 9.305 1.441 15.047 1 98.69 205 LYS A N 1
ATOM 1589 C CA . LYS A 1 205 ? 9.875 0.613 13.992 1 98.69 205 LYS A CA 1
ATOM 1590 C C . LYS A 1 205 ? 9.828 1.327 12.648 1 98.69 205 LYS A C 1
ATOM 1592 O O . LYS A 1 205 ? 10.781 1.268 11.875 1 98.69 205 LYS A O 1
ATOM 1597 N N . GLN A 1 206 ? 8.75 1.936 12.406 1 98.88 206 GLN A N 1
ATOM 1598 C CA . GLN A 1 206 ? 8.555 2.646 11.148 1 98.88 206 GLN A CA 1
ATOM 1599 C C . GLN A 1 206 ? 9.523 3.816 11.016 1 98.88 206 GLN A C 1
ATOM 1601 O O . GLN A 1 206 ? 10.117 4.023 9.961 1 98.88 206 GLN A O 1
ATOM 1606 N N . LEU A 1 207 ? 9.734 4.598 12.086 1 98.94 207 LEU A N 1
ATOM 1607 C CA . LEU A 1 207 ? 10.711 5.684 12.102 1 98.94 207 LEU A CA 1
ATOM 1608 C C . LEU A 1 207 ? 12.125 5.145 11.922 1 98.94 207 LEU A C 1
ATOM 1610 O O . LEU A 1 207 ? 12.945 5.762 11.25 1 98.94 207 LEU A O 1
ATOM 1614 N N . SER A 1 208 ? 12.43 3.969 12.477 1 98.81 208 SER A N 1
ATOM 1615 C CA . SER A 1 208 ? 13.742 3.346 12.336 1 98.81 208 SER A CA 1
ATOM 1616 C C . SER A 1 208 ? 14.023 2.959 10.883 1 98.81 208 SER A C 1
ATOM 1618 O O . SER A 1 208 ? 15.164 3.023 10.43 1 98.81 208 SER A O 1
ATOM 1620 N N . ILE A 1 209 ? 12.977 2.559 10.203 1 98.44 209 ILE A N 1
ATOM 1621 C CA . ILE A 1 209 ? 13.141 2.227 8.789 1 98.44 209 ILE A CA 1
ATOM 1622 C C . ILE A 1 209 ? 13.508 3.482 8 1 98.44 209 ILE A C 1
ATOM 1624 O O . ILE A 1 209 ? 14.414 3.451 7.16 1 98.44 209 ILE A O 1
ATOM 1628 N N . LEU A 1 210 ? 12.828 4.617 8.281 1 98.88 210 LEU A N 1
ATOM 1629 C CA . LEU A 1 210 ? 13.18 5.875 7.625 1 98.88 210 LEU A CA 1
ATOM 1630 C C . LEU A 1 210 ? 14.617 6.27 7.93 1 98.88 210 LEU A C 1
ATOM 1632 O O . LEU A 1 210 ? 15.328 6.77 7.051 1 98.88 210 LEU A O 1
ATOM 1636 N N . TYR A 1 211 ? 15.047 6.039 9.188 1 98.75 211 TYR A N 1
ATOM 1637 C CA . TYR A 1 211 ? 16.438 6.273 9.562 1 98.75 211 TYR A CA 1
ATOM 1638 C C . TYR A 1 211 ? 17.391 5.438 8.703 1 98.75 211 TYR A C 1
ATOM 1640 O O . TYR A 1 211 ? 18.391 5.949 8.203 1 98.75 211 TYR A O 1
ATOM 1648 N N . LYS A 1 212 ? 17.031 4.191 8.484 1 96.75 212 LYS A N 1
ATOM 1649 C CA . LYS A 1 212 ? 17.875 3.301 7.684 1 96.75 212 LYS A CA 1
ATOM 1650 C C . LYS A 1 212 ? 17.938 3.771 6.234 1 96.75 212 LYS A C 1
ATOM 1652 O O . LYS A 1 212 ? 18.938 3.543 5.551 1 96.75 212 LYS A O 1
ATOM 1657 N N . TYR A 1 213 ? 16.906 4.492 5.816 1 97.5 213 TYR A N 1
ATOM 1658 C CA . TYR A 1 213 ? 16.859 5.004 4.453 1 97.5 213 TYR A CA 1
ATOM 1659 C C . TYR A 1 213 ? 17.672 6.277 4.32 1 97.5 213 TYR A C 1
ATOM 1661 O O . TYR A 1 213 ? 17.906 6.762 3.207 1 97.5 213 TYR A O 1
ATOM 1669 N N . GLY A 1 214 ? 18.094 6.914 5.469 1 97.5 214 GLY A N 1
ATOM 1670 C CA . GLY A 1 214 ? 18.953 8.078 5.391 1 97.5 214 GLY A CA 1
ATOM 1671 C C . GLY A 1 214 ? 18.406 9.281 6.141 1 97.5 214 GLY A C 1
ATOM 1672 O O . GLY A 1 214 ? 19.109 10.289 6.281 1 97.5 214 GLY A O 1
ATOM 1673 N N . ALA A 1 215 ? 17.188 9.211 6.641 1 98.75 215 ALA A N 1
ATOM 1674 C CA . ALA A 1 215 ? 16.609 10.32 7.391 1 98.75 215 ALA A CA 1
ATOM 1675 C C . ALA A 1 215 ? 17.375 10.562 8.688 1 98.75 215 ALA A C 1
ATOM 1677 O O . ALA A 1 215 ? 17.766 9.617 9.375 1 98.75 215 ALA A O 1
ATOM 1678 N N . ARG A 1 216 ? 17.562 11.883 9.047 1 98.69 216 ARG A N 1
ATOM 1679 C CA . ARG A 1 216 ? 18.266 12.195 10.281 1 98.69 216 ARG A CA 1
ATOM 1680 C C . ARG A 1 216 ? 17.5 13.234 11.094 1 98.69 216 ARG A C 1
ATOM 1682 O O . ARG A 1 216 ? 17.562 13.242 12.328 1 98.69 216 ARG A O 1
ATOM 1689 N N . ASN A 1 217 ? 16.781 14.203 10.43 1 98.75 217 ASN A N 1
ATOM 1690 C CA . ASN A 1 217 ? 16.078 15.289 11.086 1 98.75 217 ASN A CA 1
ATOM 1691 C C . ASN A 1 217 ? 14.57 15.047 11.102 1 98.75 217 ASN A C 1
ATOM 1693 O O . ASN A 1 217 ? 13.875 15.375 10.141 1 98.75 217 ASN A O 1
ATOM 1697 N N . PHE A 1 218 ? 14.141 14.539 12.266 1 98.88 218 PHE A N 1
ATOM 1698 C CA . PHE A 1 218 ? 12.75 14.102 12.383 1 98.88 218 PHE A CA 1
ATOM 1699 C C . PHE A 1 218 ? 11.938 15.094 13.195 1 98.88 218 PHE A C 1
ATOM 1701 O O . PHE A 1 218 ? 12.258 15.375 14.352 1 98.88 218 PHE A O 1
ATOM 1708 N N . GLY A 1 219 ? 10.938 15.719 12.578 1 98.88 219 GLY A N 1
ATOM 1709 C CA . GLY A 1 219 ? 9.859 16.391 13.305 1 98.88 219 GLY A CA 1
ATOM 1710 C C . GLY A 1 219 ? 8.617 15.523 13.445 1 98.88 219 GLY A C 1
ATOM 1711 O O . GLY A 1 219 ? 7.902 15.289 12.469 1 98.88 219 GLY A O 1
ATOM 1712 N N . ILE A 1 220 ? 8.344 15.094 14.664 1 98.94 220 ILE A N 1
ATOM 1713 C CA . ILE A 1 220 ? 7.23 14.18 14.914 1 98.94 220 ILE A CA 1
ATOM 1714 C C . ILE A 1 220 ? 6.098 14.922 15.617 1 98.94 220 ILE A C 1
ATOM 1716 O O . ILE A 1 220 ? 6.262 15.406 16.734 1 98.94 220 ILE A O 1
ATOM 1720 N N . SER A 1 221 ? 4.938 14.953 14.945 1 98.69 221 SER A N 1
ATOM 1721 C CA . SER A 1 221 ? 3.779 15.617 15.539 1 98.69 221 SER A CA 1
ATOM 1722 C C . SER A 1 221 ? 3.037 14.688 16.5 1 98.69 221 SER A C 1
ATOM 1724 O O . SER A 1 221 ? 2.809 13.516 16.172 1 98.69 221 SER A O 1
ATOM 1726 N N . GLY A 1 222 ? 2.707 15.234 17.625 1 98.44 222 GLY A N 1
ATOM 1727 C CA . GLY A 1 222 ? 1.744 14.508 18.438 1 98.44 222 GLY A CA 1
ATOM 1728 C C . GLY A 1 222 ? 0.352 14.484 17.844 1 98.44 222 GLY A C 1
ATOM 1729 O O . GLY A 1 222 ? 0.031 15.305 16.969 1 98.44 222 GLY A O 1
ATOM 1730 N N . SER A 1 223 ? -0.4 13.5 18.281 1 98.19 223 SER A N 1
ATOM 1731 C CA . SER A 1 223 ? -1.793 13.453 17.859 1 98.19 223 SER A CA 1
ATOM 1732 C C . SER A 1 223 ? -2.617 14.555 18.516 1 98.19 223 SER A C 1
ATOM 1734 O O . SER A 1 223 ? -2.428 14.859 19.688 1 98.19 223 SER A O 1
ATOM 1736 N N . SER A 1 224 ? -3.455 15.109 17.734 1 96.81 224 SER A N 1
ATOM 1737 C CA . SER A 1 224 ? -4.34 16.156 18.25 1 96.81 224 SER A CA 1
ATOM 1738 C C . SER A 1 224 ? -5.387 15.57 19.188 1 96.81 224 SER A C 1
ATOM 1740 O O . SER A 1 224 ? -5.656 14.367 19.156 1 96.81 224 SER A O 1
ATOM 1742 N N . TYR A 1 225 ? -5.918 16.438 19.984 1 96.75 225 TYR A N 1
ATOM 1743 C CA . TYR A 1 225 ? -6.965 16.016 20.922 1 96.75 225 TYR A CA 1
ATOM 1744 C C . TYR A 1 225 ? -8.305 15.891 20.203 1 96.75 225 TYR A C 1
ATOM 1746 O O . TYR A 1 225 ? -9.188 16.734 20.375 1 96.75 225 TYR A O 1
ATOM 1754 N N . SER A 1 226 ? -8.492 14.758 19.594 1 96.19 226 SER A N 1
ATOM 1755 C CA . SER A 1 226 ? -9.578 14.547 18.641 1 96.19 226 SER A CA 1
ATOM 1756 C C . SER A 1 226 ? -10.922 14.438 19.344 1 96.19 226 SER A C 1
ATOM 1758 O O . SER A 1 226 ? -11.969 14.492 18.703 1 96.19 226 SER A O 1
ATOM 1760 N N . GLY A 1 227 ? -10.875 14.336 20.656 1 97.75 227 GLY A N 1
ATOM 1761 C CA . GLY A 1 227 ? -12.117 14.391 21.406 1 97.75 227 GLY A CA 1
ATOM 1762 C C . GLY A 1 227 ? -12.852 15.711 21.25 1 97.75 227 GLY A C 1
ATOM 1763 O O . GLY A 1 227 ? -14.047 15.805 21.531 1 97.75 227 GLY A O 1
ATOM 1764 N N . CYS A 1 228 ? -12.141 16.734 20.812 1 97.19 228 CYS A N 1
ATOM 1765 C CA . CYS A 1 228 ? -12.727 18.062 20.656 1 97.19 228 CYS A CA 1
ATOM 1766 C C . CYS A 1 228 ? -13.203 18.297 19.234 1 97.19 228 CYS A C 1
ATOM 1768 O O . CYS A 1 228 ? -13.766 19.344 18.922 1 97.19 228 CYS A O 1
ATOM 1770 N N . ALA A 1 229 ? -12.93 17.312 18.297 1 97.38 229 ALA A N 1
ATOM 1771 C CA . ALA A 1 229 ? -13.445 17.438 16.938 1 97.38 229 ALA A CA 1
ATOM 1772 C C . ALA A 1 229 ? -14.969 17.406 16.906 1 97.38 229 ALA A C 1
ATOM 1774 O O . ALA A 1 229 ? -15.586 16.562 17.578 1 97.38 229 ALA A O 1
ATOM 1775 N N . PRO A 1 230 ? -15.586 18.297 16.156 1 97.94 230 PRO A N 1
ATOM 1776 C CA . PRO A 1 230 ? -17.047 18.359 16.125 1 97.94 230 PRO A CA 1
ATOM 1777 C C . PRO A 1 230 ? -17.688 17 15.828 1 97.94 230 PRO A C 1
ATOM 1779 O O . PRO A 1 230 ? -18.703 16.641 16.422 1 97.94 230 PRO A O 1
ATOM 1782 N N . GLU A 1 231 ? -17.109 16.203 14.945 1 97.25 231 GLU A N 1
ATOM 1783 C CA . GLU A 1 231 ? -17.688 14.906 14.602 1 97.25 231 GLU A CA 1
ATOM 1784 C C . GLU A 1 231 ? -17.688 13.969 15.805 1 97.25 231 GLU A C 1
ATOM 1786 O O . GLU A 1 231 ? -18.656 13.219 16.016 1 97.25 231 GLU A O 1
ATOM 1791 N N . MET A 1 232 ? -16.594 13.969 16.562 1 97.31 232 MET A N 1
ATOM 1792 C CA . MET A 1 232 ? -16.516 13.086 17.719 1 97.31 232 MET A CA 1
ATOM 1793 C C . MET A 1 232 ? -17.5 13.523 18.797 1 97.31 232 MET A C 1
ATOM 1795 O O . MET A 1 232 ? -18.125 12.68 19.453 1 97.31 232 MET A O 1
ATOM 1799 N N . MET A 1 233 ? -17.625 14.844 18.984 1 97.62 233 MET A N 1
ATOM 1800 C CA . MET A 1 233 ? -18.609 15.352 19.922 1 97.62 233 MET A CA 1
ATOM 1801 C C . MET A 1 233 ? -20.016 14.938 19.5 1 97.62 233 MET A C 1
ATOM 1803 O O . MET A 1 233 ? -20.828 14.523 20.344 1 97.62 233 MET A O 1
ATOM 1807 N N . THR A 1 234 ? -20.266 14.977 18.219 1 95.62 234 THR A N 1
ATOM 1808 C CA . THR A 1 234 ? -21.562 14.578 17.688 1 95.62 234 THR A CA 1
ATOM 1809 C C . THR A 1 234 ? -21.781 13.078 17.875 1 95.62 234 THR A C 1
ATOM 1811 O O . THR A 1 234 ? -22.844 12.664 18.359 1 95.62 234 THR A O 1
ATOM 1814 N N . ARG A 1 235 ? -20.781 12.273 17.562 1 94.69 235 ARG A N 1
ATOM 1815 C CA . ARG A 1 235 ? -20.891 10.82 17.672 1 94.69 235 ARG A CA 1
ATOM 1816 C C . ARG A 1 235 ? -21.172 10.398 19.109 1 94.69 235 ARG A C 1
ATOM 1818 O O . ARG A 1 235 ? -21.859 9.398 19.344 1 94.69 235 ARG A O 1
ATOM 1825 N N . TYR A 1 236 ? -20.625 11.109 19.984 1 96.56 236 TYR A N 1
ATOM 1826 C CA . TYR A 1 236 ? -20.781 10.758 21.391 1 96.56 236 TYR A CA 1
ATOM 1827 C C . TYR A 1 236 ? -21.875 11.602 22.047 1 96.56 236 TYR A C 1
ATOM 1829 O O . TYR A 1 236 ? -22 11.594 23.281 1 96.56 236 TYR A O 1
ATOM 1837 N N . ASP A 1 237 ? -22.641 12.305 21.297 1 96.5 237 ASP A N 1
ATOM 1838 C CA . ASP A 1 237 ? -23.734 13.148 21.781 1 96.5 237 ASP A CA 1
ATOM 1839 C C . ASP A 1 237 ? -23.281 14.031 22.938 1 96.5 237 ASP A C 1
ATOM 1841 O O . ASP A 1 237 ? -23.891 14.023 24 1 96.5 237 ASP A O 1
ATOM 1845 N N . SER A 1 238 ? -22.141 14.742 22.719 1 96.56 238 SER A N 1
ATOM 1846 C CA . SER A 1 238 ? -21.547 15.594 23.75 1 96.56 238 SER A CA 1
ATOM 1847 C C . SER A 1 238 ? -21.422 17.031 23.25 1 96.56 238 SER A C 1
ATOM 1849 O O . SER A 1 238 ? -21.094 17.266 22.094 1 96.56 238 SER A O 1
ATOM 1851 N N . ASP A 1 239 ? -21.609 18.016 24.203 1 95.38 239 ASP A N 1
ATOM 1852 C CA . ASP A 1 239 ? -21.438 19.438 23.891 1 95.38 239 ASP A CA 1
ATOM 1853 C C . ASP A 1 239 ? -20.047 19.922 24.297 1 95.38 239 ASP A C 1
ATOM 1855 O O . ASP A 1 239 ? -19.734 21.109 24.156 1 95.38 239 ASP A O 1
ATOM 1859 N N . VAL A 1 240 ? -19.281 19.047 24.828 1 96 240 VAL A N 1
ATOM 1860 C CA . VAL A 1 240 ? -17.906 19.328 25.203 1 96 240 VAL A CA 1
ATOM 1861 C C . VAL A 1 240 ? -16.984 18.25 24.641 1 96 240 VAL A C 1
ATOM 1863 O O . VAL A 1 240 ? -17.453 17.219 24.141 1 96 240 VAL A O 1
ATOM 1866 N N . CYS A 1 241 ? -15.75 18.484 24.719 1 97.5 241 CYS A N 1
ATOM 1867 C CA . CYS A 1 241 ? -14.773 17.5 24.25 1 97.5 241 CYS A CA 1
ATOM 1868 C C . CYS A 1 241 ? -14.984 16.156 24.938 1 97.5 241 CYS A C 1
ATOM 1870 O O . CYS A 1 241 ? -15.289 16.109 26.125 1 97.5 241 CYS A O 1
ATOM 1872 N N . VAL A 1 242 ? -14.773 15.094 24.188 1 98.12 242 VAL A N 1
ATOM 1873 C CA . VAL A 1 242 ? -14.977 13.742 24.703 1 98.12 242 VAL A CA 1
ATOM 1874 C C . VAL A 1 242 ? -13.734 13.289 25.453 1 98.12 242 VAL A C 1
ATOM 1876 O O . VAL A 1 242 ? -12.727 12.922 24.844 1 98.12 242 VAL A O 1
ATOM 1879 N N . ASP A 1 243 ? -13.82 13.148 26.719 1 97.5 243 ASP A N 1
ATOM 1880 C CA . ASP A 1 243 ? -12.68 12.898 27.609 1 97.5 243 ASP A CA 1
ATOM 1881 C C . ASP A 1 243 ? -12.047 11.539 27.328 1 97.5 243 ASP A C 1
ATOM 1883 O O . ASP A 1 243 ? -10.828 11.375 27.406 1 97.5 243 ASP A O 1
ATOM 1887 N N . ALA A 1 244 ? -12.875 10.57 27.047 1 97.38 244 ALA A N 1
ATOM 1888 C CA . ALA A 1 244 ? -12.359 9.227 26.797 1 97.38 244 ALA A CA 1
ATOM 1889 C C . ALA A 1 244 ? -11.391 9.227 25.609 1 97.38 244 ALA A C 1
ATOM 1891 O O . ALA A 1 244 ? -10.359 8.555 25.641 1 97.38 244 ALA A O 1
ATOM 1892 N N . ILE A 1 245 ? -11.758 9.969 24.641 1 98.19 245 ILE A N 1
ATOM 1893 C CA . ILE A 1 245 ? -10.922 10.039 23.438 1 98.19 245 ILE A CA 1
ATOM 1894 C C . ILE A 1 245 ? -9.648 10.82 23.75 1 98.19 245 ILE A C 1
ATOM 1896 O O . ILE A 1 245 ? -8.539 10.359 23.453 1 98.19 245 ILE A O 1
ATOM 1900 N N . ASN A 1 246 ? -9.781 11.984 24.359 1 98.12 246 ASN A N 1
ATOM 1901 C CA . ASN A 1 246 ? -8.609 12.781 24.703 1 98.12 246 ASN A CA 1
ATOM 1902 C C . ASN A 1 246 ? -7.703 12.055 25.688 1 98.12 246 ASN A C 1
ATOM 1904 O O . ASN A 1 246 ? -6.48 12.203 25.641 1 98.12 246 ASN A O 1
ATOM 1908 N N . GLY A 1 247 ? -8.305 11.273 26.578 1 98.31 247 GLY A N 1
ATOM 1909 C CA . GLY A 1 247 ? -7.5 10.461 27.484 1 98.31 247 GLY A CA 1
ATOM 1910 C C . GLY A 1 247 ? -6.617 9.453 26.75 1 98.31 247 GLY A C 1
ATOM 1911 O O . GLY A 1 247 ? -5.445 9.289 27.094 1 98.31 247 GLY A O 1
ATOM 1912 N N . ALA A 1 248 ? -7.176 8.797 25.781 1 98.69 248 ALA A N 1
ATOM 1913 C CA . ALA A 1 248 ? -6.406 7.848 24.969 1 98.69 248 ALA A CA 1
ATOM 1914 C C . ALA A 1 248 ? -5.285 8.555 24.219 1 98.69 248 ALA A C 1
ATOM 1916 O O . ALA A 1 248 ? -4.164 8.047 24.141 1 98.69 248 ALA A O 1
ATOM 1917 N N . VAL A 1 249 ? -5.57 9.711 23.719 1 98.5 249 VAL A N 1
ATOM 1918 C CA . VAL A 1 249 ? -4.605 10.484 22.938 1 98.5 249 VAL A CA 1
ATOM 1919 C C . VAL A 1 249 ? -3.461 10.938 23.844 1 98.5 249 VAL A C 1
ATOM 1921 O O . VAL A 1 249 ? -2.295 10.898 23.438 1 98.5 249 VAL A O 1
ATOM 1924 N N . VAL A 1 250 ? -3.791 11.375 25.016 1 98.25 250 VAL A N 1
ATOM 1925 C CA . VAL A 1 250 ? -2.779 11.812 25.984 1 98.25 250 VAL A CA 1
ATOM 1926 C C . VAL A 1 250 ? -1.816 10.656 26.266 1 98.25 250 VAL A C 1
ATOM 1928 O O . VAL A 1 250 ? -0.601 10.859 26.328 1 98.25 250 VAL A O 1
ATOM 1931 N N . GLN A 1 251 ? -2.357 9.461 26.453 1 98.56 251 GLN A N 1
ATOM 1932 C CA . GLN A 1 251 ? -1.524 8.289 26.703 1 98.56 251 GLN A CA 1
ATOM 1933 C C . GLN A 1 251 ? -0.606 7.996 25.516 1 98.56 251 GLN A C 1
ATOM 1935 O O . GLN A 1 251 ? 0.578 7.707 25.703 1 98.56 251 GLN A O 1
ATOM 1940 N N . PHE A 1 252 ? -1.152 8.094 24.391 1 98.88 252 PHE A N 1
ATOM 1941 C CA . PHE A 1 252 ? -0.361 7.879 23.188 1 98.88 252 PHE A CA 1
ATOM 1942 C C . PHE A 1 252 ? 0.768 8.898 23.094 1 98.88 252 PHE A C 1
ATOM 1944 O O . PHE A 1 252 ? 1.925 8.531 22.875 1 98.88 252 PHE A O 1
ATOM 1951 N N . ASN A 1 253 ? 0.416 10.164 23.234 1 98.88 253 ASN A N 1
ATOM 1952 C CA . ASN A 1 253 ? 1.402 11.234 23.109 1 98.88 253 ASN A CA 1
ATOM 1953 C C . ASN A 1 253 ? 2.514 11.102 24.141 1 98.88 253 ASN A C 1
ATOM 1955 O O . ASN A 1 253 ? 3.686 11.328 23.844 1 98.88 253 ASN A O 1
ATOM 1959 N N . ALA A 1 254 ? 2.137 10.734 25.328 1 98.75 254 ALA A N 1
ATOM 1960 C CA . ALA A 1 254 ? 3.141 10.547 26.375 1 98.75 254 ALA A CA 1
ATOM 1961 C C . ALA A 1 254 ? 4.102 9.422 26.016 1 98.75 254 ALA A C 1
ATOM 1963 O O . ALA A 1 254 ? 5.316 9.562 26.172 1 98.75 254 ALA A O 1
ATOM 1964 N N . LYS A 1 255 ? 3.594 8.344 25.547 1 98.88 255 LYS A N 1
ATOM 1965 C CA . LYS A 1 255 ? 4.422 7.207 25.172 1 98.88 255 LYS A CA 1
ATOM 1966 C C . LYS A 1 255 ? 5.273 7.531 23.953 1 98.88 255 LYS A C 1
ATOM 1968 O O . LYS A 1 255 ? 6.379 7.004 23.797 1 98.88 255 LYS A O 1
ATOM 1973 N N . LEU A 1 256 ? 4.684 8.32 23.078 1 98.88 256 LEU A N 1
ATOM 1974 C CA . LEU A 1 256 ? 5.43 8.742 21.891 1 98.88 256 LEU A CA 1
ATOM 1975 C C . LEU A 1 256 ? 6.66 9.555 22.297 1 98.88 256 LEU A C 1
ATOM 1977 O O . LEU A 1 256 ? 7.754 9.328 21.781 1 98.88 256 LEU A O 1
ATOM 1981 N N . VAL A 1 257 ? 6.512 10.523 23.188 1 98.81 257 VAL A N 1
ATOM 1982 C CA . VAL A 1 257 ? 7.621 11.344 23.656 1 98.81 257 VAL A CA 1
ATOM 1983 C C . VAL A 1 257 ? 8.719 10.453 24.25 1 98.81 257 VAL A C 1
ATOM 1985 O O . VAL A 1 257 ? 9.898 10.633 23.938 1 98.81 257 VAL A O 1
ATOM 1988 N N . ALA A 1 258 ? 8.336 9.469 25.031 1 98.75 258 ALA A N 1
ATOM 1989 C CA . ALA A 1 258 ? 9.297 8.539 25.625 1 98.75 258 ALA A CA 1
ATOM 1990 C C . ALA A 1 258 ? 10 7.723 24.547 1 98.75 258 ALA A C 1
ATOM 1992 O O . ALA A 1 258 ? 11.211 7.5 24.609 1 98.75 258 ALA A O 1
ATOM 1993 N N . ALA A 1 259 ? 9.242 7.285 23.609 1 98.81 259 ALA A N 1
ATOM 1994 C CA . ALA A 1 259 ? 9.812 6.48 22.531 1 98.81 259 ALA A CA 1
ATOM 1995 C C . ALA A 1 259 ? 10.812 7.289 21.719 1 98.81 259 ALA A C 1
ATOM 1997 O O . ALA A 1 259 ? 11.828 6.758 21.266 1 98.81 259 ALA A O 1
ATOM 1998 N N . LEU A 1 260 ? 10.492 8.547 21.469 1 98.81 260 LEU A N 1
ATOM 1999 C CA . LEU A 1 260 ? 11.391 9.398 20.688 1 98.81 260 LEU A CA 1
ATOM 2000 C C . LEU A 1 260 ? 12.703 9.609 21.422 1 98.81 260 LEU A C 1
ATOM 2002 O O . LEU A 1 260 ? 13.766 9.672 20.797 1 98.81 260 LEU A O 1
ATOM 2006 N N . ALA A 1 261 ? 12.664 9.734 22.703 1 98.38 261 ALA A N 1
ATOM 2007 C CA . ALA A 1 261 ? 13.883 9.828 23.5 1 98.38 261 ALA A CA 1
ATOM 2008 C C . ALA A 1 261 ? 14.727 8.555 23.359 1 98.38 261 ALA A C 1
ATOM 2010 O O . ALA A 1 261 ? 15.945 8.625 23.234 1 98.38 261 ALA A O 1
ATOM 2011 N N . GLU A 1 262 ? 14.062 7.426 23.422 1 98.5 262 GLU A N 1
ATOM 2012 C CA . GLU A 1 262 ? 14.75 6.148 23.25 1 98.5 262 GLU A CA 1
ATOM 2013 C C . GLU A 1 262 ? 15.383 6.047 21.859 1 98.5 262 GLU A C 1
ATOM 2015 O O . GLU A 1 262 ? 16.531 5.598 21.734 1 98.5 262 GLU A O 1
ATOM 2020 N N . LEU A 1 263 ? 14.633 6.457 20.859 1 98.75 263 LEU A N 1
ATOM 2021 C CA . LEU A 1 263 ? 15.156 6.426 19.5 1 98.75 263 LEU A CA 1
ATOM 2022 C C . LEU A 1 263 ? 16.375 7.328 19.359 1 98.75 263 LEU A C 1
ATOM 2024 O O . LEU A 1 263 ? 17.359 6.957 18.719 1 98.75 263 LEU A O 1
ATOM 2028 N N . LYS A 1 264 ? 16.281 8.531 19.938 1 97.62 264 LYS A N 1
ATOM 2029 C CA . LYS A 1 264 ? 17.391 9.469 19.906 1 97.62 264 LYS A CA 1
ATOM 2030 C C . LYS A 1 264 ? 18.656 8.844 20.5 1 97.62 264 LYS A C 1
ATOM 2032 O O . LYS A 1 264 ? 19.75 9.047 19.984 1 97.62 264 LYS A O 1
ATOM 2037 N N . SER A 1 265 ? 18.531 8.055 21.516 1 97.62 265 SER A N 1
ATOM 2038 C CA . SER A 1 265 ? 19.656 7.414 22.188 1 97.62 265 SER A CA 1
ATOM 2039 C C . SER A 1 265 ? 20.219 6.266 21.359 1 97.62 265 SER A C 1
ATOM 2041 O O . SER A 1 265 ? 21.422 5.973 21.422 1 97.62 265 SER A O 1
ATOM 2043 N N . ASN A 1 266 ? 19.422 5.668 20.531 1 97.81 266 ASN A N 1
ATOM 2044 C CA . ASN A 1 266 ? 19.812 4.426 19.875 1 97.81 266 ASN A CA 1
ATOM 2045 C C . ASN A 1 266 ? 20.25 4.676 18.422 1 97.81 266 ASN A C 1
ATOM 2047 O O . ASN A 1 266 ? 20.969 3.865 17.844 1 97.81 266 ASN A O 1
ATOM 2051 N N . LEU A 1 267 ? 19.781 5.711 17.859 1 98.38 267 LEU A N 1
ATOM 2052 C CA . LEU A 1 267 ? 20.047 5.977 16.453 1 98.38 267 LEU A CA 1
ATOM 2053 C C . LEU A 1 267 ? 21.062 7.094 16.297 1 98.38 267 LEU A C 1
ATOM 2055 O O . LEU A 1 267 ? 20.703 8.273 16.328 1 98.38 267 LEU A O 1
ATOM 2059 N N . THR A 1 268 ? 22.25 6.707 16.031 1 97.62 268 THR A N 1
ATOM 2060 C CA . THR A 1 268 ? 23.375 7.633 15.969 1 97.62 268 THR A CA 1
ATOM 2061 C C . THR A 1 268 ? 23.156 8.688 14.891 1 97.62 268 THR A C 1
ATOM 2063 O O . THR A 1 268 ? 22.844 8.359 13.742 1 97.62 268 THR A O 1
ATOM 2066 N N . GLY A 1 269 ? 23.219 9.922 15.266 1 97.25 269 GLY A N 1
ATOM 2067 C CA . GLY A 1 269 ? 23.156 11.023 14.312 1 97.25 269 GLY A CA 1
ATOM 2068 C C . GLY A 1 269 ? 21.75 11.531 14.07 1 97.25 269 GLY A C 1
ATOM 2069 O O . GLY A 1 269 ? 21.562 12.586 13.461 1 97.25 269 GLY A O 1
ATOM 2070 N N . ALA A 1 270 ? 20.797 10.812 14.57 1 98.12 270 ALA A N 1
ATOM 2071 C CA . ALA A 1 270 ? 19.406 11.227 14.367 1 98.12 270 ALA A CA 1
ATOM 2072 C C . ALA A 1 270 ? 19 12.289 15.391 1 98.12 270 ALA A C 1
ATOM 2074 O O . ALA A 1 270 ? 19.391 12.227 16.547 1 98.12 270 ALA A O 1
ATOM 2075 N N . LYS A 1 271 ? 18.25 13.266 14.93 1 98.06 271 LYS A N 1
ATOM 2076 C CA . LYS A 1 271 ? 17.594 14.258 15.773 1 98.06 271 LYS A CA 1
ATOM 2077 C C . LYS A 1 271 ? 16.062 14.109 15.719 1 98.06 271 LYS A C 1
ATOM 2079 O O . LYS A 1 271 ? 15.5 13.883 14.656 1 98.06 271 LYS A O 1
ATOM 2084 N N . PHE A 1 272 ? 15.516 14.203 16.859 1 98.62 272 PHE A N 1
ATOM 2085 C CA . PHE A 1 272 ? 14.062 14.125 16.953 1 98.62 272 PHE A CA 1
ATOM 2086 C C . PHE A 1 272 ? 13.516 15.352 17.688 1 98.62 272 PHE A C 1
ATOM 2088 O O . PHE A 1 272 ? 13.945 15.68 18.781 1 98.62 272 PHE A O 1
ATOM 2095 N N . VAL A 1 273 ? 12.609 16 17.016 1 98.38 273 VAL A N 1
ATOM 2096 C CA . VAL A 1 273 ? 11.836 17.078 17.641 1 98.38 273 VAL A CA 1
ATOM 2097 C C . VAL A 1 273 ? 10.367 16.656 17.75 1 98.38 273 VAL A C 1
ATOM 2099 O O . VAL A 1 273 ? 9.766 16.234 16.766 1 98.38 273 VAL A O 1
ATOM 2102 N N . TYR A 1 27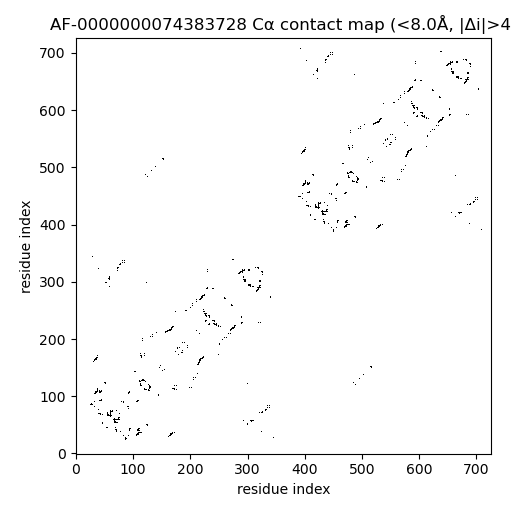4 ? 9.906 16.703 18.969 1 98.69 274 TYR A N 1
ATOM 2103 C CA . TYR A 1 274 ? 8.477 16.484 19.188 1 98.69 274 TYR A CA 1
ATOM 2104 C C . TYR A 1 274 ? 7.703 17.797 19.047 1 98.69 274 TYR A C 1
ATOM 2106 O O . TYR A 1 274 ? 8.008 18.781 19.703 1 98.69 274 TYR A O 1
ATOM 2114 N N . ILE A 1 275 ? 6.742 17.797 18.141 1 98.56 275 ILE A N 1
ATOM 2115 C CA . ILE A 1 275 ? 5.879 18.953 17.906 1 98.56 275 ILE A CA 1
ATOM 2116 C C . ILE A 1 275 ? 4.594 18.797 18.719 1 98.56 275 ILE A C 1
ATOM 2118 O O . ILE A 1 275 ? 3.727 18 18.391 1 98.56 275 ILE A O 1
ATOM 2122 N N . GLU A 1 276 ? 4.43 19.594 19.656 1 97.06 276 GLU A N 1
ATOM 2123 C CA . GLU A 1 276 ? 3.316 19.5 20.594 1 97.06 276 GLU A CA 1
ATOM 2124 C C . GLU A 1 276 ? 2.002 19.906 19.938 1 97.06 276 GLU A C 1
ATOM 2126 O O . GLU A 1 276 ? 1.929 20.938 19.281 1 97.06 276 GLU A O 1
ATOM 2131 N N . PRO A 1 277 ? 1.044 19.016 20.141 1 95.88 277 PRO A N 1
ATOM 2132 C CA . PRO A 1 277 ? -0.27 19.438 19.672 1 95.88 277 PRO A CA 1
ATOM 2133 C C . PRO A 1 277 ? -0.842 20.609 20.484 1 95.88 277 PRO A C 1
ATOM 2135 O O . PRO A 1 277 ? -0.612 20.688 21.688 1 95.88 277 PRO A O 1
ATOM 2138 N N . SER A 1 278 ? -1.622 21.359 19.828 1 91.94 278 SER A N 1
ATOM 2139 C CA . SER A 1 278 ? -2.199 22.531 20.5 1 91.94 278 SER A CA 1
ATOM 2140 C C . SER A 1 278 ? -3.305 22.109 21.469 1 91.94 278 SER A C 1
ATOM 2142 O O . SER A 1 278 ? -4.109 21.234 21.156 1 91.94 278 SER A O 1
ATOM 2144 N N . LEU A 1 279 ? -3.377 22.797 22.578 1 87.69 279 LEU A N 1
ATOM 2145 C CA . LEU A 1 279 ? -4.43 22.578 23.562 1 87.69 279 LEU A CA 1
ATOM 2146 C C . LEU A 1 279 ? -5.559 23.594 23.391 1 87.69 279 LEU A C 1
ATOM 2148 O O . LEU A 1 279 ? -6.625 23.438 24 1 87.69 279 LEU A O 1
ATOM 2152 N N . GLY A 1 280 ? -5.324 24.594 22.625 1 90.88 280 GLY A N 1
ATOM 2153 C CA . GLY A 1 280 ? -6.266 25.672 22.391 1 90.88 280 GLY A CA 1
ATOM 2154 C C . GLY A 1 280 ? -5.691 26.781 21.516 1 90.88 280 GLY A C 1
ATOM 2155 O O . GLY A 1 280 ? -4.52 26.734 21.141 1 90.88 280 GLY A O 1
ATOM 2156 N N . TYR A 1 281 ? -6.586 27.688 21.156 1 94.38 281 TYR A N 1
ATOM 2157 C CA . TYR A 1 281 ? -6.207 28.781 20.281 1 94.38 281 TYR A CA 1
ATOM 2158 C C . TYR A 1 281 ? -6.645 30.125 20.844 1 94.38 281 TYR A C 1
ATOM 2160 O O . TYR A 1 281 ? -7.395 30.172 21.828 1 94.38 281 TYR A O 1
ATOM 2168 N N . SER A 1 282 ? -6.047 31.203 20.281 1 92 282 SER A N 1
ATOM 2169 C CA . SER A 1 282 ? -6.438 32.531 20.719 1 92 282 SER A CA 1
ATOM 2170 C C . SER A 1 282 ? -7.945 32.75 20.609 1 92 282 SER A C 1
ATOM 2172 O O . SER A 1 282 ? -8.617 32.031 19.859 1 92 282 SER A O 1
ATOM 2174 N N . THR A 1 283 ? -8.406 33.75 21.234 1 93.25 283 THR A N 1
ATOM 2175 C CA . THR A 1 283 ? -9.836 34 21.297 1 93.25 283 THR A CA 1
ATOM 2176 C C . THR A 1 283 ? -10.367 34.5 19.938 1 93.25 283 THR A C 1
ATOM 2178 O O . THR A 1 283 ? -11.578 34.531 19.719 1 93.25 283 THR A O 1
ATOM 2181 N N . ASP A 1 284 ? -9.469 34.812 19.078 1 94.38 284 ASP A N 1
ATOM 2182 C CA . ASP A 1 284 ? -9.898 35.156 17.734 1 94.38 284 ASP A CA 1
ATOM 2183 C C . ASP A 1 284 ? -10.562 33.969 17.031 1 94.38 284 ASP A C 1
ATOM 2185 O O . ASP A 1 284 ? -11.422 34.156 16.172 1 94.38 284 ASP A O 1
ATOM 2189 N N . PHE A 1 285 ? -10.094 32.844 17.391 1 97.19 285 PHE A N 1
ATOM 2190 C CA . PHE A 1 285 ? -10.766 31.594 16.969 1 97.19 285 PHE A CA 1
ATOM 2191 C C . PHE A 1 285 ? -11.812 31.188 18 1 97.19 285 PHE A C 1
ATOM 2193 O O . PHE A 1 285 ? -11.531 30.375 18.891 1 97.19 285 PHE A O 1
ATOM 2200 N N . ASN A 1 286 ? -13.016 31.672 17.812 1 95.81 286 ASN A N 1
ATOM 2201 C CA . ASN A 1 286 ? -13.984 31.547 18.891 1 95.81 286 ASN A CA 1
ATOM 2202 C C . ASN A 1 286 ? -15.086 30.547 18.547 1 95.81 286 ASN A C 1
ATOM 2204 O O . ASN A 1 286 ? -15.961 30.266 19.359 1 95.81 286 ASN A O 1
ATOM 2208 N N . VAL A 1 287 ? -15.148 30.016 17.344 1 97.25 287 VAL A N 1
ATOM 2209 C CA . VAL A 1 287 ? -16.016 28.891 17.016 1 97.25 287 VAL A CA 1
ATOM 2210 C C . VAL A 1 287 ? -15.211 27.594 17.031 1 97.25 287 VAL A C 1
ATOM 2212 O O . VAL A 1 287 ? -14.5 27.281 16.078 1 97.25 287 VAL A O 1
ATOM 2215 N N . THR A 1 288 ? -15.336 26.875 18.141 1 96.25 288 THR A N 1
ATOM 2216 C CA . THR A 1 288 ? -14.422 25.766 18.391 1 96.25 288 THR A CA 1
ATOM 2217 C C . THR A 1 288 ? -15.164 24.422 18.328 1 96.25 288 THR A C 1
ATOM 2219 O O . THR A 1 288 ? -14.539 23.359 18.281 1 96.25 288 THR A O 1
ATOM 2222 N N . ASP A 1 289 ? -16.547 24.484 18.234 1 95.81 289 ASP A N 1
ATOM 2223 C CA . ASP A 1 289 ? -17.312 23.25 18.453 1 95.81 289 ASP A CA 1
ATOM 2224 C C . ASP A 1 289 ? -18.141 22.891 17.234 1 95.81 289 ASP A C 1
ATOM 2226 O O . ASP A 1 289 ? -18.969 21.984 17.281 1 95.81 289 ASP A O 1
ATOM 2230 N N . LYS A 1 290 ? -18 23.703 16.125 1 96.56 290 LYS A N 1
ATOM 2231 C CA . LYS A 1 290 ? -18.75 23.391 14.914 1 96.56 290 LYS A CA 1
ATOM 2232 C C . LYS A 1 290 ? -17.891 23.609 13.672 1 96.56 290 LYS A C 1
ATOM 2234 O O . LYS A 1 290 ? -16.984 24.453 13.68 1 96.56 290 LYS A O 1
ATOM 2239 N N . PRO A 1 291 ? -18.172 22.828 12.586 1 98.19 291 PRO A N 1
ATOM 2240 C CA . PRO A 1 291 ? -17.469 23.047 11.312 1 98.19 291 PRO A CA 1
ATOM 2241 C C . PRO A 1 291 ? -17.969 24.297 10.586 1 98.19 291 PRO A C 1
ATOM 2243 O O . PRO A 1 291 ? -19.125 24.703 10.75 1 98.19 291 PRO A O 1
ATOM 2246 N N . CYS A 1 292 ? -17.078 24.875 9.82 1 98.56 292 CYS A N 1
ATOM 2247 C CA . CYS A 1 292 ? -17.438 26.031 8.992 1 98.56 292 CYS A CA 1
ATOM 2248 C C . CYS A 1 292 ? -18.234 25.594 7.77 1 98.56 292 CYS A C 1
ATOM 2250 O O . CYS A 1 292 ? -19.047 26.359 7.254 1 98.56 292 CYS A O 1
ATOM 2252 N N . CYS A 1 293 ? -18.078 24.375 7.27 1 98.25 293 CYS A N 1
ATOM 2253 C CA . CYS A 1 293 ? -18.875 23.891 6.141 1 98.25 293 CYS A CA 1
ATOM 2254 C C . CYS A 1 293 ? -20 22.984 6.613 1 98.25 293 CYS A C 1
ATOM 2256 O O . CYS A 1 293 ? -20 22.516 7.754 1 98.25 293 CYS A O 1
ATOM 2258 N N . THR A 1 294 ? -21.031 22.828 5.734 1 97.19 294 THR A N 1
ATOM 2259 C CA . THR A 1 294 ? -22.031 21.797 5.945 1 97.19 294 THR A CA 1
ATOM 2260 C C . THR A 1 294 ? -21.438 20.406 5.707 1 97.19 294 THR A C 1
ATOM 2262 O O . THR A 1 294 ? -20.859 20.156 4.645 1 97.19 294 THR A O 1
ATOM 2265 N N . VAL A 1 295 ? -21.562 19.562 6.676 1 97.25 295 VAL A N 1
ATOM 2266 C CA . VAL A 1 295 ? -20.844 18.297 6.562 1 97.25 295 VAL A CA 1
ATOM 2267 C C . VAL A 1 295 ? -21.812 17.203 6.125 1 97.25 295 VAL A C 1
ATOM 2269 O O . VAL A 1 295 ? -23.016 17.281 6.395 1 97.25 295 VAL A O 1
ATOM 2272 N N . SER A 1 296 ? -21.281 16.219 5.449 1 94.88 296 SER A N 1
ATOM 2273 C CA . SER A 1 296 ? -22.047 15.031 5.07 1 94.88 296 SER A CA 1
ATOM 2274 C C . SER A 1 296 ? -22.344 14.156 6.285 1 94.88 296 SER A C 1
ATOM 2276 O O . SER A 1 296 ? -21.547 14.078 7.219 1 94.88 296 SER A O 1
ATOM 2278 N N . THR A 1 297 ? -23.547 13.438 6.293 1 91.75 297 THR A N 1
ATOM 2279 C CA . THR A 1 297 ? -23.922 12.508 7.352 1 91.75 297 THR A CA 1
ATOM 2280 C C . THR A 1 297 ? -23.953 11.078 6.82 1 91.75 297 THR A C 1
ATOM 2282 O O . THR A 1 297 ? -24.328 10.148 7.539 1 91.75 297 THR A O 1
ATOM 2285 N N . THR A 1 298 ? -23.547 10.836 5.57 1 89.88 298 THR A N 1
ATOM 2286 C CA . THR A 1 298 ? -23.562 9.539 4.906 1 89.88 298 THR A CA 1
ATOM 2287 C C . THR A 1 298 ? -22.172 9.195 4.367 1 89.88 298 THR A C 1
ATOM 2289 O O . THR A 1 298 ? -21.281 8.852 5.133 1 89.88 298 THR A O 1
ATOM 2292 N N . ILE A 1 299 ? -22 9.391 3.059 1 83.06 299 ILE A N 1
ATOM 2293 C CA . ILE A 1 299 ? -20.703 9.109 2.438 1 83.06 299 ILE A CA 1
ATOM 2294 C C . ILE A 1 299 ? -19.719 10.219 2.789 1 83.06 299 ILE A C 1
ATOM 2296 O O . ILE A 1 299 ? -19.969 11.398 2.535 1 83.06 299 ILE A O 1
ATOM 2300 N N . GLY A 1 300 ? -18.625 9.75 3.391 1 88.88 300 GLY A N 1
ATOM 2301 C CA . GLY A 1 300 ? -17.672 10.75 3.857 1 88.88 300 GLY A CA 1
ATOM 2302 C C . GLY A 1 300 ? -18.172 11.547 5.047 1 88.88 300 GLY A C 1
ATOM 2303 O O . GLY A 1 300 ? -18 12.766 5.105 1 88.88 300 GLY A O 1
ATOM 2304 N N . ALA A 1 301 ? -18.781 10.906 5.938 1 92.56 301 ALA A N 1
ATOM 2305 C CA . AL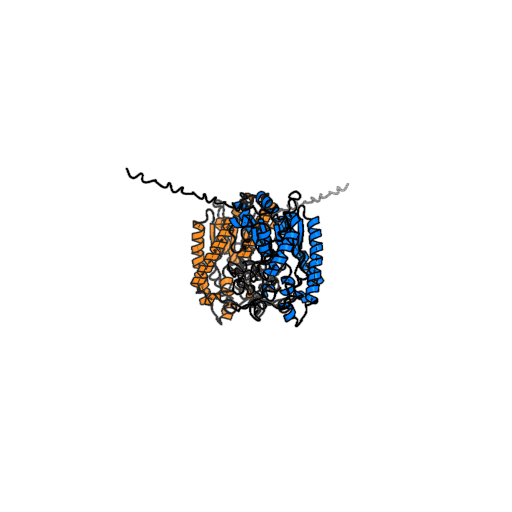A A 1 301 ? -19.375 11.562 7.105 1 92.56 301 ALA A CA 1
ATOM 2306 C C . ALA A 1 301 ? -18.344 12.422 7.828 1 92.56 301 ALA A C 1
ATOM 2308 O O . ALA A 1 301 ? -17.219 11.969 8.086 1 92.56 301 ALA A O 1
ATOM 2309 N N . GLY A 1 302 ? -18.734 13.688 8.156 1 96.5 302 GLY A N 1
ATOM 2310 C CA . GLY A 1 302 ? -17.859 14.633 8.836 1 96.5 302 GLY A CA 1
ATOM 2311 C C . GLY A 1 302 ? -17.078 15.523 7.887 1 96.5 302 GLY A C 1
ATOM 2312 O O . GLY A 1 302 ? -16.547 16.562 8.289 1 96.5 302 GLY A O 1
ATOM 2313 N N . GLN A 1 303 ? -16.953 15.148 6.613 1 97.88 303 GLN A N 1
ATOM 2314 C CA . GLN A 1 303 ? -16.328 15.977 5.586 1 97.88 303 GLN A CA 1
ATOM 2315 C C . GLN A 1 303 ? -17.344 16.938 4.98 1 97.88 303 GLN A C 1
ATOM 2317 O O . GLN A 1 303 ? -18.562 16.75 5.125 1 97.88 303 GLN A O 1
ATOM 2322 N N . CYS A 1 304 ? -16.859 17.953 4.312 1 98.5 304 CYS A N 1
ATOM 2323 C CA . CYS A 1 304 ? -17.766 18.938 3.713 1 98.5 304 CYS A CA 1
ATOM 2324 C C . CYS A 1 304 ? -18.625 18.297 2.635 1 98.5 304 CYS A C 1
ATOM 2326 O O . CYS A 1 304 ? -18.141 17.516 1.819 1 98.5 304 CYS A O 1
ATOM 2328 N N . ALA A 1 305 ? -19.953 18.609 2.65 1 97.06 305 ALA A N 1
ATOM 2329 C CA . ALA A 1 305 ? -20.812 18.25 1.533 1 97.06 305 ALA A CA 1
ATOM 2330 C C . ALA A 1 305 ? -20.453 19.031 0.275 1 97.06 305 ALA A C 1
ATOM 2332 O O . ALA A 1 305 ? -20.172 20.234 0.341 1 97.06 305 ALA A O 1
ATOM 2333 N N . PRO A 1 306 ? -20.422 18.312 -0.87 1 95.62 306 PRO A N 1
ATOM 2334 C CA . PRO A 1 306 ? -19.984 18.969 -2.098 1 95.62 306 PRO A CA 1
ATOM 2335 C C . PRO A 1 306 ? -20.875 20.141 -2.502 1 95.62 306 PRO A C 1
ATOM 2337 O O . PRO A 1 306 ? -22.094 20.047 -2.404 1 95.62 306 PRO A O 1
ATOM 2340 N N . ASN A 1 307 ? -20.266 21.203 -2.83 1 94.5 307 ASN A N 1
ATOM 2341 C CA . ASN A 1 307 ? -20.859 22.344 -3.512 1 94.5 307 ASN A CA 1
ATOM 2342 C C . ASN A 1 307 ? -21.859 23.078 -2.617 1 94.5 307 ASN A C 1
ATOM 2344 O O . ASN A 1 307 ? -22.828 23.688 -3.107 1 94.5 307 ASN A O 1
ATOM 2348 N N . GLN A 1 308 ? -21.75 22.969 -1.336 1 96.12 308 GLN A N 1
ATOM 2349 C CA . GLN A 1 308 ? -22.516 23.766 -0.385 1 96.12 308 GLN A CA 1
ATOM 2350 C C . GLN A 1 308 ? -21.734 25 0.046 1 96.12 308 GLN A C 1
ATOM 2352 O O . GLN A 1 308 ? -20.516 24.953 0.219 1 96.12 308 GLN A O 1
ATOM 2357 N N . VAL A 1 309 ? -22.438 26.078 0.277 1 95.31 309 VAL A N 1
ATOM 2358 C CA . VAL A 1 309 ? -21.812 27.328 0.667 1 95.31 309 VAL A CA 1
ATOM 2359 C C . VAL A 1 309 ? -21.375 27.266 2.133 1 95.31 309 VAL A C 1
ATOM 2361 O O . VAL A 1 309 ? -22.203 26.969 3.01 1 95.31 309 VAL A O 1
ATOM 2364 N N . PRO A 1 310 ? -20.109 27.531 2.352 1 97.5 310 PRO A N 1
ATOM 2365 C CA . PRO A 1 310 ? -19.641 27.484 3.738 1 97.5 310 PRO A CA 1
ATOM 2366 C C . PRO A 1 310 ? -19.906 28.781 4.5 1 97.5 310 PRO A C 1
ATOM 2368 O O . PRO A 1 310 ? -20.484 29.719 3.941 1 97.5 310 PRO A O 1
ATOM 2371 N N . CYS A 1 311 ? -19.562 28.766 5.73 1 95.69 311 CYS A N 1
ATOM 2372 C CA . CYS A 1 311 ? -19.719 29.953 6.57 1 95.69 311 CYS A CA 1
ATOM 2373 C C . CYS A 1 311 ? -18.922 31.125 6.012 1 95.69 311 CYS A C 1
ATOM 2375 O O . CYS A 1 311 ? -17.922 30.922 5.328 1 95.69 311 CYS A O 1
ATOM 2377 N N . ASP A 1 312 ? -19.297 32.312 6.324 1 92.31 312 ASP A N 1
ATOM 2378 C CA . ASP A 1 312 ? -18.609 33.531 5.855 1 92.31 312 ASP A CA 1
ATOM 2379 C C . ASP A 1 312 ? -17.422 33.875 6.754 1 92.31 312 ASP A C 1
ATOM 2381 O O . ASP A 1 312 ? -16.359 34.25 6.27 1 92.31 312 ASP A O 1
ATOM 2385 N N . SER A 1 313 ? -17.547 33.719 8.102 1 94.12 313 SER A N 1
ATOM 2386 C CA . SER A 1 313 ? -16.531 34.125 9.062 1 94.12 313 SER A CA 1
ATOM 2387 C C . SER A 1 313 ? -15.539 33 9.328 1 94.12 313 SER A C 1
ATOM 2389 O O . SER A 1 313 ? -15.281 32.656 10.477 1 94.12 313 SER A O 1
ATOM 2391 N N . ARG A 1 314 ? -15.031 32.469 8.25 1 94.12 314 ARG A N 1
ATOM 2392 C CA . ARG A 1 314 ? -14.227 31.25 8.398 1 94.12 314 ARG A CA 1
ATOM 2393 C C . ARG A 1 314 ? -12.961 31.547 9.203 1 94.12 314 ARG A C 1
ATOM 2395 O O . ARG A 1 314 ? -12.383 30.625 9.805 1 94.12 314 ARG A O 1
ATOM 2402 N N . GLN A 1 315 ? -12.492 32.812 9.367 1 94.62 315 GLN A N 1
ATOM 2403 C CA . GLN A 1 315 ? -11.305 33.188 10.125 1 94.62 315 GLN A CA 1
ATOM 2404 C C . GLN A 1 315 ? -11.523 32.969 11.617 1 94.62 315 GLN A C 1
ATOM 2406 O O . GLN A 1 315 ? -10.562 32.969 12.391 1 94.62 315 GLN A O 1
ATOM 2411 N N . ASN A 1 316 ? -12.766 32.844 12.047 1 97.38 316 ASN A N 1
ATOM 2412 C CA . ASN A 1 316 ? -13.078 32.656 13.461 1 97.38 316 ASN A CA 1
ATOM 2413 C C . ASN A 1 316 ? -13.219 31.188 13.836 1 97.38 316 ASN A C 1
ATOM 2415 O O . ASN A 1 316 ? -13.336 30.844 15.016 1 97.38 316 ASN A O 1
ATOM 2419 N N . TYR A 1 317 ? -13.219 30.297 12.859 1 98.19 317 TYR A N 1
ATOM 2420 C CA . TYR A 1 317 ? -13.492 28.891 13.086 1 98.19 317 TYR A CA 1
ATOM 2421 C C . TYR A 1 317 ? -12.188 28.109 13.273 1 98.19 317 TYR A C 1
ATOM 2423 O O . TYR A 1 317 ? -11.211 28.344 12.555 1 98.19 317 TYR A O 1
ATOM 2431 N N . VAL A 1 318 ? -12.195 27.188 14.195 1 98.12 318 VAL A N 1
ATOM 2432 C CA . VAL A 1 318 ? -11.094 26.234 14.344 1 98.12 318 VAL A CA 1
ATOM 2433 C C . VAL A 1 318 ? -11.195 25.156 13.281 1 98.12 318 VAL A C 1
ATOM 2435 O O . VAL A 1 318 ? -10.188 24.797 12.656 1 98.12 318 VAL A O 1
ATOM 2438 N N . PHE A 1 319 ? -12.438 24.703 13.031 1 98.5 319 PHE A N 1
ATOM 2439 C CA . PHE A 1 319 ? -12.633 23.547 12.156 1 98.5 319 PHE A CA 1
ATOM 2440 C C . PHE A 1 319 ? -13.258 23.969 10.836 1 98.5 319 PHE A C 1
ATOM 2442 O O . PHE A 1 319 ? -14.234 24.719 10.82 1 98.5 319 PHE A O 1
ATOM 2449 N N . TRP A 1 320 ? -12.625 23.5 9.766 1 98.75 320 TRP A N 1
ATOM 2450 C CA . TRP A 1 320 ? -13.227 23.688 8.445 1 98.75 320 TRP A CA 1
ATOM 2451 C C . TRP A 1 320 ? -14.375 22.719 8.227 1 98.75 320 TRP A C 1
ATOM 2453 O O . TRP A 1 320 ? -15.477 23.125 7.852 1 98.75 320 TRP A O 1
ATOM 2463 N N . ASP A 1 321 ? -14.039 21.438 8.367 1 98.62 321 ASP A N 1
ATOM 2464 C CA . ASP A 1 321 ? -15.062 20.391 8.453 1 98.62 321 ASP A CA 1
ATOM 2465 C C . ASP A 1 321 ? -15.125 19.797 9.859 1 98.62 321 ASP A C 1
ATOM 2467 O O . ASP A 1 321 ? -14.695 20.438 10.82 1 98.62 321 ASP A O 1
ATOM 2471 N N . ALA A 1 322 ? -15.688 18.641 10.023 1 98.31 322 ALA A N 1
ATOM 2472 C CA . ALA A 1 322 ? -15.945 18.203 11.383 1 98.31 322 ALA A CA 1
ATOM 2473 C C . ALA A 1 322 ? -14.711 17.547 12 1 98.31 322 ALA A C 1
ATOM 2475 O O . ALA A 1 322 ? -14.734 17.109 13.148 1 98.31 322 ALA A O 1
ATOM 2476 N N . PHE A 1 323 ? -13.578 17.5 11.18 1 98 323 PHE A N 1
ATOM 2477 C CA . PHE A 1 323 ? -12.352 16.875 11.68 1 98 323 PHE A CA 1
ATOM 2478 C C . PHE A 1 323 ? -11.156 17.797 11.484 1 98 323 PHE A C 1
ATOM 2480 O O . PHE A 1 323 ? -10.195 17.75 12.25 1 98 323 PHE A O 1
ATOM 2487 N N . HIS A 1 324 ? -11.133 18.609 10.445 1 98.56 324 HIS A N 1
ATOM 2488 C CA . HIS A 1 324 ? -9.906 19.234 9.945 1 98.56 324 HIS A CA 1
ATOM 2489 C C . HIS A 1 324 ? -9.93 20.75 10.18 1 98.56 324 HIS A C 1
ATOM 2491 O O . HIS A 1 324 ? -10.992 21.375 10.148 1 98.56 324 HIS A O 1
ATOM 2497 N N . PRO A 1 325 ? -8.781 21.312 10.367 1 98.31 325 PRO A N 1
ATOM 2498 C CA . PRO A 1 325 ? -8.695 22.75 10.711 1 98.31 325 PRO A CA 1
ATOM 2499 C C . PRO A 1 325 ? -8.898 23.656 9.492 1 98.31 325 PRO A C 1
ATOM 2501 O O . PRO A 1 325 ? -8.688 23.219 8.359 1 98.31 325 PRO A O 1
ATOM 2504 N N . THR A 1 326 ? -9.266 24.844 9.805 1 98.62 326 THR A N 1
ATOM 2505 C CA . THR A 1 326 ? -9.25 25.906 8.812 1 98.62 326 THR A CA 1
ATOM 2506 C C . THR A 1 326 ? -7.812 26.281 8.453 1 98.62 326 THR A C 1
ATOM 2508 O O . THR A 1 326 ? -6.875 25.922 9.164 1 98.62 326 THR A O 1
ATOM 2511 N N . GLU A 1 327 ? -7.664 27 7.312 1 98.38 327 GLU A N 1
ATOM 2512 C CA . GLU A 1 327 ? -6.344 27.531 6.961 1 98.38 327 GLU A CA 1
ATOM 2513 C C . GLU A 1 327 ? -5.777 28.391 8.086 1 98.38 327 GLU A C 1
ATOM 2515 O O . GLU A 1 327 ? -4.574 28.359 8.352 1 98.38 327 GLU A O 1
ATOM 2520 N N . GLY A 1 328 ? -6.645 29.188 8.734 1 98.06 328 GLY A N 1
ATOM 2521 C CA . GLY A 1 328 ? -6.184 30 9.844 1 98.06 328 GLY A CA 1
ATOM 2522 C C . GLY A 1 328 ? -5.469 29.203 10.914 1 98.06 328 GLY A C 1
ATOM 2523 O O . GLY A 1 328 ? -4.398 29.594 11.383 1 98.06 328 GLY A O 1
ATOM 2524 N N . ILE A 1 329 ? -6.043 28.109 11.273 1 98.19 329 ILE A N 1
ATOM 2525 C CA . ILE A 1 329 ? -5.453 27.25 12.289 1 98.19 329 ILE A CA 1
ATOM 2526 C C . ILE A 1 329 ? -4.188 26.594 11.742 1 98.19 329 ILE A C 1
ATOM 2528 O O . ILE A 1 329 ? -3.203 26.438 12.469 1 98.19 329 ILE A O 1
ATOM 2532 N N . SER A 1 330 ? -4.188 26.219 10.469 1 98.06 330 SER A N 1
ATOM 2533 C CA . SER A 1 330 ? -2.992 25.656 9.852 1 98.06 330 SER A CA 1
ATOM 2534 C C . SER A 1 330 ? -1.83 26.641 9.898 1 98.06 330 SER A C 1
ATOM 2536 O O . SER A 1 330 ? -0.674 26.234 10.055 1 98.06 330 SER A O 1
ATOM 2538 N N . LEU A 1 331 ? -2.121 27.938 9.719 1 98.06 331 LEU A N 1
ATOM 2539 C CA . LEU A 1 331 ? -1.086 28.953 9.812 1 98.06 331 LEU A CA 1
ATOM 2540 C C . LEU A 1 331 ? -0.485 29 11.211 1 98.06 331 LEU A C 1
ATOM 2542 O O . LEU A 1 331 ? 0.735 29.094 11.367 1 98.06 331 LEU A O 1
ATOM 2546 N N . VAL A 1 332 ? -1.354 28.875 12.219 1 97.94 332 VAL A N 1
ATOM 2547 C CA . VAL A 1 332 ? -0.898 28.922 13.602 1 97.94 332 VAL A CA 1
ATOM 2548 C C . VAL A 1 332 ? -0.074 27.672 13.914 1 97.94 332 VAL A C 1
ATOM 2550 O O . VAL A 1 332 ? 1.059 27.781 14.391 1 97.94 332 VAL A O 1
ATOM 2553 N N . ASP A 1 333 ? -0.633 26.516 13.617 1 98.12 333 ASP A N 1
ATOM 2554 C CA . ASP A 1 333 ? 0.025 25.25 13.93 1 98.12 333 ASP A CA 1
ATOM 2555 C C . ASP A 1 333 ? 1.29 25.062 13.102 1 98.12 333 ASP A C 1
ATOM 2557 O O . ASP A 1 333 ? 2.283 24.516 13.578 1 98.12 333 ASP A O 1
ATOM 2561 N N . GLY A 1 334 ? 1.207 25.469 11.82 1 98.5 334 GLY A N 1
ATOM 2562 C CA . GLY A 1 334 ? 2.379 25.391 10.961 1 98.5 334 GLY A CA 1
ATOM 2563 C C . GLY A 1 334 ? 3.525 26.266 11.438 1 98.5 334 GLY A C 1
ATOM 2564 O O . GLY A 1 334 ? 4.684 25.844 11.398 1 98.5 334 GLY A O 1
ATOM 2565 N N . ALA A 1 335 ? 3.232 27.484 11.859 1 97.75 335 ALA A N 1
ATOM 2566 C CA . ALA A 1 335 ? 4.254 28.375 12.398 1 97.75 335 ALA A CA 1
ATOM 2567 C C . ALA A 1 335 ? 4.883 27.797 13.664 1 97.75 335 ALA A C 1
ATOM 2569 O O . ALA A 1 335 ? 6.098 27.875 13.852 1 97.75 335 ALA A O 1
ATOM 2570 N N . ALA A 1 336 ? 4.023 27.25 14.508 1 97.69 336 ALA A N 1
ATOM 2571 C CA . ALA A 1 336 ? 4.531 26.625 15.727 1 97.69 336 ALA A CA 1
ATOM 2572 C C . ALA A 1 336 ? 5.438 25.438 15.391 1 97.69 336 ALA A C 1
ATOM 2574 O O . ALA A 1 336 ? 6.48 25.25 16.016 1 97.69 336 ALA A O 1
ATOM 2575 N N . ALA A 1 337 ? 5.031 24.625 14.453 1 98.56 337 ALA A N 1
ATOM 2576 C CA . ALA A 1 337 ? 5.844 23.5 14.023 1 98.56 337 ALA A CA 1
ATOM 2577 C C . ALA A 1 337 ? 7.18 23.969 13.453 1 98.56 337 ALA A C 1
ATOM 2579 O O . ALA A 1 337 ? 8.227 23.406 13.773 1 98.56 337 ALA A O 1
ATOM 2580 N N . TYR A 1 338 ? 7.121 24.969 12.609 1 98.38 338 TYR A N 1
ATOM 2581 C CA . TYR A 1 338 ? 8.336 25.531 12.031 1 98.38 338 TYR A CA 1
ATOM 2582 C C . TYR A 1 338 ? 9.305 25.969 13.125 1 98.38 338 TYR A C 1
ATOM 2584 O O . TYR A 1 338 ? 10.5 25.688 13.047 1 98.38 338 TYR A O 1
ATOM 2592 N N . GLU A 1 339 ? 8.789 26.656 14.094 1 97.62 339 GLU A N 1
ATOM 2593 C CA . GLU A 1 339 ? 9.633 27.094 15.203 1 97.62 339 GLU A CA 1
ATOM 2594 C C . GLU A 1 339 ? 10.25 25.922 15.938 1 97.62 339 GLU A C 1
ATOM 2596 O O . GLU A 1 339 ? 11.43 25.938 16.297 1 97.62 339 GLU A O 1
ATOM 2601 N N . ALA A 1 340 ? 9.453 24.922 16.156 1 97.94 340 ALA A N 1
ATOM 2602 C CA . ALA A 1 340 ? 9.938 23.734 16.844 1 97.94 340 ALA A CA 1
ATOM 2603 C C . ALA A 1 340 ? 11.062 23.062 16.062 1 97.94 340 ALA A C 1
ATOM 2605 O O . ALA A 1 340 ? 11.953 22.438 16.656 1 97.94 340 ALA A O 1
ATOM 2606 N N . LEU A 1 341 ? 11.094 23.219 14.789 1 98.31 341 LEU A N 1
ATOM 2607 C CA . LEU A 1 341 ? 12.031 22.531 13.914 1 98.31 341 LEU A CA 1
ATOM 2608 C C . LEU A 1 341 ? 13.32 23.328 13.766 1 98.31 341 LEU A C 1
ATOM 2610 O O . LEU A 1 341 ? 14.211 22.938 13 1 98.31 341 LEU A O 1
ATOM 2614 N N . SER A 1 342 ? 13.57 24.359 14.531 1 96.81 342 SER A N 1
ATOM 2615 C CA . SER A 1 342 ? 14.664 25.312 14.383 1 96.81 342 SER A CA 1
ATOM 2616 C C . SER A 1 342 ? 16.016 24.625 14.539 1 96.81 342 SER A C 1
ATOM 2618 O O . SER A 1 342 ? 17 25.031 13.922 1 96.81 342 SER A O 1
ATOM 2620 N N . PRO A 1 343 ? 16.109 23.516 15.336 1 95 343 PRO A N 1
ATOM 2621 C CA . PRO A 1 343 ? 17.406 22.828 15.438 1 95 343 PRO A CA 1
ATOM 2622 C C . PRO A 1 343 ? 17.891 22.266 14.102 1 95 343 PRO A C 1
ATOM 2624 O O . PRO A 1 343 ? 19.062 21.938 13.961 1 95 343 PRO A O 1
ATOM 2627 N N . PHE A 1 344 ? 17.031 22.125 13.133 1 96.19 344 PHE A N 1
ATOM 2628 C CA . PHE A 1 344 ? 17.375 21.469 11.883 1 96.19 344 PHE A CA 1
ATOM 2629 C C . PHE A 1 344 ? 17.891 22.484 10.867 1 96.19 344 PHE A C 1
ATOM 2631 O O . PHE A 1 344 ? 18.578 22.109 9.906 1 96.19 344 PHE A O 1
ATOM 2638 N N . TYR A 1 345 ? 17.5 23.688 10.961 1 92.25 345 TYR A N 1
ATOM 2639 C CA . TYR A 1 345 ? 17.828 24.625 9.898 1 92.25 345 TYR A CA 1
ATOM 2640 C C . TYR A 1 345 ? 18.531 25.859 10.453 1 92.25 345 TYR A C 1
ATOM 2642 O O . TYR A 1 345 ? 19.125 26.641 9.695 1 92.25 345 TYR A O 1
ATOM 2650 N N . ALA A 1 346 ? 18.344 26.25 11.742 1 77.19 346 ALA A N 1
ATOM 2651 C CA . ALA A 1 346 ? 18.969 27.422 12.32 1 77.19 346 ALA A CA 1
ATOM 2652 C C . ALA A 1 346 ? 20.469 27.219 12.516 1 77.19 346 ALA A C 1
ATOM 2654 O O . ALA A 1 346 ? 20.906 26.125 12.922 1 77.19 346 ALA A O 1
ATOM 2655 N N . ASP A 1 347 ? 21.234 27.5 11.461 1 60.28 347 ASP A N 1
ATOM 2656 C CA . ASP A 1 347 ? 22.672 27.547 11.703 1 60.28 347 ASP A CA 1
ATOM 2657 C C . ASP A 1 347 ? 22.984 28.141 13.078 1 60.28 347 ASP A C 1
ATOM 2659 O O . ASP A 1 347 ? 22.344 29.109 13.5 1 60.28 347 ASP A O 1
ATOM 2663 N N . GLU A 1 348 ? 23.5 27.359 14.055 1 46.66 348 GLU A N 1
ATOM 2664 C CA . GLU A 1 348 ? 23.906 27.984 15.312 1 46.66 348 GLU A CA 1
ATOM 2665 C C . GLU A 1 348 ? 24.484 29.375 15.078 1 46.66 348 GLU A C 1
ATOM 2667 O O . GLU A 1 348 ? 24.484 30.203 15.984 1 46.66 348 GLU A O 1
ATOM 2672 N N . THR A 1 349 ? 25.344 29.625 14.039 1 39.06 349 THR A N 1
ATOM 2673 C CA . THR A 1 349 ? 25.969 30.938 13.914 1 39.06 349 THR A CA 1
ATOM 2674 C C . THR A 1 349 ? 24.969 31.969 13.383 1 39.06 349 THR A C 1
ATOM 2676 O O . THR A 1 349 ? 25.312 33.125 13.195 1 39.06 349 THR A O 1
ATOM 2679 N N . LYS A 1 350 ? 24.094 31.578 12.484 1 42.12 350 LYS A N 1
ATOM 2680 C CA . LYS A 1 350 ? 23.312 32.656 11.883 1 42.12 350 LYS A CA 1
ATOM 2681 C C . LYS A 1 350 ? 22.297 33.219 12.875 1 42.12 350 LYS A C 1
ATOM 2683 O O . LYS A 1 350 ? 21.484 32.469 13.43 1 42.12 350 LYS A O 1
ATOM 2688 N N . GLY A 1 351 ? 22.469 34.312 13.492 1 30.53 351 GLY A N 1
ATOM 2689 C CA . GLY A 1 351 ? 21.719 35.156 14.398 1 30.53 351 GLY A CA 1
ATOM 2690 C C . GLY A 1 351 ? 20.234 35.188 14.117 1 30.53 351 GLY A C 1
ATOM 2691 O O . GLY A 1 351 ? 19.797 34.781 13.039 1 30.53 351 GLY A O 1
ATOM 2692 N N . THR A 1 352 ? 19.391 35.594 15.117 1 33.38 352 THR A N 1
ATOM 2693 C CA . THR A 1 352 ? 17.953 35.812 15.328 1 33.38 352 THR A CA 1
ATOM 2694 C C . THR A 1 352 ? 17.328 36.5 14.133 1 33.38 352 THR A C 1
ATOM 2696 O O . THR A 1 352 ? 17.672 37.656 13.828 1 33.38 352 THR A O 1
ATOM 2699 N N . LEU A 1 353 ? 16.969 35.844 13.086 1 33.5 353 LEU A N 1
ATOM 2700 C CA . LEU A 1 353 ? 16.156 36.656 12.164 1 33.5 353 LEU A CA 1
ATOM 2701 C C . LEU A 1 353 ? 15.023 37.344 12.906 1 33.5 353 LEU A C 1
ATOM 2703 O O . LEU A 1 353 ? 14.391 36.75 13.781 1 33.5 353 LEU A O 1
ATOM 2707 N N . PRO A 1 354 ? 14.797 38.656 12.75 1 31.62 354 PRO A N 1
ATOM 2708 C CA . PRO A 1 354 ? 13.711 39.406 13.375 1 31.62 354 PRO A CA 1
ATOM 2709 C C . PRO A 1 354 ? 12.336 38.844 13.062 1 31.62 354 PRO A C 1
ATOM 2711 O O . PRO A 1 354 ? 12.109 38.312 11.961 1 31.62 354 PRO A O 1
ATOM 2714 N N . ILE A 1 355 ? 11.656 38.344 14.016 1 33.03 355 ILE A N 1
ATOM 2715 C CA . ILE A 1 355 ? 10.25 37.938 14.078 1 33.03 355 ILE A CA 1
ATOM 2716 C C . ILE A 1 355 ? 9.414 38.875 13.211 1 33.03 355 ILE A C 1
ATOM 2718 O O . ILE A 1 355 ? 9.422 40.094 13.406 1 33.03 355 ILE A O 1
ATOM 2722 N N . LEU A 1 356 ? 9.102 38.562 12.023 1 31.28 356 LEU A N 1
ATOM 2723 C CA . LEU A 1 356 ? 8.211 39.344 11.172 1 31.28 356 LEU A CA 1
ATOM 2724 C C . LEU A 1 356 ? 6.906 39.656 11.906 1 31.28 356 LEU A C 1
ATOM 2726 O O . LEU A 1 356 ? 6.113 38.75 12.188 1 31.28 356 LEU A O 1
ATOM 2730 N N . GLU A 1 357 ? 6.785 40.625 12.867 1 28.42 357 GLU A N 1
ATOM 2731 C CA . GLU A 1 357 ? 5.613 41.344 13.352 1 28.42 357 GLU A CA 1
ATOM 2732 C C . GLU A 1 357 ? 4.691 41.75 12.195 1 28.42 357 GLU A C 1
ATOM 2734 O O . GLU A 1 357 ? 3.6 42.281 12.414 1 28.42 357 GLU A O 1
ATOM 2739 N N . ALA A 1 358 ? 5.238 41.812 11.008 1 31.14 358 ALA A N 1
ATOM 2740 C CA . ALA A 1 358 ? 4.414 42.469 10 1 31.14 358 ALA A CA 1
ATOM 2741 C C . ALA A 1 358 ? 3.211 41.625 9.625 1 31.14 358 ALA A C 1
ATOM 2743 O O . ALA A 1 358 ? 2.191 42.125 9.156 1 31.14 358 ALA A O 1
ATOM 2744 N N . PHE A 1 359 ? 3.459 40.281 9.555 1 27.95 359 PHE A N 1
ATOM 2745 C CA . PHE A 1 359 ? 2.322 39.656 8.891 1 27.95 359 PHE A CA 1
ATOM 2746 C C . PHE A 1 359 ? 1.134 39.562 9.844 1 27.95 359 PHE A C 1
ATOM 2748 O O . PHE A 1 359 ? 0.053 39.125 9.445 1 27.95 359 PHE A O 1
ATOM 2755 N N . VAL A 1 360 ? 1.316 39.594 11.172 1 30.56 360 VAL A N 1
ATOM 2756 C CA . VAL A 1 360 ? 0.132 39.469 12.016 1 30.56 360 VAL A CA 1
ATOM 2757 C C . VAL A 1 360 ? -0.667 40.781 11.953 1 30.56 360 VAL A C 1
ATOM 2759 O O . VAL A 1 360 ? -1.855 40.812 12.273 1 30.56 360 VAL A O 1
ATOM 2762 N N . ASN A 1 361 ? -0.053 41.938 11.766 1 28.81 361 ASN A N 1
ATOM 2763 C CA . ASN A 1 361 ? -0.841 43.156 11.898 1 28.81 361 ASN A CA 1
ATOM 2764 C C . ASN A 1 361 ? -1.76 43.344 10.695 1 28.81 361 ASN A C 1
ATOM 2766 O O . ASN A 1 361 ? -2.658 44.188 10.734 1 28.81 361 ASN A O 1
ATOM 2770 N N . ASP A 1 362 ? -1.219 43.062 9.477 1 27.55 362 ASP A N 1
ATOM 2771 C CA . ASP A 1 362 ? -2.111 43.562 8.438 1 27.55 362 ASP A CA 1
ATOM 2772 C C . ASP A 1 362 ? -3.322 42.656 8.266 1 27.55 362 ASP A C 1
ATOM 2774 O O . ASP A 1 362 ? -4.133 42.844 7.359 1 27.55 362 ASP A O 1
ATOM 2778 N N . ILE A 1 363 ? -3.367 41.5 8.977 1 23.77 363 ILE A N 1
ATOM 2779 C CA . ILE A 1 363 ? -4.762 41.094 8.922 1 23.77 363 ILE A CA 1
ATOM 2780 C C . ILE A 1 363 ? -5.562 41.781 10.008 1 23.77 363 ILE A C 1
ATOM 2782 O O . ILE A 1 363 ? -5.113 41.875 11.156 1 23.77 363 ILE A O 1
ATOM 2786 N N . MET B 1 1 ? 49.625 -85.188 25.391 1 27.69 1 MET B N 1
ATOM 2787 C CA . MET B 1 1 ? 49.844 -83.812 24.922 1 27.69 1 MET B CA 1
ATOM 2788 C C . MET B 1 1 ? 48.875 -83.438 23.797 1 27.69 1 MET B C 1
ATOM 2790 O O . MET B 1 1 ? 49.062 -83.812 22.656 1 27.69 1 MET B O 1
ATOM 2794 N N . ARG B 1 2 ? 47.469 -83.562 24.141 1 34.09 2 ARG B N 1
ATOM 2795 C CA . ARG B 1 2 ? 46.312 -83.312 23.281 1 34.09 2 ARG B CA 1
ATOM 2796 C C . ARG B 1 2 ? 46.312 -81.812 22.812 1 34.09 2 ARG B C 1
ATOM 2798 O O . ARG B 1 2 ? 46.406 -80.938 23.625 1 34.09 2 ARG B O 1
ATOM 2805 N N . ASN B 1 3 ? 46.781 -81.562 21.562 1 32.03 3 ASN B N 1
ATOM 2806 C CA . ASN B 1 3 ? 46.906 -80.312 20.781 1 32.03 3 ASN B CA 1
ATOM 2807 C C . ASN B 1 3 ? 45.531 -79.625 20.594 1 32.03 3 ASN B C 1
ATOM 2809 O O . ASN B 1 3 ? 44.625 -80.25 19.984 1 32.03 3 ASN B O 1
ATOM 2813 N N . MET B 1 4 ? 45.031 -78.875 21.531 1 37.53 4 MET B N 1
ATOM 2814 C CA . MET B 1 4 ? 43.781 -78.062 21.438 1 37.53 4 MET B CA 1
ATOM 2815 C C . MET B 1 4 ? 43.875 -77.062 20.297 1 37.53 4 MET B C 1
ATOM 2817 O O . MET B 1 4 ? 44.812 -76.25 20.25 1 37.53 4 MET B O 1
ATOM 2821 N N . GLY B 1 5 ? 43.5 -77.438 19.094 1 36.06 5 GLY B N 1
ATOM 2822 C CA . GLY B 1 5 ? 43.438 -76.562 17.906 1 36.06 5 GLY B CA 1
ATOM 2823 C C . GLY B 1 5 ? 42.562 -75.375 18.094 1 36.06 5 GLY B C 1
ATOM 2824 O O . GLY B 1 5 ? 41.438 -75.438 18.547 1 36.06 5 GLY B O 1
ATOM 2825 N N . PHE B 1 6 ? 43.125 -74.188 18.453 1 40.22 6 PHE B N 1
ATOM 2826 C CA . PHE B 1 6 ? 42.5 -72.875 18.562 1 40.22 6 PHE B CA 1
ATOM 2827 C C . PHE B 1 6 ? 41.844 -72.438 17.234 1 40.22 6 PHE B C 1
ATOM 2829 O O . PHE B 1 6 ? 42.5 -72.438 16.188 1 40.22 6 PHE B O 1
ATOM 2836 N N . SER B 1 7 ? 40.531 -72.688 17.031 1 39.5 7 SER B N 1
ATOM 2837 C CA . SER B 1 7 ? 39.75 -72.25 15.891 1 39.5 7 SER B CA 1
ATOM 2838 C C . SER B 1 7 ? 39.75 -70.688 15.82 1 39.5 7 SER B C 1
ATOM 2840 O O . SER B 1 7 ? 39.406 -70.062 16.812 1 39.5 7 SER B O 1
ATOM 2842 N N . SER B 1 8 ? 40.594 -70.062 15.031 1 41.34 8 SER B N 1
ATOM 2843 C CA . SER B 1 8 ? 40.625 -68.688 14.727 1 41.34 8 SER B CA 1
ATOM 2844 C C . SER B 1 8 ? 39.312 -68.188 14.102 1 41.34 8 SER B C 1
ATOM 2846 O O . SER B 1 8 ? 38.906 -68.688 13.062 1 41.34 8 SER B O 1
ATOM 2848 N N . VAL B 1 9 ? 38.344 -67.75 14.875 1 45.78 9 VAL B N 1
ATOM 2849 C CA . VAL B 1 9 ? 37.156 -67.062 14.367 1 45.78 9 VAL B CA 1
ATOM 2850 C C . VAL B 1 9 ? 37.531 -65.812 13.602 1 45.78 9 VAL B C 1
ATOM 2852 O O . VAL B 1 9 ? 38.156 -64.938 14.164 1 45.78 9 VAL B O 1
ATOM 2855 N N . THR B 1 10 ? 37.688 -65.875 12.281 1 42.78 10 THR B N 1
ATOM 2856 C CA . THR B 1 10 ? 37.906 -64.75 11.414 1 42.78 10 THR B CA 1
ATOM 2857 C C . THR B 1 10 ? 36.719 -63.75 11.484 1 42.78 10 THR B C 1
ATOM 2859 O O . THR B 1 10 ? 35.594 -64.125 11.172 1 42.78 10 THR B O 1
ATOM 2862 N N . TYR B 1 11 ? 36.781 -62.719 12.359 1 44.28 11 TYR B N 1
ATOM 2863 C CA . TYR B 1 11 ? 35.812 -61.625 12.375 1 44.28 11 TYR B CA 1
ATOM 2864 C C . TYR B 1 11 ? 35.781 -60.906 11.023 1 44.28 11 TYR B C 1
ATOM 2866 O O . TYR B 1 11 ? 36.812 -60.438 10.539 1 44.28 11 TYR B O 1
ATOM 2874 N N . ILE B 1 12 ? 34.844 -61.312 10.188 1 43.06 12 ILE B N 1
ATOM 2875 C CA . ILE B 1 12 ? 34.594 -60.562 8.961 1 43.06 12 ILE B CA 1
ATOM 2876 C C . ILE B 1 12 ? 34.094 -59.156 9.305 1 43.06 12 ILE B C 1
ATOM 2878 O O . ILE B 1 12 ? 33.031 -59 9.93 1 43.06 12 ILE B O 1
ATOM 2882 N N . PHE B 1 13 ? 35 -58.188 9.422 1 44.22 13 PHE B N 1
ATOM 2883 C CA . PHE B 1 13 ? 34.625 -56.781 9.516 1 44.22 13 PHE B CA 1
ATOM 2884 C C . PHE B 1 13 ? 33.875 -56.312 8.273 1 44.22 13 PHE B C 1
ATOM 2886 O O . PHE B 1 13 ? 34.438 -56.312 7.176 1 44.22 13 PHE B O 1
ATOM 2893 N N . VAL B 1 14 ? 32.562 -56.406 8.25 1 42.44 14 VAL B N 1
ATOM 2894 C CA . VAL B 1 14 ? 31.75 -55.781 7.215 1 42.44 14 VAL B CA 1
ATOM 2895 C C . VAL B 1 14 ? 31.922 -54.281 7.258 1 42.44 14 VAL B C 1
ATOM 2897 O O . VAL B 1 14 ? 31.578 -53.625 8.25 1 42.44 14 VAL B O 1
ATOM 2900 N N . PHE B 1 15 ? 32.844 -53.75 6.488 1 42.25 15 PHE B N 1
ATOM 2901 C CA . PHE B 1 15 ? 32.938 -52.312 6.246 1 42.25 15 PHE B CA 1
ATOM 2902 C C . PHE B 1 15 ? 31.656 -51.781 5.629 1 42.25 15 PHE B C 1
ATOM 2904 O O . PHE B 1 15 ? 31.312 -52.156 4.504 1 42.25 15 PHE B O 1
ATOM 2911 N N . PHE B 1 16 ? 30.703 -51.344 6.441 1 41.56 16 PHE B N 1
ATOM 2912 C CA . PHE B 1 16 ? 29.578 -50.562 5.953 1 41.56 16 PHE B CA 1
ATOM 2913 C C . PHE B 1 16 ? 30.062 -49.312 5.238 1 41.56 16 PHE B C 1
ATOM 2915 O O . PHE B 1 16 ? 30.641 -48.406 5.863 1 41.56 16 PHE B O 1
ATOM 2922 N N . ILE B 1 17 ? 30.312 -49.344 4 1 38.03 17 ILE B N 1
ATOM 2923 C CA . ILE B 1 17 ? 30.516 -48.125 3.221 1 38.03 17 ILE B CA 1
ATOM 2924 C C . ILE B 1 17 ? 29.297 -47.219 3.34 1 38.03 17 ILE B C 1
ATOM 2926 O O . ILE B 1 17 ? 28.203 -47.562 2.863 1 38.03 17 ILE B O 1
ATOM 2930 N N . ALA B 1 18 ? 29.266 -46.375 4.32 1 41.94 18 ALA B N 1
ATOM 2931 C CA . ALA B 1 18 ? 28.344 -45.25 4.309 1 41.94 18 ALA B CA 1
ATOM 2932 C C . ALA B 1 18 ? 28.406 -44.5 2.982 1 41.94 18 ALA B C 1
ATOM 2934 O O . ALA B 1 18 ? 29.391 -43.812 2.699 1 41.94 18 ALA B O 1
ATOM 2935 N N . THR B 1 19 ? 27.797 -45.062 1.991 1 41.28 19 THR B N 1
ATOM 2936 C CA . THR B 1 19 ? 27.594 -44.188 0.837 1 41.28 19 THR B CA 1
ATOM 2937 C C . THR B 1 19 ? 26.984 -42.844 1.267 1 41.28 19 THR B C 1
ATOM 2939 O O . THR B 1 19 ? 25.828 -42.812 1.689 1 41.28 19 THR B O 1
ATOM 2942 N N . LEU B 1 20 ? 27.766 -42 1.74 1 41.28 20 LEU B N 1
ATOM 2943 C CA . LEU B 1 20 ? 27.328 -40.594 1.794 1 41.28 20 LEU B CA 1
ATOM 2944 C C . LEU B 1 20 ? 26.734 -40.156 0.453 1 41.28 20 LEU B C 1
ATOM 2946 O O . LEU B 1 20 ? 27.484 -39.969 -0.51 1 41.28 20 LEU B O 1
ATOM 2950 N N . SER B 1 21 ? 25.562 -40.594 0.104 1 39.72 21 SER B N 1
ATOM 2951 C CA . SER B 1 21 ? 24.891 -39.844 -0.941 1 39.72 21 SER B CA 1
ATOM 2952 C C . SER B 1 21 ? 25.016 -38.344 -0.695 1 39.72 21 SER B C 1
ATOM 2954 O O . SER B 1 21 ? 24.422 -37.812 0.244 1 39.72 21 SER B O 1
ATOM 2956 N N . SER B 1 22 ? 26.125 -37.844 -0.868 1 39.91 22 SER B N 1
ATOM 2957 C CA . SER B 1 22 ? 26.172 -36.375 -0.963 1 39.91 22 SER B CA 1
ATOM 2958 C C . SER B 1 22 ? 24.984 -35.844 -1.751 1 39.91 22 SER B C 1
ATOM 2960 O O . SER B 1 22 ? 24.875 -36.094 -2.957 1 39.91 22 SER B O 1
ATOM 2962 N N . PHE B 1 23 ? 23.844 -35.812 -1.186 1 42.09 23 PHE B N 1
ATOM 2963 C CA . PHE B 1 23 ? 22.891 -34.906 -1.801 1 42.09 23 PHE B CA 1
ATOM 2964 C C . PHE B 1 23 ? 23.594 -33.656 -2.307 1 42.09 23 PHE B C 1
ATOM 2966 O O . PHE B 1 23 ? 24.031 -32.812 -1.512 1 42.09 23 PHE B O 1
ATOM 2973 N N . ILE B 1 24 ? 24.391 -33.75 -3.264 1 41.34 24 ILE B N 1
ATOM 2974 C CA . ILE B 1 24 ? 24.844 -32.531 -3.908 1 41.34 24 ILE B CA 1
ATOM 2975 C C . ILE B 1 24 ? 23.688 -31.547 -4.02 1 41.34 24 ILE B C 1
ATOM 2977 O O . ILE B 1 24 ? 22.703 -31.797 -4.715 1 41.34 24 ILE B O 1
ATOM 2981 N N . SER B 1 25 ? 23.375 -30.938 -3.014 1 51.97 25 SER B N 1
ATOM 2982 C CA . SER B 1 25 ? 22.469 -29.797 -3.104 1 51.97 25 SER B CA 1
ATOM 2983 C C . SER B 1 25 ? 22.797 -28.922 -4.309 1 51.97 25 SER B C 1
ATOM 2985 O O . SER B 1 25 ? 23.844 -28.297 -4.355 1 51.97 25 SER B O 1
ATOM 2987 N N . CYS B 1 26 ? 22.375 -29.344 -5.574 1 64.62 26 CYS B N 1
ATOM 2988 C CA . CYS B 1 26 ? 22.625 -28.578 -6.801 1 64.62 26 CYS B CA 1
ATOM 2989 C C . CYS B 1 26 ? 22.031 -27.188 -6.707 1 64.62 26 CYS B C 1
ATOM 2991 O O . CYS B 1 26 ? 20.922 -27 -6.191 1 64.62 26 CYS B O 1
ATOM 2993 N N . ALA B 1 27 ? 22.828 -26.156 -6.883 1 84 27 ALA B N 1
ATOM 2994 C CA . ALA B 1 27 ? 22.438 -24.75 -6.953 1 84 27 ALA B CA 1
ATOM 2995 C C . ALA B 1 27 ? 21.25 -24.547 -7.871 1 84 27 ALA B C 1
ATOM 2997 O O . ALA B 1 27 ? 21.109 -25.25 -8.883 1 84 27 ALA B O 1
ATOM 2998 N N . PRO B 1 28 ? 20.266 -23.781 -7.391 1 92.31 28 PRO B N 1
ATOM 2999 C CA . PRO B 1 28 ? 19.156 -23.5 -8.289 1 92.31 28 PRO B CA 1
ATOM 3000 C C . PRO B 1 28 ? 19.609 -23.078 -9.68 1 92.31 28 PRO B C 1
ATOM 3002 O O . PRO B 1 28 ? 20.734 -22.609 -9.852 1 92.31 28 PRO B O 1
ATOM 3005 N N . GLN B 1 29 ? 18.734 -23.266 -10.602 1 95.69 29 GLN B N 1
ATOM 3006 C CA . GLN B 1 29 ? 19.047 -23 -12.008 1 95.69 29 GLN B CA 1
ATOM 3007 C C . GLN B 1 29 ? 19.219 -21.516 -12.266 1 95.69 29 GLN B C 1
ATOM 3009 O O . GLN B 1 29 ? 19.812 -21.125 -13.266 1 95.69 29 GLN B O 1
ATOM 3014 N N . VAL B 1 30 ? 18.641 -20.656 -11.414 1 97.25 30 VAL B N 1
ATOM 3015 C CA . VAL B 1 30 ? 18.812 -19.203 -11.406 1 97.25 30 VAL B CA 1
ATOM 3016 C C . VAL B 1 30 ? 19.094 -18.719 -9.984 1 97.25 30 VAL B C 1
ATOM 3018 O O . VAL B 1 30 ? 18.734 -19.375 -9.016 1 97.25 30 VAL B O 1
ATOM 3021 N N . PRO B 1 31 ? 19.719 -17.594 -9.852 1 97.06 31 PRO B N 1
ATOM 3022 C CA . PRO B 1 31 ? 20.141 -17.188 -8.508 1 97.06 31 PRO B CA 1
ATOM 3023 C C . PRO B 1 31 ? 18.984 -16.703 -7.641 1 97.06 31 PRO B C 1
ATOM 3025 O O . PRO B 1 31 ? 19.094 -16.688 -6.414 1 97.06 31 PRO B O 1
ATOM 3028 N N . CYS B 1 32 ? 17.875 -16.266 -8.242 1 98.25 32 CYS B N 1
ATOM 3029 C CA . CYS B 1 32 ? 16.766 -15.742 -7.465 1 98.25 32 CYS B CA 1
ATOM 3030 C C . CYS B 1 32 ? 15.461 -15.812 -8.258 1 98.25 32 CYS B C 1
ATOM 3032 O O . CYS B 1 32 ? 15.477 -15.961 -9.477 1 98.25 32 CYS B O 1
ATOM 3034 N N . TYR B 1 33 ? 14.352 -15.789 -7.535 1 98.88 33 TYR B N 1
ATOM 3035 C CA . TYR B 1 33 ? 13 -15.883 -8.07 1 98.88 33 TYR B CA 1
ATOM 3036 C C . TYR B 1 33 ? 12.055 -14.938 -7.336 1 98.88 33 TYR B C 1
ATOM 3038 O O . TYR B 1 33 ? 11.773 -15.125 -6.152 1 98.88 33 TYR B O 1
ATOM 3046 N N . PHE B 1 34 ? 11.617 -13.852 -8.016 1 98.94 34 PHE B N 1
ATOM 3047 C CA . PHE B 1 34 ? 10.672 -12.891 -7.465 1 98.94 34 PHE B CA 1
ATOM 3048 C C . PHE B 1 34 ? 9.273 -13.117 -8.031 1 98.94 34 PHE B C 1
ATOM 3050 O O . PHE B 1 34 ? 9.109 -13.281 -9.242 1 98.94 34 PHE B O 1
ATOM 3057 N N . ILE B 1 35 ? 8.266 -13.086 -7.129 1 99 35 ILE B N 1
ATOM 3058 C CA . ILE B 1 35 ? 6.91 -13.5 -7.492 1 99 35 ILE B CA 1
ATOM 3059 C C . ILE B 1 35 ? 5.926 -12.375 -7.18 1 99 35 ILE B C 1
ATOM 3061 O O . ILE B 1 35 ? 5.867 -11.891 -6.047 1 99 35 ILE B O 1
ATOM 3065 N N . PHE B 1 36 ? 5.188 -11.922 -8.133 1 98.94 36 PHE B N 1
ATOM 3066 C CA . PHE B 1 36 ? 4.086 -10.969 -8.008 1 98.94 36 PHE B CA 1
ATOM 3067 C C . PHE B 1 36 ? 2.768 -11.617 -8.43 1 98.94 36 PHE B C 1
ATOM 3069 O O . PHE B 1 36 ? 2.721 -12.383 -9.391 1 98.94 36 PHE B O 1
ATOM 3076 N N . GLY B 1 37 ? 1.72 -11.305 -7.68 1 98.88 37 GLY B N 1
ATOM 3077 C CA . GLY B 1 37 ? 0.484 -11.969 -8.062 1 98.88 37 GLY B CA 1
ATOM 3078 C C . GLY B 1 37 ? -0.632 -11.789 -7.055 1 98.88 37 GLY B C 1
ATOM 3079 O O . GLY B 1 37 ? -0.612 -10.844 -6.262 1 98.88 37 GLY B O 1
ATOM 3080 N N . ASP B 1 38 ? -1.655 -12.602 -7.199 1 98.75 38 ASP B N 1
ATOM 3081 C CA . ASP B 1 38 ? -2.828 -12.586 -6.328 1 98.75 38 ASP B CA 1
ATOM 3082 C C . ASP B 1 38 ? -2.918 -13.867 -5.504 1 98.75 38 ASP B C 1
ATOM 3084 O O . ASP B 1 38 ? -1.895 -14.43 -5.109 1 98.75 38 ASP B O 1
ATOM 3088 N N . SER B 1 39 ? -4.039 -14.328 -5.117 1 98.75 39 SER B N 1
ATOM 3089 C CA . SER B 1 39 ? -4.242 -15.461 -4.215 1 98.75 39 SER B CA 1
ATOM 3090 C C . SER B 1 39 ? -3.703 -16.75 -4.82 1 98.75 39 SER B C 1
ATOM 3092 O O . SER B 1 39 ? -3.346 -17.672 -4.094 1 98.75 39 SER B O 1
ATOM 3094 N N . LEU B 1 40 ? -3.592 -16.844 -6.148 1 98.31 40 LEU B N 1
ATOM 3095 C CA . LEU B 1 40 ? -3.121 -18.062 -6.812 1 98.31 40 LEU B CA 1
ATOM 3096 C C . LEU B 1 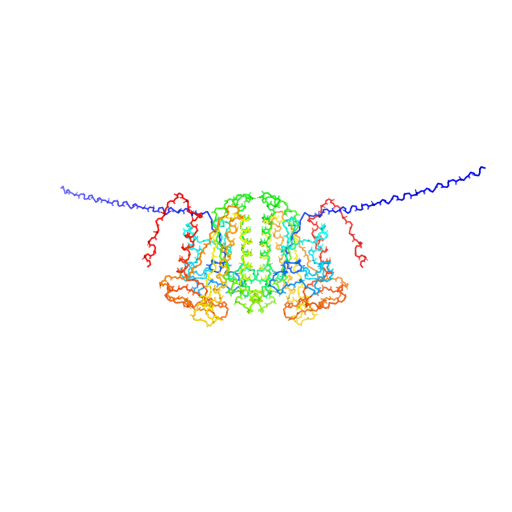40 ? -1.644 -18.297 -6.52 1 98.31 40 LEU B C 1
ATOM 3098 O O . LEU B 1 40 ? -1.148 -19.422 -6.688 1 98.31 40 LEU B O 1
ATOM 3102 N N . TYR B 1 41 ? -0.951 -17.219 -6.094 1 98.81 41 TYR B N 1
ATOM 3103 C CA . TYR B 1 41 ? 0.494 -17.281 -5.91 1 98.81 41 TYR B CA 1
ATOM 3104 C C . TYR B 1 41 ? 0.879 -16.969 -4.473 1 98.81 41 TYR B C 1
ATOM 3106 O O . TYR B 1 41 ? 2.027 -17.172 -4.07 1 98.81 41 TYR B O 1
ATOM 3114 N N . ASP B 1 42 ? -0.087 -16.453 -3.688 1 98.88 42 ASP B N 1
ATOM 3115 C CA . ASP B 1 42 ? 0.181 -16.031 -2.32 1 98.88 42 ASP B CA 1
ATOM 3116 C C . ASP B 1 42 ? 0.534 -17.219 -1.426 1 98.88 42 ASP B C 1
ATOM 3118 O O . ASP B 1 42 ? -0.15 -18.234 -1.447 1 98.88 42 ASP B O 1
ATOM 3122 N N . ASN B 1 43 ? 1.584 -17.031 -0.681 1 98.62 43 ASN B N 1
ATOM 3123 C CA . ASN B 1 43 ? 1.926 -18.109 0.239 1 98.62 43 ASN B CA 1
ATOM 3124 C C . ASN B 1 43 ? 2.08 -17.594 1.669 1 98.62 43 ASN B C 1
ATOM 3126 O O . ASN B 1 43 ? 2.832 -18.172 2.459 1 98.62 43 ASN B O 1
ATOM 3130 N N . GLY B 1 44 ? 1.416 -16.406 1.957 1 98.69 44 GLY B N 1
ATOM 3131 C CA . GLY B 1 44 ? 1.37 -16.047 3.367 1 98.69 44 GLY B CA 1
ATOM 3132 C C . GLY B 1 44 ? 1.312 -14.555 3.605 1 98.69 44 GLY B C 1
ATOM 3133 O O . GLY B 1 44 ? 1.292 -14.102 4.754 1 98.69 44 GLY B O 1
ATOM 3134 N N . ASN B 1 45 ? 1.203 -13.742 2.59 1 98.81 45 ASN B N 1
ATOM 3135 C CA . ASN B 1 45 ? 1.266 -12.289 2.766 1 98.81 45 ASN B CA 1
ATOM 3136 C C . ASN B 1 45 ? -0.015 -11.75 3.391 1 98.81 45 ASN B C 1
ATOM 3138 O O . ASN B 1 45 ? 0.002 -10.695 4.035 1 98.81 45 ASN B O 1
ATOM 3142 N N . ASN B 1 46 ? -1.122 -12.477 3.283 1 98.62 46 ASN B N 1
ATOM 3143 C CA . ASN B 1 46 ? -2.391 -11.969 3.797 1 98.62 46 ASN B CA 1
ATOM 3144 C C . ASN B 1 46 ? -2.617 -12.391 5.246 1 98.62 46 ASN B C 1
ATOM 3146 O O . ASN B 1 46 ? -3.568 -11.945 5.887 1 98.62 46 ASN B O 1
ATOM 3150 N N . ASN B 1 47 ? -1.726 -13.219 5.824 1 98.12 47 ASN B N 1
ATOM 3151 C CA . ASN B 1 47 ? -1.971 -13.875 7.105 1 98.12 47 ASN B CA 1
ATOM 3152 C C . ASN B 1 47 ? -2.229 -12.859 8.219 1 98.12 47 ASN B C 1
ATOM 3154 O O . ASN B 1 47 ? -3.02 -13.117 9.125 1 98.12 47 ASN B O 1
ATOM 3158 N N . ASN B 1 48 ? -1.629 -11.703 8.102 1 94.31 48 ASN B N 1
ATOM 3159 C CA . ASN B 1 48 ? -1.742 -10.766 9.211 1 94.31 48 ASN B CA 1
ATOM 3160 C C . ASN B 1 48 ? -2.512 -9.508 8.812 1 94.31 48 ASN B C 1
ATOM 3162 O O . ASN B 1 48 ? -2.498 -8.508 9.531 1 94.31 48 ASN B O 1
ATOM 3166 N N . LEU B 1 49 ? -3.143 -9.508 7.707 1 95.62 49 LEU B N 1
ATOM 3167 C CA . LEU B 1 49 ? -3.984 -8.398 7.277 1 95.62 49 LEU B CA 1
ATOM 3168 C C . LEU B 1 49 ? -5.391 -8.531 7.848 1 95.62 49 LEU B C 1
ATOM 3170 O O . LEU B 1 49 ? -5.863 -9.641 8.102 1 95.62 49 LEU B O 1
ATOM 3174 N N . VAL B 1 50 ? -6.043 -7.387 8.117 1 94 50 VAL B N 1
ATOM 3175 C CA . VAL B 1 50 ? -7.484 -7.391 8.344 1 94 50 VAL B CA 1
ATOM 3176 C C . VAL B 1 50 ? -8.219 -7.52 7.012 1 94 50 VAL B C 1
ATOM 3178 O O . VAL B 1 50 ? -8.406 -6.527 6.305 1 94 50 VAL B O 1
ATOM 3181 N N . THR B 1 51 ? -8.602 -8.781 6.645 1 96.25 51 THR B N 1
ATOM 3182 C CA . THR B 1 51 ? -9.125 -9.07 5.316 1 96.25 51 THR B CA 1
ATOM 3183 C C . THR B 1 51 ? -10.008 -10.32 5.344 1 96.25 51 THR B C 1
ATOM 3185 O O . THR B 1 51 ? -9.859 -11.172 6.223 1 96.25 51 THR B O 1
ATOM 3188 N N . GLU B 1 52 ? -10.922 -10.336 4.414 1 96.31 52 GLU B N 1
ATOM 3189 C CA . GLU B 1 52 ? -11.688 -11.555 4.188 1 96.31 52 GLU B CA 1
ATOM 3190 C C . GLU B 1 52 ? -10.922 -12.531 3.299 1 96.31 52 GLU B C 1
ATOM 3192 O O . GLU B 1 52 ? -11.234 -13.727 3.266 1 96.31 52 GLU B O 1
ATOM 3197 N N . ALA B 1 53 ? -9.898 -12.086 2.545 1 97.5 53 ALA B N 1
ATOM 3198 C CA . ALA B 1 53 ? -9.094 -12.914 1.651 1 97.5 53 ALA B CA 1
ATOM 3199 C C . ALA B 1 53 ? -7.922 -13.547 2.4 1 97.5 53 ALA B C 1
ATOM 3201 O O . ALA B 1 53 ? -6.773 -13.125 2.244 1 97.5 53 ALA B O 1
ATOM 3202 N N . ARG B 1 54 ? -8.203 -14.539 3.143 1 97.06 54 ARG B N 1
ATOM 3203 C CA . ARG B 1 54 ? -7.211 -15.203 3.979 1 97.06 54 ARG B CA 1
ATOM 3204 C C . ARG B 1 54 ? -7.363 -16.719 3.91 1 97.06 54 ARG B C 1
ATOM 3206 O O . ARG B 1 54 ? -8.477 -17.234 3.803 1 97.06 54 ARG B O 1
ATOM 3213 N N . ALA B 1 55 ? -6.164 -17.422 4.023 1 98.31 55 ALA B N 1
ATOM 3214 C CA . ALA B 1 55 ? -6.223 -18.875 3.861 1 98.31 55 ALA B CA 1
ATOM 3215 C C . ALA B 1 55 ? -5.297 -19.578 4.855 1 98.31 55 ALA B C 1
ATOM 3217 O O . ALA B 1 55 ? -4.84 -20.703 4.605 1 98.31 55 ALA B O 1
ATOM 3218 N N . ASN B 1 56 ? -4.945 -18.938 5.961 1 98.5 56 ASN B N 1
ATOM 3219 C CA . ASN B 1 56 ? -4.078 -19.547 6.961 1 98.5 56 ASN B CA 1
ATOM 3220 C C . ASN B 1 56 ? -4.891 -20.234 8.047 1 98.5 56 ASN B C 1
ATOM 3222 O O . ASN B 1 56 ? -4.629 -20.047 9.242 1 98.5 56 ASN B O 1
ATOM 3226 N N . TYR B 1 57 ? -5.871 -21.062 7.621 1 98 57 TYR B N 1
ATOM 3227 C CA . TYR B 1 57 ? -6.691 -21.891 8.5 1 98 57 TYR B CA 1
ATOM 3228 C C . TYR B 1 57 ? -7.148 -23.156 7.797 1 98 57 TYR B C 1
ATOM 3230 O O . TYR B 1 57 ? -7.266 -23.188 6.566 1 98 57 TYR B O 1
ATOM 3238 N N . PRO B 1 58 ? -7.391 -24.234 8.57 1 97.56 58 PRO B N 1
ATOM 3239 C CA . PRO B 1 58 ? -7.941 -25.438 7.941 1 97.56 58 PRO B CA 1
ATOM 3240 C C . PRO B 1 58 ? -9.312 -25.188 7.309 1 97.56 58 PRO B C 1
ATOM 3242 O O . PRO B 1 58 ? -10.102 -24.391 7.82 1 97.56 58 PRO B O 1
ATOM 3245 N N . PRO B 1 59 ? -9.625 -25.828 6.164 1 98.44 59 PRO B N 1
ATOM 3246 C CA . PRO B 1 59 ? -8.906 -27 5.637 1 98.44 59 PRO B CA 1
ATOM 3247 C C . PRO B 1 59 ? -7.816 -26.609 4.637 1 98.44 59 PRO B C 1
ATOM 3249 O O . PRO B 1 59 ? -7.219 -27.484 4.004 1 98.44 59 PRO B O 1
ATOM 3252 N N . TYR B 1 60 ? -7.531 -25.328 4.484 1 98.75 60 TYR B N 1
ATOM 3253 C CA . TYR B 1 60 ? -6.387 -24.969 3.656 1 98.75 60 TYR B CA 1
ATOM 3254 C C . TYR B 1 60 ? -5.109 -25.625 4.176 1 98.75 60 TYR B C 1
ATOM 3256 O O . TYR B 1 60 ? -4.953 -25.812 5.383 1 98.75 60 TYR B O 1
ATOM 3264 N N . GLY B 1 61 ? -4.254 -25.984 3.246 1 98.56 61 GLY B N 1
ATOM 3265 C CA . GLY B 1 61 ? -2.953 -26.5 3.621 1 98.56 61 GLY B CA 1
ATOM 3266 C C . GLY B 1 61 ? -3.023 -27.891 4.227 1 98.56 61 GLY B C 1
ATOM 3267 O O . GLY B 1 61 ? -2.049 -28.375 4.809 1 98.56 61 GLY B O 1
ATOM 3268 N N . ILE B 1 62 ? -4.113 -28.547 4.094 1 98.31 62 ILE B N 1
ATOM 3269 C CA . ILE B 1 62 ? -4.293 -29.844 4.734 1 98.31 62 ILE B CA 1
ATOM 3270 C C . ILE B 1 62 ? -3.268 -30.844 4.188 1 98.31 62 ILE B C 1
ATOM 3272 O O . ILE B 1 62 ? -2.881 -31.781 4.879 1 98.31 62 ILE B O 1
ATOM 3276 N N . ASP B 1 63 ? -2.781 -30.688 2.951 1 98 63 ASP B N 1
ATOM 3277 C CA . ASP B 1 63 ? -1.812 -31.578 2.336 1 98 63 ASP B CA 1
ATOM 3278 C C . ASP B 1 63 ? -0.419 -30.969 2.309 1 98 63 ASP B C 1
ATOM 3280 O O . ASP B 1 63 ? 0.491 -31.484 1.667 1 98 63 ASP B O 1
ATOM 3284 N N . PHE B 1 64 ? -0.265 -29.781 2.85 1 97.81 64 PHE B N 1
ATOM 3285 C CA . PHE B 1 64 ? 1.031 -29.109 2.945 1 97.81 64 PHE B CA 1
ATOM 3286 C C . PHE B 1 64 ? 1.724 -29.469 4.258 1 97.81 64 PHE B C 1
ATOM 3288 O O . PHE B 1 64 ? 1.105 -29.422 5.32 1 97.81 64 PHE B O 1
ATOM 3295 N N . PRO B 1 65 ? 3.01 -29.797 4.184 1 96 65 PRO B N 1
ATOM 3296 C CA . PRO B 1 65 ? 3.688 -30.281 5.387 1 96 65 PRO B CA 1
ATOM 3297 C C . PRO B 1 65 ? 3.592 -29.312 6.555 1 96 65 PRO B C 1
ATOM 3299 O O . PRO B 1 65 ? 3.455 -29.719 7.707 1 96 65 PRO B O 1
ATOM 3302 N N . ASP B 1 66 ? 3.582 -28.031 6.281 1 96.56 66 ASP B N 1
ATOM 3303 C CA . ASP B 1 66 ? 3.582 -27.031 7.34 1 96.56 66 ASP B CA 1
ATOM 3304 C C . ASP B 1 66 ? 2.162 -26.562 7.66 1 96.56 66 ASP B C 1
ATOM 3306 O O . ASP B 1 66 ? 1.971 -25.609 8.414 1 96.56 66 ASP B O 1
ATOM 3310 N N . GLY B 1 67 ? 1.14 -27.188 7.113 1 97.56 67 GLY B N 1
ATOM 3311 C CA . GLY B 1 67 ? -0.244 -26.812 7.379 1 97.56 67 GLY B CA 1
ATOM 3312 C C . GLY B 1 67 ? -0.699 -25.594 6.609 1 97.56 67 GLY B C 1
ATOM 3313 O O . GLY B 1 67 ? -0.242 -25.359 5.492 1 97.56 67 GLY B O 1
ATOM 3314 N N . PRO B 1 68 ? -1.728 -24.891 7.145 1 98.38 68 PRO B N 1
ATOM 3315 C CA . PRO B 1 68 ? -2.262 -23.734 6.441 1 98.38 68 PRO B CA 1
ATOM 3316 C C . PRO B 1 68 ? -1.362 -22.5 6.566 1 98.38 68 PRO B C 1
ATOM 3318 O O . PRO B 1 68 ? -1.541 -21.688 7.48 1 98.38 68 PRO B O 1
ATOM 3321 N N . THR B 1 69 ? -0.552 -22.266 5.645 1 97.69 69 THR B N 1
ATOM 3322 C CA . THR B 1 69 ? 0.459 -21.219 5.727 1 97.69 69 THR B CA 1
ATOM 3323 C C . THR B 1 69 ? 0.034 -20 4.922 1 97.69 69 THR B C 1
ATOM 3325 O O . THR B 1 69 ? 0.816 -19.062 4.75 1 97.69 69 THR B O 1
ATOM 3328 N N . GLY B 1 70 ? -1.146 -20.016 4.355 1 98.56 70 GLY B N 1
ATOM 3329 C CA . GLY B 1 70 ? -1.646 -18.859 3.641 1 98.56 70 GLY B CA 1
ATOM 3330 C C . GLY B 1 70 ? -1.824 -19.109 2.154 1 98.56 70 GLY B C 1
ATOM 3331 O O . GLY B 1 70 ? -2.219 -18.203 1.414 1 98.56 70 GLY B O 1
ATOM 3332 N N . ARG B 1 71 ? -1.529 -20.344 1.715 1 98.81 71 ARG B N 1
ATOM 3333 C CA . ARG B 1 71 ? -1.812 -20.734 0.34 1 98.81 71 ARG B CA 1
ATOM 3334 C C . ARG B 1 71 ? -3.297 -21.031 0.148 1 98.81 71 ARG B C 1
ATOM 3336 O O . ARG B 1 71 ? -3.898 -21.766 0.938 1 98.81 71 ARG B O 1
ATOM 3343 N N . PHE B 1 72 ? -3.863 -20.453 -0.841 1 98.75 72 PHE B N 1
ATOM 3344 C CA . PHE B 1 72 ? -5.27 -20.688 -1.137 1 98.75 72 PHE B CA 1
ATOM 3345 C C . PHE B 1 72 ? -5.465 -22.016 -1.858 1 98.75 72 PHE B C 1
ATOM 3347 O O . PHE B 1 72 ? -5.965 -22.047 -2.984 1 98.75 72 PHE B O 1
ATOM 3354 N N . SER B 1 73 ? -5.039 -23.062 -1.255 1 98.75 73 SER B N 1
ATOM 3355 C CA . SER B 1 73 ? -5.051 -24.422 -1.765 1 98.75 73 SER B CA 1
ATOM 3356 C C . SER B 1 73 ? -4.93 -25.438 -0.632 1 98.75 73 SER B C 1
ATOM 3358 O O . SER B 1 73 ? -4.711 -25.062 0.522 1 98.75 73 SER B O 1
ATOM 3360 N N . ASN B 1 74 ? -5.172 -26.734 -0.953 1 98.69 74 ASN B N 1
ATOM 3361 C CA . ASN B 1 74 ? -4.938 -27.797 0.022 1 98.69 74 ASN B CA 1
ATOM 3362 C C . ASN B 1 74 ? -3.445 -28.047 0.229 1 98.69 74 ASN B C 1
ATOM 3364 O O . ASN B 1 74 ? -3.053 -28.75 1.162 1 98.69 74 ASN B O 1
ATOM 3368 N N . GLY B 1 75 ? -2.609 -27.531 -0.668 1 98.5 75 GLY B N 1
ATOM 3369 C CA . GLY B 1 75 ? -1.171 -27.734 -0.602 1 98.5 75 GLY B CA 1
ATOM 3370 C C . GLY B 1 75 ? -0.385 -26.656 -1.329 1 98.5 75 GLY B C 1
ATOM 3371 O O . GLY B 1 75 ? -0.616 -25.469 -1.121 1 98.5 75 GLY B O 1
ATOM 3372 N N . ARG B 1 76 ? 0.571 -27.047 -2.182 1 98.38 76 ARG B N 1
ATOM 3373 C CA . ARG B 1 76 ? 1.428 -26.141 -2.93 1 98.38 76 ARG B CA 1
ATOM 3374 C C . ARG B 1 76 ? 0.617 -25.328 -3.936 1 98.38 76 ARG B C 1
ATOM 3376 O O . ARG B 1 76 ? -0.391 -25.812 -4.457 1 98.38 76 ARG B O 1
ATOM 3383 N N . ASN B 1 77 ? 1.062 -24.109 -4.121 1 98.5 77 ASN B N 1
ATOM 3384 C CA . ASN B 1 77 ? 0.51 -23.344 -5.234 1 98.5 77 ASN B CA 1
ATOM 3385 C C . ASN B 1 77 ? 1.486 -23.266 -6.406 1 98.5 77 ASN B C 1
ATOM 3387 O O . ASN B 1 77 ? 2.523 -23.938 -6.395 1 98.5 77 ASN B O 1
ATOM 3391 N N . ILE B 1 78 ? 1.108 -22.562 -7.438 1 98.31 78 ILE B N 1
ATOM 3392 C CA . ILE B 1 78 ? 1.851 -22.531 -8.695 1 98.31 78 ILE B CA 1
ATOM 3393 C C . ILE B 1 78 ? 3.273 -22.031 -8.438 1 98.31 78 ILE B C 1
ATOM 3395 O O . ILE B 1 78 ? 4.234 -22.578 -8.992 1 98.31 78 ILE B O 1
ATOM 3399 N N . ALA B 1 79 ? 3.441 -21.031 -7.598 1 98.44 79 ALA B N 1
ATOM 3400 C CA . ALA B 1 79 ? 4.75 -20.469 -7.289 1 98.44 79 ALA B CA 1
ATOM 3401 C C . ALA B 1 79 ? 5.648 -21.5 -6.613 1 98.44 79 ALA B C 1
ATOM 3403 O O . ALA B 1 79 ? 6.852 -21.562 -6.887 1 98.44 79 ALA B O 1
ATOM 3404 N N . ASP B 1 80 ? 5.113 -22.281 -5.758 1 98.62 80 ASP B N 1
ATOM 3405 C CA . ASP B 1 80 ? 5.863 -23.328 -5.082 1 98.62 80 ASP B CA 1
ATOM 3406 C C . ASP B 1 80 ? 6.43 -24.328 -6.086 1 98.62 80 ASP B C 1
ATOM 3408 O O . ASP B 1 80 ? 7.59 -24.734 -5.984 1 98.62 80 ASP B O 1
ATOM 3412 N N . VAL B 1 81 ? 5.59 -24.734 -7.012 1 98.62 81 VAL B N 1
ATOM 3413 C CA . VAL B 1 81 ? 5.969 -25.75 -7.98 1 98.62 81 VAL B CA 1
ATOM 3414 C C . VAL B 1 81 ? 7.078 -25.219 -8.883 1 98.62 81 VAL B C 1
ATOM 3416 O O . VAL B 1 81 ? 8.07 -25.906 -9.125 1 98.62 81 VAL B O 1
ATOM 3419 N N . ILE B 1 82 ? 6.926 -23.953 -9.32 1 98.69 82 ILE B N 1
ATOM 3420 C CA . ILE B 1 82 ? 7.953 -23.344 -10.156 1 98.69 82 ILE B CA 1
ATOM 3421 C C . ILE B 1 82 ? 9.273 -23.281 -9.391 1 98.69 82 ILE B C 1
ATOM 3423 O O . ILE B 1 82 ? 10.32 -23.672 -9.922 1 98.69 82 ILE B O 1
ATOM 3427 N N . ALA B 1 83 ? 9.219 -22.844 -8.133 1 98.75 83 ALA B N 1
ATOM 3428 C CA . ALA B 1 83 ? 10.43 -22.734 -7.32 1 98.75 83 ALA B CA 1
ATOM 3429 C C . ALA B 1 83 ? 11.102 -24.094 -7.148 1 98.75 83 ALA B C 1
ATOM 3431 O O . ALA B 1 83 ? 12.32 -24.203 -7.281 1 98.75 83 ALA B O 1
ATOM 3432 N N . GLN B 1 84 ? 10.312 -25.078 -6.891 1 97.94 84 GLN B N 1
ATOM 3433 C CA . GLN B 1 84 ? 10.836 -26.422 -6.711 1 97.94 84 GLN B CA 1
ATOM 3434 C C . GLN B 1 84 ? 11.516 -26.922 -7.984 1 97.94 84 GLN B C 1
ATOM 3436 O O . GLN B 1 84 ? 12.617 -27.484 -7.93 1 97.94 84 GLN B O 1
ATOM 3441 N N . LEU B 1 85 ? 10.852 -26.734 -9.086 1 97.75 85 LEU B N 1
ATOM 3442 C CA . LEU B 1 85 ? 11.383 -27.234 -10.359 1 97.75 85 LEU B CA 1
ATOM 3443 C C . LEU B 1 85 ? 12.625 -26.453 -10.766 1 97.75 85 LEU B C 1
ATOM 3445 O O . LEU B 1 85 ? 13.508 -26.984 -11.445 1 97.75 85 LEU B O 1
ATOM 3449 N N . LEU B 1 86 ? 12.734 -25.188 -10.32 1 97.81 86 LEU B N 1
ATOM 3450 C CA . LEU B 1 86 ? 13.922 -24.359 -10.578 1 97.81 86 LEU B CA 1
ATOM 3451 C C . LEU B 1 86 ? 15.078 -24.781 -9.68 1 97.81 86 LEU B C 1
ATOM 3453 O O . LEU B 1 86 ? 16.203 -24.328 -9.867 1 97.81 86 LEU B O 1
ATOM 3457 N N . GLY B 1 87 ? 14.836 -25.609 -8.672 1 96.94 87 GLY B N 1
ATOM 3458 C CA . GLY B 1 87 ? 15.891 -26.188 -7.867 1 96.94 87 GLY B CA 1
ATOM 3459 C C . GLY B 1 87 ? 16.062 -25.5 -6.523 1 96.94 87 GLY B C 1
ATOM 3460 O O . GLY B 1 87 ? 17.031 -25.766 -5.809 1 96.94 87 GLY B O 1
ATOM 3461 N N . PHE B 1 88 ? 15.141 -24.656 -6.164 1 97.25 88 PHE B N 1
ATOM 3462 C CA . PHE B 1 88 ? 15.234 -24.031 -4.848 1 97.25 88 PHE B CA 1
ATOM 3463 C C . PHE B 1 88 ? 14.922 -25.031 -3.748 1 97.25 88 PHE B C 1
ATOM 3465 O O . PHE B 1 88 ? 14 -25.844 -3.883 1 97.25 88 PHE B O 1
ATOM 3472 N N . GLU B 1 89 ? 15.672 -24.984 -2.672 1 94.88 89 GLU B N 1
ATOM 3473 C CA . GLU B 1 89 ? 15.531 -25.938 -1.575 1 94.88 89 GLU B CA 1
ATOM 3474 C C . GLU B 1 89 ? 14.234 -25.719 -0.811 1 94.88 89 GLU B C 1
ATOM 3476 O O . GLU B 1 89 ? 13.625 -26.672 -0.32 1 94.88 89 GLU B O 1
ATOM 3481 N N . LYS B 1 90 ? 13.844 -24.484 -0.689 1 95.56 90 LYS B N 1
ATOM 3482 C CA . LYS B 1 90 ? 12.625 -24.094 0.016 1 95.56 90 LYS B CA 1
ATOM 3483 C C . LYS B 1 90 ? 11.742 -23.203 -0.862 1 95.56 90 LYS B C 1
ATOM 3485 O O . LYS B 1 90 ? 12.188 -22.719 -1.898 1 95.56 90 LYS B O 1
ATOM 3490 N N . SER B 1 91 ? 10.477 -23.156 -0.428 1 97.5 91 SER B N 1
ATOM 3491 C CA . SER B 1 91 ? 9.617 -22.156 -1.073 1 97.5 91 SER B CA 1
ATOM 3492 C C . SER B 1 91 ? 10.188 -20.75 -0.926 1 97.5 91 SER B C 1
ATOM 3494 O O . SER B 1 91 ? 10.836 -20.438 0.072 1 97.5 91 SER B O 1
ATOM 3496 N N . ILE B 1 92 ? 9.984 -19.969 -1.949 1 98.75 92 ILE B N 1
ATOM 3497 C CA . ILE B 1 92 ? 10.328 -18.547 -1.82 1 98.75 92 ILE B CA 1
ATOM 3498 C C . ILE B 1 92 ? 9.469 -17.906 -0.729 1 98.75 92 ILE B C 1
ATOM 3500 O O . ILE B 1 92 ? 8.242 -18.031 -0.748 1 98.75 92 ILE B O 1
ATOM 3504 N N . PRO B 1 93 ? 10.023 -17.266 0.248 1 98.69 93 PRO B N 1
ATOM 3505 C CA . PRO B 1 93 ? 9.242 -16.766 1.378 1 98.69 93 PRO B CA 1
ATOM 3506 C C . PRO B 1 93 ? 8.352 -15.586 1.002 1 98.69 93 PRO B C 1
ATOM 3508 O O . PRO B 1 93 ? 8.703 -14.797 0.124 1 98.69 93 PRO B O 1
ATOM 3511 N N . PRO B 1 94 ? 7.176 -15.492 1.692 1 98.88 94 PRO B N 1
ATOM 3512 C CA . PRO B 1 94 ? 6.383 -14.273 1.508 1 98.88 94 PRO B CA 1
ATOM 3513 C C . PRO B 1 94 ? 7.086 -13.023 2.043 1 98.88 94 PRO B C 1
ATOM 3515 O O . PRO B 1 94 ? 7.844 -13.109 3.014 1 98.88 94 PRO B O 1
ATOM 3518 N N . TYR B 1 95 ? 6.805 -11.93 1.433 1 98.88 95 TYR B N 1
ATOM 3519 C CA . TYR B 1 95 ? 7.387 -10.648 1.84 1 98.88 95 TYR B CA 1
ATOM 3520 C C . TYR B 1 95 ? 7.164 -10.406 3.328 1 98.88 95 TYR B C 1
ATOM 3522 O O . TYR B 1 95 ? 8.047 -9.883 4.012 1 98.88 95 TYR B O 1
ATOM 3530 N N . ALA B 1 96 ? 6.039 -10.766 3.832 1 97.81 96 ALA B N 1
ATOM 3531 C CA . ALA B 1 96 ? 5.598 -10.484 5.195 1 97.81 96 ALA B CA 1
ATOM 3532 C C . ALA B 1 96 ? 6.574 -11.055 6.219 1 97.81 96 ALA B C 1
ATOM 3534 O O . ALA B 1 96 ? 6.664 -10.555 7.344 1 97.81 96 ALA B O 1
ATOM 3535 N N . THR B 1 97 ? 7.352 -12.078 5.812 1 97.56 97 THR B N 1
ATOM 3536 C CA . THR B 1 97 ? 8.188 -12.734 6.816 1 97.56 97 THR B CA 1
ATOM 3537 C C . THR B 1 97 ? 9.602 -12.93 6.293 1 97.56 97 THR B C 1
ATOM 3539 O O . THR B 1 97 ? 10.469 -13.438 7.012 1 97.56 97 THR B O 1
ATOM 3542 N N . ALA B 1 98 ? 9.883 -12.523 5.074 1 98.25 98 ALA B N 1
ATOM 3543 C CA . ALA B 1 98 ? 11.188 -12.766 4.465 1 98.25 98 ALA B CA 1
ATOM 3544 C C . ALA B 1 98 ? 12.281 -12 5.199 1 98.25 98 ALA B C 1
ATOM 3546 O O . ALA B 1 98 ? 12.141 -10.812 5.48 1 98.25 98 ALA B O 1
ATOM 3547 N N . SER B 1 99 ? 13.391 -12.641 5.5 1 97 99 SER B N 1
ATOM 3548 C CA . SER B 1 99 ? 14.578 -11.969 6.016 1 97 99 SER B CA 1
ATOM 3549 C C . SER B 1 99 ? 15.406 -11.359 4.887 1 97 99 SER B C 1
ATOM 3551 O O . SER B 1 99 ? 15.273 -11.766 3.729 1 97 99 SER B O 1
ATOM 3553 N N . PRO B 1 100 ? 16.281 -10.445 5.227 1 94 100 PRO B N 1
ATOM 3554 C CA . PRO B 1 100 ? 17.141 -9.875 4.191 1 94 100 PRO B CA 1
ATOM 3555 C C . PRO B 1 100 ? 18 -10.922 3.482 1 94 100 PRO B C 1
ATOM 3557 O O . PRO B 1 100 ? 18.172 -10.867 2.264 1 94 100 PRO B O 1
ATOM 3560 N N . ASN B 1 101 ? 18.484 -11.898 4.215 1 96.25 101 ASN B N 1
ATOM 3561 C CA . ASN B 1 101 ? 19.297 -12.945 3.607 1 96.25 101 ASN B CA 1
ATOM 3562 C C . ASN B 1 101 ? 18.484 -13.82 2.656 1 96.25 101 ASN B C 1
ATOM 3564 O O . ASN B 1 101 ? 18.969 -14.219 1.602 1 96.25 101 ASN B O 1
ATOM 3568 N N . GLU B 1 102 ? 17.266 -14.07 3.055 1 97.62 102 GLU B N 1
ATOM 3569 C CA . GLU B 1 102 ? 16.391 -14.844 2.186 1 97.62 102 GLU B CA 1
ATOM 3570 C C . GLU B 1 102 ? 16.047 -14.062 0.918 1 97.62 102 GLU B C 1
ATOM 3572 O O . GLU B 1 102 ? 15.891 -14.648 -0.155 1 97.62 102 GLU B O 1
ATOM 3577 N N . ALA B 1 103 ? 15.984 -12.773 1.069 1 98.06 103 ALA B N 1
ATOM 3578 C CA . ALA B 1 103 ? 15.57 -11.93 -0.044 1 98.06 103 ALA B CA 1
ATOM 3579 C C . ALA B 1 103 ? 16.594 -11.969 -1.178 1 98.06 103 ALA B C 1
ATOM 3581 O O . ALA B 1 103 ? 16.266 -11.688 -2.332 1 98.06 103 ALA B O 1
ATOM 3582 N N . VAL B 1 104 ? 17.812 -12.328 -0.909 1 97.88 104 VAL B N 1
ATOM 3583 C CA . VAL B 1 104 ? 18.828 -12.477 -1.938 1 97.88 104 VAL B CA 1
ATOM 3584 C C . VAL B 1 104 ? 18.406 -13.539 -2.945 1 97.88 104 VAL B C 1
ATOM 3586 O O . VAL B 1 104 ? 18.688 -13.422 -4.141 1 97.88 104 VAL B O 1
ATOM 3589 N N . LEU B 1 105 ? 17.609 -14.547 -2.457 1 98 105 LEU B N 1
ATOM 3590 C CA . LEU B 1 105 ? 17.172 -15.656 -3.303 1 98 105 LEU B CA 1
ATOM 3591 C C . LEU B 1 105 ? 15.805 -15.367 -3.902 1 98 105 LEU B C 1
ATOM 3593 O O . LEU B 1 105 ? 15.336 -16.109 -4.77 1 98 105 LEU B O 1
ATOM 3597 N N . GLY B 1 106 ? 15.102 -14.367 -3.41 1 98.56 106 GLY B N 1
ATOM 3598 C CA . GLY B 1 106 ? 13.797 -14 -3.941 1 98.56 106 GLY B CA 1
ATOM 3599 C C . GLY B 1 106 ? 12.75 -13.789 -2.863 1 98.56 106 GLY B C 1
ATOM 3600 O O . GLY B 1 106 ? 12.961 -14.148 -1.705 1 98.56 106 GLY B O 1
ATOM 3601 N N . VAL B 1 107 ? 11.719 -13.148 -3.242 1 98.88 107 VAL B N 1
ATOM 3602 C CA . VAL B 1 107 ? 10.586 -12.844 -2.369 1 98.88 107 VAL B CA 1
ATOM 3603 C C . VAL B 1 107 ? 9.273 -13.039 -3.131 1 98.88 107 VAL B C 1
ATOM 3605 O O . VAL B 1 107 ? 9.195 -12.742 -4.324 1 98.88 107 VAL B O 1
ATOM 3608 N N . ASN B 1 108 ? 8.305 -13.641 -2.453 1 98.94 108 ASN B N 1
ATOM 3609 C CA . ASN B 1 108 ? 6.93 -13.703 -2.947 1 98.94 108 ASN B CA 1
ATOM 3610 C C . ASN B 1 108 ? 6.102 -12.523 -2.453 1 98.94 108 ASN B C 1
ATOM 3612 O O . ASN B 1 108 ? 5.879 -12.375 -1.251 1 98.94 108 ASN B O 1
ATOM 3616 N N . TYR B 1 109 ? 5.629 -11.688 -3.395 1 98.94 109 TYR B N 1
ATOM 3617 C CA . TYR B 1 109 ? 4.867 -10.5 -3.043 1 98.94 109 TYR B CA 1
ATOM 3618 C C . TYR B 1 109 ? 3.373 -10.727 -3.252 1 98.94 109 TYR B C 1
ATOM 3620 O O . TYR B 1 109 ? 2.559 -9.852 -2.936 1 98.94 109 TYR B O 1
ATOM 3628 N N . ALA B 1 110 ? 2.961 -11.852 -3.748 1 98.94 110 ALA B N 1
ATOM 3629 C CA . ALA B 1 110 ? 1.569 -12.102 -4.117 1 98.94 110 ALA B CA 1
ATOM 3630 C C . ALA B 1 110 ? 0.646 -11.953 -2.912 1 98.94 110 ALA B C 1
ATOM 3632 O O . ALA B 1 110 ? 1.028 -12.273 -1.786 1 98.94 110 ALA B O 1
ATOM 3633 N N . SER B 1 111 ? -0.555 -11.453 -3.213 1 98.88 111 SER B N 1
ATOM 3634 C CA . SER B 1 111 ? -1.516 -11.172 -2.15 1 98.88 111 SER B CA 1
ATOM 3635 C C . SER B 1 111 ? -2.938 -11.516 -2.586 1 98.88 111 SER B C 1
ATOM 3637 O O . SER B 1 111 ? -3.357 -11.148 -3.686 1 98.88 111 SER B O 1
ATOM 3639 N N . GLY B 1 112 ? -3.607 -12.203 -1.681 1 98.75 112 GLY B N 1
ATOM 3640 C CA . GLY B 1 112 ? -5.008 -12.5 -1.948 1 98.75 112 GLY B CA 1
ATOM 3641 C C . GLY B 1 112 ? -5.82 -11.266 -2.281 1 98.75 112 GLY B C 1
ATOM 3642 O O . GLY B 1 112 ? -5.727 -10.25 -1.591 1 98.75 112 GLY B O 1
ATOM 3643 N N . ALA B 1 113 ? -6.648 -11.289 -3.359 1 98.5 113 ALA B N 1
ATOM 3644 C CA . ALA B 1 113 ? -7.613 -10.273 -3.779 1 98.5 113 ALA B CA 1
ATOM 3645 C C . ALA B 1 113 ? -6.926 -9.141 -4.531 1 98.5 113 ALA B C 1
ATOM 3647 O O . ALA B 1 113 ? -7.586 -8.227 -5.023 1 98.5 113 ALA B O 1
ATOM 3648 N N . ALA B 1 114 ? -5.629 -9.195 -4.672 1 98.75 114 ALA B N 1
ATOM 3649 C CA . ALA B 1 114 ? -4.879 -8.109 -5.297 1 98.75 114 ALA B CA 1
ATOM 3650 C C . ALA B 1 114 ? -5.199 -8.008 -6.785 1 98.75 114 ALA B C 1
ATOM 3652 O O . ALA B 1 114 ? -5.52 -9.016 -7.426 1 98.75 114 ALA B O 1
ATOM 3653 N N . GLY B 1 115 ? -5.109 -6.824 -7.367 1 98.81 115 GLY B N 1
ATOM 3654 C CA . GLY B 1 115 ? -5.285 -6.598 -8.789 1 98.81 115 GLY B CA 1
ATOM 3655 C C . GLY B 1 115 ? -4.277 -5.621 -9.375 1 98.81 115 GLY B C 1
ATOM 3656 O O . GLY B 1 115 ? -3.395 -5.137 -8.664 1 98.81 115 GLY B O 1
ATOM 3657 N N . ILE B 1 116 ? -4.41 -5.5 -10.648 1 98.94 116 ILE B N 1
ATOM 3658 C CA . ILE B 1 116 ? -3.654 -4.492 -11.375 1 98.94 116 ILE B CA 1
ATOM 3659 C C . ILE B 1 116 ? -4.07 -3.096 -10.914 1 98.94 116 ILE B C 1
ATOM 3661 O O . ILE B 1 116 ? -3.217 -2.234 -10.68 1 98.94 116 ILE B O 1
ATOM 3665 N N . ARG B 1 117 ? -5.371 -3.002 -10.75 1 98.62 117 ARG B N 1
ATOM 3666 C CA . ARG B 1 117 ? -5.895 -1.754 -10.203 1 98.62 117 ARG B CA 1
ATOM 3667 C C . ARG B 1 117 ? -5.773 -1.732 -8.68 1 98.62 117 ARG B C 1
ATOM 3669 O O . ARG B 1 117 ? -5.977 -2.754 -8.023 1 98.62 117 ARG B O 1
ATOM 3676 N N . ASP B 1 118 ? -5.562 -0.564 -8.156 1 97.56 118 ASP B N 1
ATOM 3677 C CA . ASP B 1 118 ? -5.352 -0.433 -6.719 1 97.56 118 ASP B CA 1
ATOM 3678 C C . ASP B 1 118 ? -6.633 -0.738 -5.945 1 97.56 118 ASP B C 1
ATOM 3680 O O . ASP B 1 118 ? -6.582 -1.27 -4.832 1 97.56 118 ASP B O 1
ATOM 3684 N N . GLU B 1 119 ? -7.754 -0.37 -6.5 1 97.44 119 GLU B N 1
ATOM 3685 C CA . GLU B 1 119 ? -9 -0.505 -5.746 1 97.44 119 GLU B CA 1
ATOM 3686 C C . GLU B 1 119 ? -9.539 -1.928 -5.832 1 97.44 119 GLU B C 1
ATOM 3688 O O . GLU B 1 119 ? -10.453 -2.293 -5.09 1 97.44 119 GLU B O 1
ATOM 3693 N N . THR B 1 120 ? -9 -2.723 -6.77 1 98.62 120 THR B N 1
ATOM 3694 C CA . THR B 1 120 ? -9.484 -4.086 -6.941 1 98.62 120 THR B CA 1
ATOM 3695 C C . THR B 1 120 ? -9.406 -4.859 -5.629 1 98.62 120 THR B C 1
ATOM 3697 O O . THR B 1 120 ? -8.367 -4.848 -4.957 1 98.62 120 THR B O 1
ATOM 3700 N N . GLY B 1 121 ? -10.508 -5.531 -5.238 1 98.06 121 GLY B N 1
ATOM 3701 C CA . GLY B 1 121 ? -10.562 -6.383 -4.062 1 98.06 121 GLY B CA 1
ATOM 3702 C C . GLY B 1 121 ? -10.688 -5.605 -2.766 1 98.06 121 GLY B C 1
ATOM 3703 O O . GLY B 1 121 ? -10.656 -6.188 -1.681 1 98.06 121 GLY B O 1
ATOM 3704 N N . GLN B 1 122 ? -10.914 -4.316 -2.865 1 96.44 122 GLN B N 1
ATOM 3705 C CA . GLN B 1 122 ? -10.922 -3.449 -1.691 1 96.44 122 GLN B CA 1
ATOM 3706 C C . GLN B 1 122 ? -12.086 -3.793 -0.763 1 96.44 122 GLN B C 1
ATOM 3708 O O . GLN B 1 122 ? -11.961 -3.682 0.459 1 96.44 122 GLN B O 1
ATOM 3713 N N . HIS B 1 123 ? -13.18 -4.25 -1.304 1 94.38 123 HIS B N 1
ATOM 3714 C CA . HIS B 1 123 ? -14.352 -4.562 -0.496 1 94.38 123 HIS B CA 1
ATOM 3715 C C . HIS B 1 123 ? -14.078 -5.727 0.449 1 94.38 123 HIS B C 1
ATOM 3717 O O . HIS B 1 123 ? -14.812 -5.934 1.418 1 94.38 123 HIS B O 1
ATOM 3723 N N . MET B 1 124 ? -13.008 -6.477 0.198 1 95.88 124 MET B N 1
ATOM 3724 C CA . MET B 1 124 ? -12.664 -7.625 1.034 1 95.88 124 MET B CA 1
ATOM 3725 C C . MET B 1 124 ? -11.75 -7.211 2.184 1 95.88 124 MET B C 1
ATOM 3727 O O . MET B 1 124 ? -11.422 -8.031 3.043 1 95.88 124 MET B O 1
ATOM 3731 N N . GLY B 1 125 ? -11.32 -6.02 2.215 1 94.94 125 GLY B N 1
ATOM 3732 C CA . GLY B 1 125 ? -10.414 -5.535 3.246 1 94.94 125 GLY B CA 1
ATOM 3733 C C . GLY B 1 125 ? -8.992 -5.371 2.758 1 94.94 125 GLY B C 1
ATOM 3734 O O . GLY B 1 125 ? -8.758 -4.898 1.643 1 94.94 125 GLY B O 1
ATOM 3735 N N . GLY B 1 126 ? -8.086 -5.695 3.627 1 95.69 126 GLY B N 1
ATOM 3736 C CA . GLY B 1 126 ? -6.676 -5.543 3.314 1 95.69 126 GLY B CA 1
ATOM 3737 C C . GLY B 1 126 ? -6.215 -6.441 2.182 1 95.69 126 GLY B C 1
ATOM 3738 O O . GLY B 1 126 ? -6.637 -7.598 2.088 1 95.69 126 GLY B O 1
ATOM 3739 N N . ARG B 1 127 ? -5.414 -5.902 1.313 1 97.44 127 ARG B N 1
ATOM 3740 C CA . ARG B 1 127 ? -4.672 -6.586 0.258 1 97.44 127 ARG B CA 1
ATOM 3741 C C . ARG B 1 127 ? -3.498 -5.742 -0.222 1 97.44 127 ARG B C 1
ATOM 3743 O O . ARG B 1 127 ? -3.424 -4.547 0.076 1 97.44 127 ARG B O 1
ATOM 3750 N N . ILE B 1 128 ? -2.576 -6.355 -0.903 1 98.69 128 ILE B N 1
ATOM 3751 C CA . ILE B 1 128 ? -1.407 -5.66 -1.436 1 98.69 128 ILE B CA 1
ATOM 3752 C C . ILE B 1 128 ? -1.493 -5.602 -2.959 1 98.69 128 ILE B C 1
ATOM 3754 O O . ILE B 1 128 ? -1.195 -6.586 -3.643 1 98.69 128 ILE B O 1
ATOM 3758 N N . SER B 1 129 ? -1.94 -4.473 -3.516 1 98.69 129 SER B N 1
ATOM 3759 C CA . SER B 1 129 ? -2.119 -4.305 -4.953 1 98.69 129 SER B CA 1
ATOM 3760 C C . SER B 1 129 ? -0.795 -4.449 -5.695 1 98.69 129 SER B C 1
ATOM 3762 O O . SER B 1 129 ? 0.272 -4.449 -5.078 1 98.69 129 SER B O 1
ATOM 3764 N N . LEU B 1 130 ? -0.829 -4.602 -7.023 1 98.94 130 LEU B N 1
ATOM 3765 C CA . LEU B 1 130 ? 0.404 -4.734 -7.789 1 98.94 130 LEU B CA 1
ATOM 3766 C C . LEU B 1 130 ? 1.304 -3.52 -7.586 1 98.94 130 LEU B C 1
ATOM 3768 O O . LEU B 1 130 ? 2.52 -3.658 -7.449 1 98.94 130 LEU B O 1
ATOM 3772 N N . ASN B 1 131 ? 0.688 -2.299 -7.551 1 98.69 131 ASN B N 1
ATOM 3773 C CA . ASN B 1 131 ? 1.502 -1.12 -7.27 1 98.69 131 ASN B CA 1
ATOM 3774 C C . ASN B 1 131 ? 2.189 -1.226 -5.91 1 98.69 131 ASN B C 1
ATOM 3776 O O . ASN B 1 131 ? 3.355 -0.853 -5.77 1 98.69 131 ASN B O 1
ATOM 3780 N N . GLN B 1 132 ? 1.468 -1.713 -4.949 1 98.5 132 GLN B N 1
ATOM 3781 C CA . GLN B 1 132 ? 2.047 -1.864 -3.619 1 98.5 132 GLN B CA 1
ATOM 3782 C C . GLN B 1 132 ? 3.104 -2.963 -3.6 1 98.5 132 GLN B C 1
ATOM 3784 O O . GLN B 1 132 ? 4.113 -2.852 -2.9 1 98.5 132 GLN B O 1
ATOM 3789 N N . GLN B 1 133 ? 2.85 -4.043 -4.305 1 98.94 133 GLN B N 1
ATOM 3790 C CA . GLN B 1 133 ? 3.846 -5.102 -4.422 1 98.94 133 GLN B CA 1
ATOM 3791 C C . GLN B 1 133 ? 5.137 -4.578 -5.047 1 98.94 133 GLN B C 1
ATOM 3793 O O . GLN B 1 133 ? 6.23 -4.906 -4.586 1 98.94 133 GLN B O 1
ATOM 3798 N N . ILE B 1 134 ? 5.039 -3.764 -6.051 1 98.94 134 ILE B N 1
ATOM 3799 C CA . ILE B 1 134 ? 6.188 -3.164 -6.723 1 98.94 134 ILE B CA 1
ATOM 3800 C C . ILE B 1 134 ? 6.918 -2.23 -5.758 1 98.94 134 ILE B C 1
ATOM 3802 O O . ILE B 1 134 ? 8.148 -2.219 -5.711 1 98.94 134 ILE B O 1
ATOM 3806 N N . ALA B 1 135 ? 6.176 -1.487 -4.93 1 98.62 135 ALA B N 1
ATOM 3807 C CA . ALA B 1 135 ? 6.797 -0.626 -3.928 1 98.62 135 ALA B CA 1
ATOM 3808 C C . ALA B 1 135 ? 7.551 -1.45 -2.889 1 98.62 135 ALA B C 1
ATOM 3810 O O . ALA B 1 135 ? 8.617 -1.05 -2.424 1 98.62 135 ALA B O 1
ATOM 3811 N N . HIS B 1 136 ? 6.965 -2.582 -2.484 1 98.75 136 HIS B N 1
ATOM 3812 C CA . HIS B 1 136 ? 7.656 -3.484 -1.572 1 98.75 136 HIS B CA 1
ATOM 3813 C C . HIS B 1 136 ? 8.953 -4.004 -2.189 1 98.75 136 HIS B C 1
ATOM 3815 O O . HIS B 1 136 ? 9.945 -4.203 -1.485 1 98.75 136 HIS B O 1
ATOM 3821 N N . HIS B 1 137 ? 8.906 -4.25 -3.494 1 98.88 137 HIS B N 1
ATOM 3822 C CA . HIS B 1 137 ? 10.125 -4.684 -4.168 1 98.88 137 HIS B CA 1
ATOM 3823 C C . HIS B 1 137 ? 11.195 -3.605 -4.105 1 98.88 137 HIS B C 1
ATOM 3825 O O . HIS B 1 137 ? 12.383 -3.912 -3.957 1 98.88 137 HIS B O 1
ATOM 3831 N N . ALA B 1 138 ? 10.828 -2.303 -4.199 1 98.56 138 ALA B N 1
ATOM 3832 C CA . ALA B 1 138 ? 11.781 -1.206 -4.031 1 98.56 138 ALA B CA 1
ATOM 3833 C C . ALA B 1 138 ? 12.453 -1.262 -2.662 1 98.56 138 ALA B C 1
ATOM 3835 O O . ALA B 1 138 ? 13.664 -1.066 -2.547 1 98.56 138 ALA B O 1
ATOM 3836 N N . THR B 1 139 ? 11.664 -1.556 -1.633 1 98.12 139 THR B N 1
ATOM 3837 C CA . THR B 1 139 ? 12.188 -1.723 -0.284 1 98.12 139 THR B CA 1
ATOM 3838 C C . THR B 1 139 ? 13.211 -2.854 -0.241 1 98.12 139 THR B C 1
ATOM 3840 O O . THR B 1 139 ? 14.289 -2.703 0.341 1 98.12 139 THR B O 1
ATOM 3843 N N . THR B 1 140 ? 12.859 -3.943 -0.898 1 98.5 140 THR B N 1
ATOM 3844 C CA . THR B 1 140 ? 13.758 -5.094 -0.96 1 98.5 140 THR B CA 1
ATOM 3845 C C . THR B 1 140 ? 15.062 -4.727 -1.651 1 98.5 140 THR B C 1
ATOM 3847 O O . THR B 1 140 ? 16.141 -5.137 -1.209 1 98.5 140 THR B O 1
ATOM 3850 N N . ILE B 1 141 ? 15.016 -3.969 -2.717 1 98.31 141 ILE B N 1
ATOM 3851 C CA . ILE B 1 141 ? 16.203 -3.582 -3.475 1 98.31 141 ILE B CA 1
ATOM 3852 C C . ILE B 1 141 ? 17.125 -2.738 -2.6 1 98.31 141 ILE B C 1
ATOM 3854 O O . ILE B 1 141 ? 18.344 -2.918 -2.615 1 98.31 141 ILE B O 1
ATOM 3858 N N . LEU B 1 142 ? 16.562 -1.82 -1.79 1 97.38 142 LEU B N 1
ATOM 3859 C CA . LEU B 1 142 ? 17.391 -1.026 -0.882 1 97.38 142 LEU B CA 1
ATOM 3860 C C . LEU B 1 142 ? 18.078 -1.916 0.141 1 97.38 142 LEU B C 1
ATOM 3862 O O . LEU B 1 142 ? 19.25 -1.701 0.462 1 97.38 142 LEU B O 1
ATOM 3866 N N . GLN B 1 143 ? 17.375 -2.938 0.604 1 96.5 143 GLN B N 1
ATOM 3867 C CA . GLN B 1 143 ? 17.969 -3.891 1.537 1 96.5 143 GLN B CA 1
ATOM 3868 C C . GLN B 1 143 ? 19.109 -4.664 0.883 1 96.5 143 GLN B C 1
ATOM 3870 O O . GLN B 1 143 ? 20.172 -4.836 1.481 1 96.5 143 GLN B O 1
ATOM 3875 N N . LEU B 1 144 ? 18.875 -5.098 -0.325 1 97.44 144 LEU B N 1
ATOM 3876 C CA . LEU B 1 144 ? 19.891 -5.852 -1.058 1 97.44 144 LEU B CA 1
ATOM 3877 C C . LEU B 1 144 ? 21.109 -4.977 -1.365 1 97.44 144 LEU B C 1
ATOM 3879 O O . LEU B 1 144 ? 22.234 -5.465 -1.388 1 97.44 144 LEU B O 1
ATOM 3883 N N . ALA B 1 145 ? 20.859 -3.701 -1.656 1 96 145 ALA B N 1
ATOM 3884 C CA . ALA B 1 145 ? 21.953 -2.783 -1.931 1 96 145 ALA B CA 1
ATOM 3885 C C . ALA B 1 145 ? 22.922 -2.711 -0.748 1 96 145 ALA B C 1
ATOM 3887 O O . ALA B 1 145 ? 24.141 -2.641 -0.933 1 96 145 ALA B O 1
ATOM 3888 N N . ASP B 1 146 ? 22.406 -2.768 0.404 1 93.38 146 ASP B N 1
ATOM 3889 C CA . ASP B 1 146 ? 23.234 -2.729 1.604 1 93.38 146 ASP B CA 1
ATOM 3890 C C . ASP B 1 146 ? 23.891 -4.086 1.861 1 93.38 146 ASP B C 1
ATOM 3892 O O . ASP B 1 146 ? 25.062 -4.152 2.256 1 93.38 146 ASP B O 1
ATOM 3896 N N . LEU B 1 147 ? 23.172 -5.152 1.575 1 95.25 147 LEU B N 1
ATOM 3897 C CA . LEU B 1 147 ? 23.609 -6.496 1.954 1 95.25 147 LEU B CA 1
ATOM 3898 C C . LEU B 1 147 ? 24.609 -7.051 0.954 1 95.25 147 LEU B C 1
ATOM 3900 O O . LEU B 1 147 ? 25.609 -7.66 1.344 1 95.25 147 LEU B O 1
ATOM 3904 N N . ILE B 1 148 ? 24.359 -6.805 -0.395 1 94.81 148 ILE B N 1
ATOM 3905 C CA . ILE B 1 148 ? 25.234 -7.461 -1.372 1 94.81 148 ILE B CA 1
ATOM 3906 C C . ILE B 1 148 ? 25.812 -6.422 -2.328 1 94.81 148 ILE B C 1
ATOM 3908 O O . ILE B 1 148 ? 26.719 -6.723 -3.105 1 94.81 148 ILE B O 1
ATOM 3912 N N . GLY B 1 149 ? 25.328 -5.168 -2.223 1 93.5 149 GLY B N 1
ATOM 3913 C CA . GLY B 1 149 ? 25.75 -4.172 -3.189 1 93.5 149 GLY B CA 1
ATOM 3914 C C . GLY B 1 149 ? 26.75 -3.178 -2.617 1 93.5 149 GLY B C 1
ATOM 3915 O O . GLY B 1 149 ? 27.344 -2.389 -3.357 1 93.5 149 GLY B O 1
ATOM 3916 N N . ASN B 1 150 ? 26.984 -3.154 -1.321 1 92.94 150 ASN B N 1
ATOM 3917 C CA . ASN B 1 150 ? 27.781 -2.141 -0.646 1 92.94 150 ASN B CA 1
ATOM 3918 C C . ASN B 1 150 ? 27.297 -0.731 -0.979 1 92.94 150 ASN B C 1
ATOM 3920 O O . ASN B 1 150 ? 28.109 0.141 -1.312 1 92.94 150 ASN B O 1
ATOM 3924 N N . GLY B 1 151 ? 26.016 -0.63 -1.107 1 93 151 GLY B N 1
ATOM 3925 C CA . GLY B 1 151 ? 25.391 0.66 -1.355 1 93 151 GLY B CA 1
ATOM 3926 C C . GLY B 1 151 ? 25.312 1.011 -2.83 1 93 151 GLY B C 1
ATOM 3927 O O . GLY B 1 151 ? 24.875 2.104 -3.189 1 93 151 GLY B O 1
ATOM 3928 N N . ASN B 1 152 ? 25.672 0.101 -3.664 1 93.88 152 ASN B N 1
ATOM 3929 C CA . ASN B 1 152 ? 25.703 0.339 -5.102 1 93.88 152 ASN B CA 1
ATOM 3930 C C . ASN B 1 152 ? 24.578 -0.411 -5.82 1 93.88 152 ASN B C 1
ATOM 3932 O O . ASN B 1 152 ? 24.562 -1.643 -5.836 1 93.88 152 ASN B O 1
ATOM 3936 N N . LEU B 1 153 ? 23.766 0.295 -6.488 1 96.06 153 LEU B N 1
ATOM 3937 C CA . LEU B 1 153 ? 22.609 -0.294 -7.148 1 96.06 153 LEU B CA 1
ATOM 3938 C C . LEU B 1 153 ? 23.016 -1.08 -8.383 1 96.06 153 LEU B C 1
ATOM 3940 O O . LEU B 1 153 ? 22.328 -2.018 -8.797 1 96.06 153 LEU B O 1
ATOM 3944 N N . LYS B 1 154 ? 24.156 -0.733 -8.977 1 94.56 154 LYS B N 1
ATOM 3945 C CA . LYS B 1 154 ? 24.594 -1.456 -10.164 1 94.56 154 LYS B CA 1
ATOM 3946 C C . LYS B 1 154 ? 24.875 -2.922 -9.844 1 94.56 154 LYS B C 1
ATOM 3948 O O . LYS B 1 154 ? 24.547 -3.809 -10.625 1 94.56 154 LYS B O 1
ATOM 3953 N N . LYS B 1 155 ? 25.469 -3.127 -8.711 1 95.5 155 LYS B N 1
ATOM 3954 C CA . LYS B 1 155 ? 25.75 -4.496 -8.289 1 95.5 155 LYS B CA 1
ATOM 3955 C C . LYS B 1 155 ? 24.469 -5.281 -8.039 1 95.5 155 LYS B C 1
ATOM 3957 O O . LYS B 1 155 ? 24.375 -6.453 -8.398 1 95.5 155 LYS B O 1
ATOM 3962 N N . VAL B 1 156 ? 23.547 -4.645 -7.41 1 97.19 156 VAL B N 1
ATOM 3963 C CA . VAL B 1 156 ? 22.266 -5.281 -7.129 1 97.19 156 VAL B CA 1
ATOM 3964 C C . VAL B 1 156 ? 21.531 -5.574 -8.438 1 97.19 156 VAL B C 1
ATOM 3966 O O . VAL B 1 156 ? 20.984 -6.664 -8.617 1 97.19 156 VAL B O 1
ATOM 3969 N N . ARG B 1 157 ? 21.547 -4.641 -9.312 1 96.75 157 ARG B N 1
ATOM 3970 C CA . ARG B 1 157 ? 20.844 -4.816 -10.578 1 96.75 157 ARG B CA 1
ATOM 3971 C C . ARG B 1 157 ? 21.469 -5.949 -11.391 1 96.75 157 ARG B C 1
ATOM 3973 O O . ARG B 1 157 ? 20.766 -6.68 -12.094 1 96.75 157 ARG B O 1
ATOM 3980 N N . LYS B 1 158 ? 22.781 -6.129 -11.312 1 96.69 158 LYS B N 1
ATOM 3981 C CA . LYS B 1 158 ? 23.438 -7.254 -11.977 1 96.69 158 LYS B CA 1
ATOM 3982 C C . LYS B 1 158 ? 22.906 -8.586 -11.453 1 96.69 158 LYS B C 1
ATOM 3984 O O . LYS B 1 158 ? 22.719 -9.531 -12.227 1 96.69 158 LYS B O 1
ATOM 3989 N N . HIS B 1 159 ? 22.703 -8.641 -10.172 1 97.5 159 HIS B N 1
ATOM 3990 C CA . HIS B 1 159 ? 22.094 -9.812 -9.555 1 97.5 159 HIS B CA 1
ATOM 3991 C C . HIS B 1 159 ? 20.672 -10.016 -10.039 1 97.5 159 HIS B C 1
ATOM 3993 O O . HIS B 1 159 ? 20.297 -11.109 -10.461 1 97.5 159 HIS B O 1
ATOM 3999 N N . LEU B 1 160 ? 19.875 -8.922 -10.062 1 98.44 160 LEU B N 1
ATOM 4000 C CA . LEU B 1 160 ? 18.469 -8.969 -10.414 1 98.44 160 LEU B CA 1
ATOM 4001 C C . LEU B 1 160 ? 18.281 -9.328 -11.883 1 98.44 160 LEU B C 1
ATOM 4003 O O . LEU B 1 160 ? 17.312 -9.992 -12.25 1 98.44 160 LEU B O 1
ATOM 4007 N N . ASN B 1 161 ? 19.234 -8.961 -12.719 1 98.12 161 ASN B N 1
ATOM 4008 C CA . ASN B 1 161 ? 19.172 -9.234 -14.148 1 98.12 161 ASN B CA 1
ATOM 4009 C C . ASN B 1 161 ? 19.109 -10.734 -14.43 1 98.12 161 ASN B C 1
ATOM 4011 O O . ASN B 1 161 ? 18.672 -11.148 -15.508 1 98.12 161 ASN B O 1
ATOM 4015 N N . LYS B 1 162 ? 19.531 -11.531 -13.461 1 97.62 162 LYS B N 1
ATOM 4016 C CA . LYS B 1 162 ? 19.641 -12.977 -13.664 1 97.62 162 LYS B CA 1
ATOM 4017 C C . LYS B 1 162 ? 18.469 -13.711 -13.016 1 97.62 162 LYS B C 1
ATOM 4019 O O . LYS B 1 162 ? 18.344 -14.93 -13.148 1 97.62 162 LYS B O 1
ATOM 4024 N N . CYS B 1 163 ? 17.688 -12.977 -12.289 1 98.56 163 CYS B N 1
ATOM 4025 C CA . CYS B 1 163 ? 16.562 -13.562 -11.57 1 98.56 163 CYS B CA 1
ATOM 4026 C C . CYS B 1 163 ? 15.352 -13.727 -12.5 1 98.56 163 CYS B C 1
ATOM 4028 O O . CYS B 1 163 ? 15.258 -13.062 -13.523 1 98.56 163 CYS B O 1
ATOM 4030 N N . ILE B 1 164 ? 14.469 -14.656 -12.18 1 98.81 164 ILE B N 1
ATOM 4031 C CA . ILE B 1 164 ? 13.172 -14.781 -12.844 1 98.81 164 ILE B CA 1
ATOM 4032 C C . ILE B 1 164 ? 12.125 -13.969 -12.078 1 98.81 164 ILE B C 1
ATOM 4034 O O . ILE B 1 164 ? 12.094 -13.992 -10.844 1 98.81 164 ILE B O 1
ATOM 4038 N N . TYR B 1 165 ? 11.359 -13.203 -12.797 1 98.94 165 TYR B N 1
ATOM 4039 C CA . TYR B 1 165 ? 10.203 -12.477 -12.289 1 98.94 165 TYR B CA 1
ATOM 4040 C C . TYR B 1 165 ? 8.906 -13.023 -12.867 1 98.94 165 TYR B C 1
ATOM 4042 O O . TYR B 1 165 ? 8.648 -12.898 -14.062 1 98.94 165 TYR B O 1
ATOM 4050 N N . THR B 1 166 ? 8.102 -13.656 -12.039 1 98.94 166 THR B N 1
ATOM 4051 C CA . THR B 1 166 ? 6.758 -14 -12.5 1 98.94 166 THR B CA 1
ATOM 4052 C C . THR B 1 166 ? 5.73 -13 -11.984 1 98.94 166 THR B C 1
ATOM 4054 O O . THR B 1 166 ? 5.793 -12.586 -10.828 1 98.94 166 THR B O 1
ATOM 4057 N N . VAL B 1 167 ? 4.859 -12.547 -12.844 1 98.94 167 VAL B N 1
ATOM 4058 C CA . VAL B 1 167 ? 3.76 -11.648 -12.508 1 98.94 167 VAL B CA 1
ATOM 4059 C C . VAL B 1 167 ? 2.441 -12.234 -13.016 1 98.94 167 VAL B C 1
ATOM 4061 O O . VAL B 1 167 ? 2.281 -12.469 -14.219 1 98.94 167 VAL B O 1
ATOM 4064 N N . ALA B 1 168 ? 1.571 -12.531 -12.078 1 98.81 168 ALA B N 1
ATOM 4065 C CA . ALA B 1 168 ? 0.281 -13.141 -12.398 1 98.81 168 ALA B CA 1
ATOM 4066 C C . ALA B 1 168 ? -0.869 -12.32 -11.828 1 98.81 168 ALA B C 1
ATOM 4068 O O . ALA B 1 168 ? -1.241 -12.492 -10.664 1 98.81 168 ALA B O 1
ATOM 4069 N N . MET B 1 169 ? -1.444 -11.43 -12.625 1 98.56 169 MET B N 1
ATOM 4070 C CA . MET B 1 169 ? -2.52 -10.531 -12.211 1 98.56 169 MET B CA 1
ATOM 4071 C C . MET B 1 169 ? -3.666 -10.555 -13.211 1 98.56 169 MET B C 1
ATOM 4073 O O . MET B 1 169 ? -3.566 -11.195 -14.258 1 98.56 169 MET B O 1
ATOM 4077 N N . GLY B 1 170 ? -4.73 -9.891 -12.906 1 98.56 170 GLY B N 1
ATOM 4078 C CA . GLY B 1 170 ? -5.844 -9.719 -13.82 1 98.56 170 GLY B CA 1
ATOM 4079 C C . GLY B 1 170 ? -7.121 -10.375 -13.344 1 98.56 170 GLY B C 1
ATOM 4080 O O . GLY B 1 170 ? -8.211 -9.828 -13.508 1 98.56 170 GLY B O 1
ATOM 4081 N N . ASN B 1 171 ? -7.016 -11.523 -12.742 1 98.12 171 ASN B N 1
ATOM 4082 C CA . ASN B 1 171 ? -8.195 -12.281 -12.336 1 98.12 171 ASN B CA 1
ATOM 4083 C C . ASN B 1 171 ? -9.109 -11.445 -11.438 1 98.12 171 ASN B C 1
ATOM 4085 O O . ASN B 1 171 ? -10.305 -11.305 -11.719 1 98.12 171 ASN B O 1
ATOM 4089 N N . ASN B 1 172 ? -8.586 -10.875 -10.438 1 98.69 172 ASN B N 1
ATOM 4090 C CA . ASN B 1 172 ? -9.383 -10.133 -9.469 1 98.69 172 ASN B CA 1
ATOM 4091 C C . ASN B 1 172 ? -9.906 -8.828 -10.062 1 98.69 172 ASN B C 1
ATOM 4093 O O . ASN B 1 172 ? -10.938 -8.312 -9.625 1 98.69 172 ASN B O 1
ATOM 4097 N N . ASP B 1 173 ? -9.258 -8.312 -11.055 1 98.88 173 ASP B N 1
ATOM 4098 C CA . ASP B 1 173 ? -9.758 -7.105 -11.711 1 98.88 173 ASP B CA 1
ATOM 4099 C C . ASP B 1 173 ? -11.086 -7.367 -12.406 1 98.88 173 ASP B C 1
ATOM 4101 O O . ASP B 1 173 ? -11.867 -6.441 -12.641 1 98.88 173 ASP B O 1
ATOM 4105 N N . PHE B 1 174 ? -11.312 -8.633 -12.664 1 98.5 174 PHE B N 1
ATOM 4106 C CA . PHE B 1 174 ? -12.602 -9 -13.227 1 98.5 174 PHE B CA 1
ATOM 4107 C C . PHE B 1 174 ? -13.539 -9.508 -12.133 1 98.5 174 PHE B C 1
ATOM 4109 O O . PHE B 1 174 ? -14.594 -8.906 -11.891 1 98.5 174 PHE B O 1
ATOM 4116 N N . ILE B 1 175 ? -13.188 -10.453 -11.32 1 97.38 175 ILE B N 1
ATOM 4117 C CA . ILE B 1 175 ? -14.086 -11.133 -10.398 1 97.38 175 ILE B CA 1
ATOM 4118 C C . ILE B 1 175 ? -14.383 -10.234 -9.203 1 97.38 175 ILE B C 1
ATOM 4120 O O . ILE B 1 175 ? -15.5 -10.242 -8.68 1 97.38 175 ILE B O 1
ATOM 4124 N N . ASN B 1 176 ? -13.398 -9.477 -8.797 1 97.75 176 ASN B N 1
ATOM 4125 C CA . ASN B 1 176 ? -13.523 -8.633 -7.613 1 97.75 176 ASN B CA 1
ATOM 4126 C C . ASN B 1 176 ? -13.453 -7.148 -7.973 1 97.75 176 ASN B C 1
ATOM 4128 O O . ASN B 1 176 ? -12.922 -6.348 -7.203 1 97.75 176 ASN B O 1
ATOM 4132 N N . ASN B 1 177 ? -13.859 -6.805 -9.164 1 98.44 177 ASN B N 1
ATOM 4133 C CA . ASN B 1 177 ? -13.977 -5.426 -9.617 1 98.44 177 ASN B CA 1
ATOM 4134 C C . ASN B 1 177 ? -15.023 -5.285 -10.719 1 98.44 177 ASN B C 1
ATOM 4136 O O . ASN B 1 177 ? -16.203 -5.043 -10.438 1 98.44 177 ASN B O 1
ATOM 4140 N N . TYR B 1 178 ? -14.766 -5.684 -11.953 1 98.69 178 TYR B N 1
ATOM 4141 C CA . TYR B 1 178 ? -15.625 -5.453 -13.102 1 98.69 178 TYR B CA 1
ATOM 4142 C C . TYR B 1 178 ? -16.969 -6.156 -12.93 1 98.69 178 TYR B C 1
ATOM 4144 O O . TYR B 1 178 ? -18.016 -5.562 -13.172 1 98.69 178 TYR B O 1
ATOM 4152 N N . PHE B 1 179 ? -16.938 -7.395 -12.516 1 98.38 179 PHE B N 1
ATOM 4153 C CA . PHE B 1 179 ? -18.156 -8.195 -12.383 1 98.38 179 PHE B CA 1
ATOM 4154 C C . PHE B 1 179 ? -18.641 -8.195 -10.938 1 98.38 179 PHE B C 1
ATOM 4156 O O . PHE B 1 179 ? -19.266 -9.164 -10.484 1 98.38 179 PHE B O 1
ATOM 4163 N N . SER B 1 180 ? -18.312 -7.211 -10.211 1 96.75 180 SER B N 1
ATOM 4164 C CA . SER B 1 180 ? -18.828 -6.941 -8.875 1 96.75 180 SER B CA 1
ATOM 4165 C C . SER B 1 180 ? -19.438 -5.547 -8.789 1 96.75 180 SER B C 1
ATOM 4167 O O . SER B 1 180 ? -18.953 -4.703 -8.023 1 96.75 180 SER B O 1
ATOM 4169 N N . PRO B 1 181 ? -20.531 -5.316 -9.516 1 96.44 181 PRO B N 1
ATOM 4170 C CA . PRO B 1 181 ? -21.094 -3.971 -9.617 1 96.44 181 PRO B CA 1
ATOM 4171 C C . PRO B 1 181 ? -21.688 -3.471 -8.297 1 96.44 181 PRO B C 1
ATOM 4173 O O . PRO B 1 181 ? -21.938 -2.273 -8.148 1 96.44 181 PRO B O 1
ATOM 4176 N N . GLN B 1 182 ? -21.984 -4.371 -7.324 1 94.56 182 GLN B N 1
ATOM 4177 C CA . GLN B 1 182 ? -22.469 -3.953 -6.012 1 94.56 182 GLN B CA 1
ATOM 4178 C C . GLN B 1 182 ? -21.391 -3.199 -5.242 1 94.56 182 GLN B C 1
ATOM 4180 O O . GLN B 1 182 ? -21.688 -2.441 -4.32 1 94.56 182 GLN B O 1
ATOM 4185 N N . HIS B 1 183 ? -20.141 -3.383 -5.711 1 94.31 183 HIS B N 1
ATOM 4186 C CA . HIS B 1 183 ? -19.047 -2.77 -4.984 1 94.31 183 HIS B CA 1
ATOM 4187 C C . HIS B 1 183 ? -18.344 -1.711 -5.828 1 94.31 183 HIS B C 1
ATOM 4189 O O . HIS B 1 183 ? -17.734 -0.78 -5.293 1 94.31 183 HIS B O 1
ATOM 4195 N N . TYR B 1 184 ? -18.359 -1.882 -7.137 1 96.06 184 TYR B N 1
ATOM 4196 C CA . TYR B 1 184 ? -17.578 -1.019 -8.008 1 96.06 184 TYR B CA 1
ATOM 4197 C C . TYR B 1 184 ? -18.406 -0.521 -9.18 1 96.06 184 TYR B C 1
ATOM 4199 O O . TYR B 1 184 ? -19.266 -1.244 -9.695 1 96.06 184 TYR B O 1
ATOM 4207 N N . LYS B 1 185 ? -18.047 0.653 -9.711 1 96 185 LYS B N 1
ATOM 4208 C CA . LYS B 1 185 ? -18.781 1.245 -10.828 1 96 185 LYS B CA 1
ATOM 4209 C C . LYS B 1 185 ? -18.078 0.944 -12.156 1 96 185 LYS B C 1
ATOM 4211 O O . LYS B 1 185 ? -18.422 1.533 -13.18 1 96 185 LYS B O 1
ATOM 4216 N N . THR B 1 186 ? -17.141 0.079 -12.18 1 98.12 186 THR B N 1
ATOM 4217 C CA . THR B 1 186 ? -16.266 -0.159 -13.32 1 98.12 186 THR B CA 1
ATOM 4218 C C . THR B 1 186 ? -17.062 -0.575 -14.547 1 98.12 186 THR B C 1
ATOM 4220 O O . THR B 1 186 ? -16.844 -0.053 -15.648 1 98.12 186 THR B O 1
ATOM 4223 N N . SER B 1 187 ? -18.031 -1.473 -14.383 1 98.12 187 SER B N 1
ATOM 4224 C CA . SER B 1 187 ? -18.781 -1.989 -15.516 1 98.12 187 SER B CA 1
ATOM 4225 C C . SER B 1 187 ? -19.75 -0.947 -16.062 1 98.12 187 SER B C 1
ATOM 4227 O O . SER B 1 187 ? -20.25 -1.08 -17.172 1 98.12 187 SER B O 1
ATOM 4229 N N . SER B 1 188 ? -20.047 0.074 -15.258 1 98 188 SER B N 1
ATOM 4230 C CA . SER B 1 188 ? -20.875 1.174 -15.734 1 98 188 SER B CA 1
ATOM 4231 C C . SER B 1 188 ? -20.047 2.197 -16.5 1 98 188 SER B C 1
ATOM 4233 O O . SER B 1 188 ? -20.594 2.967 -17.297 1 98 188 SER B O 1
ATOM 4235 N N . LEU B 1 189 ? -18.781 2.176 -16.312 1 97.44 189 LEU B N 1
ATOM 4236 C CA . LEU B 1 189 ? -17.906 3.197 -16.891 1 97.44 189 LEU B CA 1
ATOM 4237 C C . LEU B 1 189 ? -17.219 2.684 -18.156 1 97.44 189 LEU B C 1
ATOM 4239 O O . LEU B 1 189 ? -16.844 3.471 -19.016 1 97.44 189 LEU B O 1
ATOM 4243 N N . TYR B 1 190 ? -17 1.36 -18.203 1 98.56 190 TYR B N 1
ATOM 4244 C CA . TYR B 1 190 ? -16.234 0.776 -19.297 1 98.56 190 TYR B CA 1
ATOM 4245 C C . TYR B 1 190 ? -16.953 -0.444 -19.859 1 98.56 190 TYR B C 1
ATOM 4247 O O . TYR B 1 190 ? -17.531 -1.239 -19.125 1 98.56 190 TYR B O 1
ATOM 4255 N N . THR B 1 191 ? -16.812 -0.645 -21.156 1 98.5 191 THR B N 1
ATOM 4256 C CA . THR B 1 191 ? -17.078 -1.96 -21.734 1 98.5 191 THR B CA 1
ATOM 4257 C C . THR B 1 191 ? -15.969 -2.939 -21.359 1 98.5 191 THR B C 1
ATOM 4259 O O . THR B 1 191 ? -14.883 -2.527 -20.953 1 98.5 191 THR B O 1
ATOM 4262 N N . PRO B 1 192 ? -16.234 -4.25 -21.547 1 98.06 192 PRO B N 1
ATOM 4263 C CA . PRO B 1 192 ? -15.172 -5.211 -21.281 1 98.06 192 PRO B CA 1
ATOM 4264 C C . PRO B 1 192 ? -13.906 -4.93 -22.078 1 98.06 192 PRO B C 1
ATOM 4266 O O . PRO B 1 192 ? -12.797 -5.027 -21.547 1 98.06 192 PRO B O 1
ATOM 4269 N N . GLU B 1 193 ? -14.047 -4.562 -23.281 1 98.38 193 GLU B N 1
ATOM 4270 C CA . GLU B 1 193 ? -12.906 -4.277 -24.156 1 98.38 193 GLU B CA 1
ATOM 4271 C C . GLU B 1 193 ? -12.133 -3.053 -23.672 1 98.38 193 GLU B C 1
ATOM 4273 O O . GLU B 1 193 ? -10.906 -3.068 -23.609 1 98.38 193 GLU B O 1
ATOM 4278 N N . GLU B 1 194 ? -12.898 -1.996 -23.328 1 98.75 194 GLU B N 1
ATOM 4279 C CA . GLU B 1 194 ? -12.273 -0.778 -22.812 1 98.75 194 GLU B CA 1
ATOM 4280 C C . GLU B 1 194 ? -11.531 -1.04 -21.516 1 98.75 194 GLU B C 1
ATOM 4282 O O . GLU B 1 194 ? -10.422 -0.542 -21.312 1 98.75 194 GLU B O 1
ATOM 4287 N N . TYR B 1 195 ? -12.188 -1.78 -20.688 1 98.75 195 TYR B N 1
ATOM 4288 C CA . TYR B 1 195 ? -11.57 -2.082 -19.406 1 98.75 195 TYR B CA 1
ATOM 4289 C C . TYR B 1 195 ? -10.297 -2.904 -19.594 1 98.75 195 TYR B C 1
ATOM 4291 O O . TYR B 1 195 ? -9.281 -2.645 -18.953 1 98.75 195 TYR B O 1
ATOM 4299 N N . ALA B 1 196 ? -10.352 -3.893 -20.484 1 98.81 196 ALA B N 1
ATOM 4300 C CA . ALA B 1 196 ? -9.164 -4.688 -20.797 1 98.81 196 ALA B CA 1
ATOM 4301 C C . ALA B 1 196 ? -8.023 -3.799 -21.281 1 98.81 196 ALA B C 1
ATOM 4303 O O . ALA B 1 196 ? -6.871 -3.994 -20.891 1 98.81 196 ALA B O 1
ATOM 4304 N N . GLU B 1 197 ? -8.336 -2.852 -22.078 1 98.69 197 GLU B N 1
ATOM 4305 C CA . GLU B 1 197 ? -7.328 -1.926 -22.578 1 98.69 197 GLU B CA 1
ATOM 4306 C C . GLU B 1 197 ? -6.707 -1.109 -21.453 1 98.69 197 GLU B C 1
ATOM 4308 O O . GLU B 1 197 ? -5.484 -0.966 -21.391 1 98.69 197 GLU B O 1
ATOM 4313 N N . GLN B 1 198 ? -7.586 -0.628 -20.594 1 98.44 198 GLN B N 1
ATOM 4314 C CA . GLN B 1 198 ? -7.102 0.162 -19.469 1 98.44 198 GLN B CA 1
ATOM 4315 C C . GLN B 1 198 ? -6.223 -0.676 -18.547 1 98.44 198 GLN B C 1
ATOM 4317 O O . GLN B 1 198 ? -5.195 -0.201 -18.062 1 98.44 198 GLN B O 1
ATOM 4322 N N . LEU B 1 199 ? -6.629 -1.858 -18.312 1 98.88 199 LEU B N 1
ATOM 4323 C CA . LEU B 1 199 ? -5.867 -2.75 -17.438 1 98.88 199 LEU B CA 1
ATOM 4324 C C . LEU B 1 199 ? -4.484 -3.021 -18.016 1 98.88 199 LEU B C 1
ATOM 4326 O O . LEU B 1 199 ? -3.48 -2.943 -17.297 1 98.88 199 LEU B O 1
ATOM 4330 N N . VAL B 1 200 ? -4.445 -3.307 -19.281 1 98.88 200 VAL B N 1
ATOM 4331 C CA . VAL B 1 200 ? -3.186 -3.695 -19.906 1 98.88 200 VAL B CA 1
ATOM 4332 C C . VAL B 1 200 ? -2.252 -2.488 -19.984 1 98.88 200 VAL B C 1
ATOM 4334 O O . VAL B 1 200 ? -1.035 -2.627 -19.844 1 98.88 200 VAL B O 1
ATOM 4337 N N . GLN B 1 201 ? -2.811 -1.319 -20.188 1 98.75 201 GLN B N 1
ATOM 4338 C CA . GLN B 1 201 ? -1.996 -0.108 -20.188 1 98.75 201 GLN B CA 1
ATOM 4339 C C . GLN B 1 201 ? -1.34 0.1 -18.812 1 98.75 201 GLN B C 1
ATOM 4341 O O . GLN B 1 201 ? -0.144 0.388 -18.734 1 98.75 201 GLN B O 1
ATOM 4346 N N . GLN B 1 202 ? -2.145 -0.043 -17.812 1 98.75 202 GLN B N 1
ATOM 4347 C CA . GLN B 1 202 ? -1.59 0.097 -16.484 1 98.75 202 GLN B CA 1
ATOM 4348 C C . GLN B 1 202 ? -0.583 -1.01 -16.172 1 98.75 202 GLN B C 1
ATOM 4350 O O . GLN B 1 202 ? 0.459 -0.761 -15.57 1 98.75 202 GLN B O 1
ATOM 4355 N N . TYR B 1 203 ? -0.941 -2.203 -16.578 1 98.94 203 TYR B N 1
ATOM 4356 C CA . TYR B 1 203 ? -0.07 -3.357 -16.391 1 98.94 203 TYR B CA 1
ATOM 4357 C C . TYR B 1 203 ? 1.276 -3.145 -17.078 1 98.94 203 TYR B C 1
ATOM 4359 O O . TYR B 1 203 ? 2.326 -3.432 -16.484 1 98.94 203 TYR B O 1
ATOM 4367 N N . SER B 1 204 ? 1.312 -2.611 -18.266 1 98.88 204 SER B N 1
ATOM 4368 C CA . SER B 1 204 ? 2.533 -2.326 -19.016 1 98.88 204 SER B CA 1
ATOM 4369 C C . SER B 1 204 ? 3.416 -1.329 -18.266 1 98.88 204 SER B C 1
ATOM 4371 O O . SER B 1 204 ? 4.637 -1.496 -18.203 1 98.88 204 SER B O 1
ATOM 4373 N N . LYS B 1 205 ? 2.791 -0.323 -17.703 1 98.69 205 LYS B N 1
ATOM 4374 C CA . LYS B 1 205 ? 3.543 0.654 -16.922 1 98.69 205 LYS B CA 1
ATOM 4375 C C . LYS B 1 205 ? 4.172 0.006 -15.688 1 98.69 205 LYS B C 1
ATOM 4377 O O . LYS B 1 205 ? 5.32 0.301 -15.344 1 98.69 205 LYS B O 1
ATOM 4382 N N . GLN B 1 206 ? 3.436 -0.809 -15.078 1 98.88 206 GLN B N 1
ATOM 4383 C CA . GLN B 1 206 ? 3.898 -1.487 -13.875 1 98.88 206 GLN B CA 1
ATOM 4384 C C . GLN B 1 206 ? 5.066 -2.42 -14.18 1 98.88 206 GLN B C 1
ATOM 4386 O O . GLN B 1 206 ? 6.051 -2.451 -13.445 1 98.88 206 GLN B O 1
ATOM 4391 N N . LEU B 1 207 ? 5 -3.188 -15.281 1 98.94 207 LEU B N 1
ATOM 4392 C CA . LEU B 1 207 ? 6.098 -4.043 -15.719 1 98.94 207 LEU B CA 1
ATOM 4393 C C . LEU B 1 207 ? 7.324 -3.207 -16.078 1 98.94 207 LEU B C 1
ATOM 4395 O O . LEU B 1 207 ? 8.453 -3.607 -15.805 1 98.94 207 LEU B O 1
ATOM 4399 N N . SER B 1 208 ? 7.133 -2.016 -16.656 1 98.81 208 SER B N 1
ATOM 4400 C CA . SER B 1 208 ? 8.234 -1.122 -17.016 1 98.81 208 SER B CA 1
ATOM 4401 C C . SER B 1 208 ? 8.961 -0.623 -15.766 1 98.81 208 SER B C 1
ATOM 4403 O O . SER B 1 208 ? 10.18 -0.425 -15.797 1 98.81 208 SER B O 1
ATOM 4405 N N . ILE B 1 209 ? 8.211 -0.431 -14.703 1 98.44 209 ILE B N 1
ATOM 4406 C CA . ILE B 1 209 ? 8.836 -0.009 -13.461 1 98.44 209 ILE B CA 1
ATOM 4407 C C . ILE B 1 209 ? 9.734 -1.122 -12.93 1 98.44 209 ILE B C 1
ATOM 4409 O O . ILE B 1 209 ? 10.867 -0.866 -12.5 1 98.44 209 ILE B O 1
ATOM 4413 N N . LEU B 1 210 ? 9.258 -2.381 -12.977 1 98.88 210 LEU B N 1
ATOM 4414 C CA . LEU B 1 210 ? 10.094 -3.506 -12.562 1 98.88 210 LEU B CA 1
ATOM 4415 C C . LEU B 1 210 ? 11.352 -3.6 -13.414 1 98.88 210 LEU B C 1
ATOM 4417 O O . LEU B 1 210 ? 12.43 -3.895 -12.898 1 98.88 210 LEU B O 1
ATOM 4421 N N . TYR B 1 211 ? 11.203 -3.34 -14.727 1 98.75 211 TYR B N 1
ATOM 4422 C CA . TYR B 1 211 ? 12.352 -3.289 -15.625 1 98.75 211 TYR B CA 1
ATOM 4423 C C . TYR B 1 211 ? 13.359 -2.236 -15.172 1 98.75 211 TYR B C 1
ATOM 4425 O O . TYR B 1 211 ? 14.562 -2.496 -15.117 1 98.75 211 TYR B O 1
ATOM 4433 N N . LYS B 1 212 ? 12.867 -1.081 -14.781 1 96.75 212 LYS B N 1
ATOM 4434 C CA . LYS B 1 212 ? 13.734 0.003 -14.328 1 96.75 212 LYS B CA 1
ATOM 4435 C C . LYS B 1 212 ? 14.461 -0.377 -13.039 1 96.75 212 LYS B C 1
ATOM 4437 O O . LYS B 1 212 ? 15.578 0.091 -12.789 1 96.75 212 LYS B O 1
ATOM 4442 N N . TYR B 1 213 ? 13.844 -1.273 -12.289 1 97.56 213 TYR B N 1
ATOM 4443 C CA . TYR B 1 213 ? 14.438 -1.724 -11.031 1 97.56 213 TYR B CA 1
ATOM 4444 C C . TYR B 1 213 ? 15.5 -2.787 -11.281 1 97.56 213 TYR B C 1
ATOM 4446 O O . TYR B 1 213 ? 16.234 -3.16 -10.375 1 97.56 213 TYR B O 1
ATOM 4454 N N . GLY B 1 214 ? 15.555 -3.375 -12.531 1 97.56 214 GLY B N 1
ATOM 4455 C CA . GLY B 1 214 ? 16.609 -4.32 -12.844 1 97.56 214 GLY B CA 1
ATOM 4456 C C . GLY B 1 214 ? 16.094 -5.645 -13.375 1 97.56 214 GLY B C 1
ATOM 4457 O O . GLY B 1 214 ? 16.875 -6.492 -13.82 1 97.56 214 GLY B O 1
ATOM 4458 N N . ALA B 1 215 ? 14.781 -5.871 -13.352 1 98.75 215 ALA B N 1
ATOM 4459 C CA . ALA B 1 215 ? 14.211 -7.109 -13.875 1 98.75 215 ALA B CA 1
ATOM 4460 C C . ALA B 1 215 ? 14.453 -7.242 -15.375 1 98.75 215 ALA B C 1
ATOM 4462 O O . ALA B 1 215 ? 14.336 -6.262 -16.109 1 98.75 215 ALA B O 1
ATOM 4463 N N . ARG B 1 216 ? 14.758 -8.492 -15.828 1 98.69 216 ARG B N 1
ATOM 4464 C CA . ARG B 1 216 ? 14.977 -8.703 -17.25 1 98.69 216 ARG B CA 1
ATOM 4465 C C . ARG B 1 216 ? 14.203 -9.914 -17.75 1 98.69 216 ARG B C 1
ATOM 4467 O O . ARG B 1 216 ? 13.789 -9.961 -18.906 1 98.69 216 ARG B O 1
ATOM 4474 N N . ASN B 1 217 ? 14.023 -10.984 -16.906 1 98.75 217 ASN B N 1
ATOM 4475 C CA . ASN B 1 217 ? 13.359 -12.234 -17.281 1 98.75 217 ASN B CA 1
ATOM 4476 C C . ASN B 1 217 ? 11.953 -12.312 -16.703 1 98.75 217 ASN B C 1
ATOM 4478 O O . ASN B 1 217 ? 11.766 -12.742 -15.555 1 98.75 217 ASN B O 1
ATOM 4482 N N . PHE B 1 218 ? 10.992 -11.961 -17.578 1 98.88 218 PHE B N 1
ATOM 4483 C CA . PHE B 1 218 ? 9.617 -11.836 -17.125 1 98.88 218 PHE B CA 1
ATOM 4484 C C . PHE B 1 218 ? 8.781 -13.016 -17.609 1 98.88 218 PHE B C 1
ATOM 4486 O O . PHE B 1 218 ? 8.688 -13.273 -18.797 1 98.88 218 PHE B O 1
ATOM 4493 N N . GLY B 1 219 ? 8.25 -13.812 -16.672 1 98.88 219 GLY B N 1
ATOM 4494 C CA . GLY B 1 219 ? 7.148 -14.719 -16.953 1 98.88 219 GLY B CA 1
ATOM 4495 C C . GLY B 1 219 ? 5.797 -14.156 -16.562 1 98.88 219 GLY B C 1
ATOM 4496 O O . GLY B 1 219 ? 5.484 -14.031 -15.383 1 98.88 219 GLY B O 1
ATOM 4497 N N . ILE B 1 220 ? 4.98 -13.844 -17.562 1 98.94 220 ILE B N 1
ATOM 4498 C CA . ILE B 1 220 ? 3.695 -13.203 -17.328 1 98.94 220 ILE B CA 1
ATOM 4499 C C . ILE B 1 220 ? 2.564 -14.195 -17.562 1 98.94 220 ILE B C 1
ATOM 4501 O O . ILE B 1 220 ? 2.383 -14.688 -18.672 1 98.94 220 ILE B O 1
ATOM 4505 N N . SER B 1 221 ? 1.792 -14.445 -16.5 1 98.62 221 SER B N 1
ATOM 4506 C CA . SER B 1 221 ? 0.665 -15.367 -16.625 1 98.62 221 SER B CA 1
ATOM 4507 C C . SER B 1 221 ? -0.568 -14.656 -17.172 1 98.62 221 SER B C 1
ATOM 4509 O O . SER B 1 221 ? -0.902 -13.555 -16.734 1 98.62 221 SER B O 1
ATOM 4511 N N . GLY B 1 222 ? -1.181 -15.305 -18.125 1 98.38 222 GLY B N 1
ATOM 4512 C CA . GLY B 1 222 ? -2.514 -14.836 -18.469 1 98.38 222 GLY B CA 1
ATOM 4513 C C . GLY B 1 222 ? -3.533 -15.086 -17.359 1 98.38 222 GLY B C 1
ATOM 4514 O O . GLY B 1 222 ? -3.311 -15.922 -16.484 1 98.38 222 GLY B O 1
ATOM 4515 N N . SER B 1 223 ? -4.594 -14.312 -17.438 1 98.19 223 SER B N 1
ATOM 4516 C CA . SER B 1 223 ? -5.68 -14.547 -16.484 1 98.19 223 SER B CA 1
ATOM 4517 C C . SER B 1 223 ? -6.441 -15.82 -16.828 1 98.19 223 SER B C 1
ATOM 4519 O O . SER B 1 223 ? -6.672 -16.125 -18 1 98.19 223 SER B O 1
ATOM 4521 N N . SER B 1 224 ? -6.781 -16.5 -15.805 1 96.69 224 SER B N 1
ATOM 4522 C CA . SER B 1 224 ? -7.555 -17.734 -15.977 1 96.69 224 SER B CA 1
ATOM 4523 C C . SER B 1 224 ? -8.984 -17.422 -16.406 1 96.69 224 SER B C 1
ATOM 4525 O O . SER B 1 224 ? -9.477 -16.312 -16.219 1 96.69 224 SER B O 1
ATOM 4527 N N . TYR B 1 225 ? -9.594 -18.422 -16.984 1 96.62 225 TYR B N 1
ATOM 4528 C CA . TYR B 1 225 ? -10.977 -18.281 -17.422 1 96.62 225 TYR B CA 1
ATOM 4529 C C . TYR B 1 225 ? -11.93 -18.406 -16.234 1 96.62 225 TYR B C 1
ATOM 4531 O O . TYR B 1 225 ? -12.609 -19.438 -16.094 1 96.62 225 TYR B O 1
ATOM 4539 N N . SER B 1 226 ? -12.102 -17.312 -15.539 1 96.12 226 SER B N 1
ATOM 4540 C CA . SER B 1 226 ? -12.75 -17.297 -14.234 1 96.12 226 SER B CA 1
ATOM 4541 C C . SER B 1 226 ? -14.258 -17.5 -14.359 1 96.12 226 SER B C 1
ATOM 4543 O O . SER B 1 226 ? -14.945 -17.75 -13.367 1 96.12 226 SER B O 1
ATOM 4545 N N . GLY B 1 227 ? -14.742 -17.453 -15.594 1 97.75 227 GLY B N 1
ATOM 4546 C CA . GLY B 1 227 ? -16.141 -17.797 -15.797 1 97.75 227 GLY B CA 1
ATOM 4547 C C . GLY B 1 227 ? -16.453 -19.234 -15.422 1 97.75 227 GLY B C 1
ATOM 4548 O O . GLY B 1 227 ? -17.609 -19.594 -15.219 1 97.75 227 GLY B O 1
ATOM 4549 N N . CYS B 1 228 ? -15.438 -20.078 -15.336 1 97.12 228 CYS B N 1
ATOM 4550 C CA . CYS B 1 228 ? -15.617 -21.484 -15.023 1 97.12 228 CYS B CA 1
ATOM 4551 C C . CYS B 1 228 ? -15.445 -21.75 -13.531 1 97.12 228 CYS B C 1
ATOM 4553 O O . CYS B 1 228 ? -15.609 -22.875 -13.062 1 97.12 228 CYS B O 1
ATOM 4555 N N . ALA B 1 229 ? -15.047 -20.703 -12.734 1 97.31 229 ALA B N 1
ATOM 4556 C CA . ALA B 1 229 ? -14.945 -20.875 -11.289 1 97.31 229 ALA B CA 1
ATOM 4557 C C . ALA B 1 229 ? -16.312 -21.156 -10.672 1 97.31 229 ALA B C 1
ATOM 4559 O O . ALA B 1 229 ? -17.297 -20.5 -11 1 97.31 229 ALA B O 1
ATOM 4560 N N . PRO B 1 230 ? -16.375 -22.109 -9.773 1 97.94 230 PRO B N 1
ATOM 4561 C CA . PRO B 1 230 ? -17.672 -22.484 -9.18 1 97.94 230 PRO B CA 1
ATOM 4562 C C . PRO B 1 230 ? -18.406 -21.281 -8.602 1 97.94 230 PRO B C 1
ATOM 4564 O O . PRO B 1 230 ? -19.625 -21.172 -8.734 1 97.94 230 PRO B O 1
ATOM 4567 N N . GLU B 1 231 ? -17.734 -20.344 -7.977 1 97.19 231 GLU B N 1
ATOM 4568 C CA . GLU B 1 231 ? -18.391 -19.188 -7.383 1 97.19 231 GLU B CA 1
ATOM 4569 C C . GLU B 1 231 ? -19.047 -18.328 -8.453 1 97.19 231 GLU B C 1
ATOM 4571 O O . GLU B 1 231 ? -20.156 -17.812 -8.234 1 97.19 231 GLU B O 1
ATOM 4576 N N . MET B 1 232 ? -18.359 -18.125 -9.578 1 97.19 232 MET B N 1
ATOM 4577 C CA . MET B 1 232 ? -18.938 -17.297 -10.633 1 97.19 232 MET B CA 1
ATOM 4578 C C . MET B 1 232 ? -20.141 -17.984 -11.266 1 97.19 232 MET B C 1
ATOM 4580 O O . MET B 1 232 ? -21.125 -17.328 -11.586 1 97.19 232 MET B O 1
ATOM 4584 N N . MET B 1 233 ? -20.031 -19.297 -11.445 1 97.56 233 MET B N 1
ATOM 4585 C CA . MET B 1 233 ? -21.188 -20.062 -11.945 1 97.56 233 MET B CA 1
ATOM 4586 C C . MET B 1 233 ? -22.375 -19.922 -11 1 97.56 233 MET B C 1
ATOM 4588 O O . MET B 1 233 ? -23.5 -19.734 -11.445 1 97.56 233 MET B O 1
ATOM 4592 N N . THR B 1 234 ? -22.078 -19.969 -9.719 1 95.56 234 THR B N 1
ATOM 4593 C CA . THR B 1 234 ? -23.125 -19.828 -8.711 1 95.56 234 THR B CA 1
ATOM 4594 C C . THR B 1 234 ? -23.719 -18.422 -8.75 1 95.56 234 THR B C 1
ATOM 4596 O O . THR B 1 234 ? -24.953 -18.266 -8.758 1 95.56 234 THR B O 1
ATOM 4599 N N . ARG B 1 235 ? -22.875 -17.406 -8.797 1 94.56 235 ARG B N 1
ATOM 4600 C CA . ARG B 1 235 ? -23.328 -16.016 -8.797 1 94.56 235 ARG B CA 1
ATOM 4601 C C . ARG B 1 235 ? -24.234 -15.727 -9.992 1 94.56 235 ARG B C 1
ATOM 4603 O O . ARG B 1 235 ? -25.156 -14.914 -9.906 1 94.56 235 ARG B O 1
ATOM 4610 N N . TYR B 1 236 ? -23.922 -16.359 -11.055 1 96.5 236 TYR B N 1
ATOM 4611 C CA . TYR B 1 236 ? -24.688 -16.109 -12.273 1 96.5 236 TYR B CA 1
ATOM 4612 C C . TYR B 1 236 ? -25.734 -17.188 -12.5 1 96.5 236 TYR B C 1
ATOM 4614 O O . TYR B 1 236 ? -26.328 -17.266 -13.578 1 96.5 236 TYR B O 1
ATOM 4622 N N . ASP B 1 237 ? -26 -18 -11.523 1 96.38 237 ASP B N 1
ATOM 4623 C CA . ASP B 1 237 ? -26.984 -19.078 -11.57 1 96.38 237 ASP B CA 1
ATOM 4624 C C . ASP B 1 237 ? -26.844 -19.891 -12.844 1 96.38 237 ASP B C 1
ATOM 4626 O O . ASP B 1 237 ? -27.797 -20.062 -13.594 1 96.38 237 ASP B O 1
ATOM 4630 N N . SER B 1 238 ? -25.578 -20.344 -13.125 1 96.38 238 SER B N 1
ATOM 4631 C CA . SER B 1 238 ? -25.266 -21.094 -14.336 1 96.38 238 SER B CA 1
ATOM 4632 C C . SER B 1 238 ? -24.641 -22.453 -13.992 1 96.38 238 SER B C 1
ATOM 4634 O O . SER B 1 238 ? -23.844 -22.562 -13.055 1 96.38 238 SER B O 1
ATOM 4636 N N . ASP B 1 239 ? -24.969 -23.5 -14.828 1 95.19 239 ASP B N 1
ATOM 4637 C CA . ASP B 1 239 ? -24.375 -24.828 -14.656 1 95.19 239 ASP B CA 1
ATOM 4638 C C . ASP B 1 239 ? -23.188 -25.016 -15.594 1 95.19 239 ASP B C 1
ATOM 4640 O O . ASP B 1 239 ? -22.609 -26.109 -15.641 1 95.19 239 ASP B O 1
ATOM 4644 N N . VAL B 1 240 ? -22.906 -24.031 -16.359 1 95.94 240 VAL B N 1
ATOM 4645 C CA . VAL B 1 240 ? -21.75 -24.031 -17.25 1 95.94 240 VAL B CA 1
ATOM 4646 C C . VAL B 1 240 ? -20.938 -22.75 -17.047 1 95.94 240 VAL B C 1
ATOM 4648 O O . VAL B 1 240 ? -21.391 -21.828 -16.344 1 95.94 240 VAL B O 1
ATOM 4651 N N . CYS B 1 241 ? -19.812 -22.719 -17.609 1 97.44 241 CYS B N 1
ATOM 4652 C CA . CYS B 1 241 ? -18.969 -21.531 -17.516 1 97.44 241 CYS B CA 1
ATOM 4653 C C . CYS B 1 241 ? -19.703 -20.297 -18 1 97.44 241 CYS B C 1
ATOM 4655 O O . CYS B 1 241 ? -20.453 -20.359 -18.984 1 97.44 241 CYS B O 1
ATOM 4657 N N . VAL B 1 242 ? -19.453 -19.172 -17.344 1 98.12 242 VAL B N 1
ATOM 4658 C CA . VAL B 1 242 ? -20.125 -17.922 -17.688 1 98.12 242 VAL B CA 1
ATOM 4659 C C . VAL B 1 242 ? -19.391 -17.25 -18.844 1 98.12 242 VAL B C 1
ATOM 4661 O O . VAL B 1 242 ? -18.328 -16.656 -18.656 1 98.12 242 VAL B O 1
ATOM 4664 N N . ASP B 1 243 ? -19.984 -17.188 -19.969 1 97.44 243 ASP B N 1
ATOM 4665 C CA . ASP B 1 243 ? -19.359 -16.734 -21.219 1 97.44 243 ASP B CA 1
ATOM 4666 C C . ASP B 1 243 ? -18.984 -15.266 -21.141 1 97.44 243 ASP B C 1
ATOM 4668 O O . ASP B 1 243 ? -17.953 -14.852 -21.688 1 97.44 243 ASP B O 1
ATOM 4672 N N . ALA B 1 244 ? -19.812 -14.477 -20.531 1 97.31 244 ALA B N 1
ATOM 4673 C CA . ALA B 1 244 ? -19.531 -13.047 -20.438 1 97.31 244 ALA B CA 1
ATOM 4674 C C . ALA B 1 244 ? -18.203 -12.789 -19.719 1 97.31 244 ALA B C 1
ATOM 4676 O O . ALA B 1 244 ? -17.438 -11.914 -20.125 1 97.31 244 ALA B O 1
ATOM 4677 N N . ILE B 1 245 ? -18 -13.547 -18.719 1 98.12 245 ILE B N 1
ATOM 4678 C CA . ILE B 1 245 ? -16.766 -13.391 -17.938 1 98.12 245 ILE B CA 1
ATOM 4679 C C . ILE B 1 245 ? -15.578 -13.898 -18.766 1 98.12 245 ILE B C 1
ATOM 4681 O O . ILE B 1 245 ? -14.57 -13.203 -18.906 1 98.12 245 ILE B O 1
ATOM 4685 N N . ASN B 1 246 ? -15.688 -15.086 -19.312 1 98.06 246 ASN B N 1
ATOM 4686 C CA . ASN B 1 246 ? -14.602 -15.633 -20.125 1 98.06 246 ASN B CA 1
ATOM 4687 C C . ASN B 1 246 ? -14.32 -14.773 -21.344 1 98.06 246 ASN B C 1
ATOM 4689 O O . ASN B 1 246 ? -13.172 -14.656 -21.781 1 98.06 246 ASN B O 1
ATOM 4693 N N . GLY B 1 247 ? -15.375 -14.18 -21.906 1 98.25 247 GLY B N 1
ATOM 4694 C CA . GLY B 1 247 ? -15.18 -13.258 -23.016 1 98.25 247 GLY B CA 1
ATOM 4695 C C . GLY B 1 247 ? -14.32 -12.062 -22.641 1 98.25 247 GLY B C 1
ATOM 4696 O O . GLY B 1 247 ? -13.438 -11.656 -23.406 1 98.25 247 GLY B O 1
ATOM 4697 N N . ALA B 1 248 ? -14.578 -11.484 -21.5 1 98.62 248 ALA B N 1
ATOM 4698 C CA . ALA B 1 248 ? -13.781 -10.359 -21.016 1 98.62 248 ALA B CA 1
ATOM 4699 C C . ALA B 1 248 ? -12.336 -10.781 -20.781 1 98.62 248 ALA B C 1
ATOM 4701 O O . ALA B 1 248 ? -11.406 -10.047 -21.125 1 98.62 248 ALA B O 1
ATOM 4702 N N . VAL B 1 249 ? -12.148 -11.953 -20.25 1 98.5 249 VAL B N 1
ATOM 4703 C CA . VAL B 1 249 ? -10.812 -12.469 -19.938 1 98.5 249 VAL B CA 1
ATOM 4704 C C . VAL B 1 249 ? -10.039 -12.703 -21.234 1 98.5 249 VAL B C 1
ATOM 4706 O O . VAL B 1 249 ? -8.844 -12.406 -21.312 1 98.5 249 VAL B O 1
ATOM 4709 N N . VAL B 1 250 ? -10.703 -13.258 -22.219 1 98.19 250 VAL B N 1
ATOM 4710 C CA . VAL B 1 250 ? -10.07 -13.508 -23.516 1 98.19 250 VAL B CA 1
ATOM 4711 C C . VAL B 1 250 ? -9.562 -12.195 -24.109 1 98.19 250 VAL B C 1
ATOM 4713 O O . VAL B 1 250 ? -8.453 -12.133 -24.641 1 98.19 250 VAL B O 1
ATOM 4716 N N . GLN B 1 251 ? -10.375 -11.141 -24.016 1 98.56 251 GLN B N 1
ATOM 4717 C CA . GLN B 1 251 ? -9.977 -9.836 -24.516 1 98.56 251 GLN B CA 1
ATOM 4718 C C . GLN B 1 251 ? -8.758 -9.305 -23.781 1 98.56 251 GLN B C 1
ATOM 4720 O O . GLN B 1 251 ? -7.828 -8.773 -24.391 1 98.56 251 GLN B O 1
ATOM 4725 N N . PHE B 1 252 ? -8.797 -9.469 -22.531 1 98.88 252 PHE B N 1
ATOM 4726 C CA . PHE B 1 252 ? -7.668 -9.031 -21.719 1 98.88 252 PHE B CA 1
ATOM 4727 C C . PHE B 1 252 ? -6.398 -9.781 -22.109 1 98.88 252 PHE B C 1
ATOM 4729 O O . PHE B 1 252 ? -5.355 -9.164 -22.344 1 98.88 252 PHE B O 1
ATOM 4736 N N . ASN B 1 253 ? -6.496 -11.094 -22.156 1 98.88 253 ASN B N 1
ATOM 4737 C CA . ASN B 1 253 ? -5.332 -11.922 -22.469 1 98.88 253 ASN B CA 1
ATOM 4738 C C . ASN B 1 253 ? -4.77 -11.602 -23.859 1 98.88 253 ASN B C 1
ATOM 4740 O O . ASN B 1 253 ? -3.551 -11.562 -24.031 1 98.88 253 ASN B O 1
ATOM 4744 N N . ALA B 1 254 ? -5.645 -11.383 -24.781 1 98.75 254 ALA B N 1
ATOM 4745 C CA . ALA B 1 254 ? -5.191 -11.039 -26.125 1 98.75 254 ALA B CA 1
ATOM 4746 C C . ALA B 1 254 ? -4.43 -9.711 -26.125 1 98.75 254 ALA B C 1
ATOM 4748 O O . ALA B 1 254 ? -3.371 -9.602 -26.75 1 98.75 254 ALA B O 1
ATOM 4749 N N . LYS B 1 255 ? -4.938 -8.75 -25.453 1 98.88 255 LYS B N 1
ATOM 4750 C CA . LYS B 1 255 ? -4.289 -7.441 -25.375 1 98.88 255 LYS B CA 1
ATOM 4751 C C . LYS B 1 255 ? -2.979 -7.523 -24.594 1 98.88 255 LYS B C 1
ATOM 4753 O O . LYS B 1 255 ? -2.043 -6.77 -24.859 1 98.88 255 LYS B O 1
ATOM 4758 N N . LEU B 1 256 ? -2.998 -8.391 -23.594 1 98.88 256 LEU B N 1
ATOM 4759 C CA . LEU B 1 256 ? -1.779 -8.594 -22.828 1 98.88 256 LEU B CA 1
ATOM 4760 C C . LEU B 1 256 ? -0.659 -9.141 -23.703 1 98.88 256 LEU B C 1
ATOM 4762 O O . LEU B 1 256 ? 0.474 -8.656 -23.641 1 98.88 256 LEU B O 1
ATOM 4766 N N . VAL B 1 257 ? -0.933 -10.148 -24.516 1 98.75 257 VAL B N 1
ATOM 4767 C CA . VAL B 1 257 ? 0.059 -10.734 -25.406 1 98.75 257 VAL B CA 1
ATOM 4768 C C . VAL B 1 257 ? 0.623 -9.648 -26.328 1 98.75 257 VAL B C 1
ATOM 4770 O O . VAL B 1 257 ? 1.838 -9.555 -26.516 1 98.75 257 VAL B O 1
ATOM 4773 N N . ALA B 1 258 ? -0.235 -8.812 -26.859 1 98.75 258 ALA B N 1
ATOM 4774 C CA . ALA B 1 258 ? 0.199 -7.727 -27.734 1 98.75 258 ALA B CA 1
ATOM 4775 C C . ALA B 1 258 ? 1.074 -6.73 -26.984 1 98.75 258 ALA B C 1
ATOM 4777 O O . ALA B 1 258 ? 2.086 -6.262 -27.5 1 98.75 258 ALA B O 1
ATOM 4778 N N . ALA B 1 259 ? 0.667 -6.426 -25.812 1 98.81 259 ALA B N 1
ATOM 4779 C CA . ALA B 1 259 ? 1.419 -5.469 -25 1 98.81 259 ALA B CA 1
ATOM 4780 C C . ALA B 1 259 ? 2.807 -6.008 -24.672 1 98.81 259 ALA B C 1
ATOM 4782 O O . ALA B 1 259 ? 3.781 -5.254 -24.641 1 98.81 259 ALA B O 1
ATOM 4783 N N . LEU B 1 260 ? 2.887 -7.297 -24.375 1 98.81 260 LEU B N 1
ATOM 4784 C CA . LEU B 1 260 ? 4.172 -7.902 -24.047 1 98.81 260 LEU B CA 1
ATOM 4785 C C . LEU B 1 260 ? 5.117 -7.863 -25.25 1 98.81 260 LEU B C 1
ATOM 4787 O O . LEU B 1 260 ? 6.324 -7.668 -25.078 1 98.81 260 LEU B O 1
ATOM 4791 N N . ALA B 1 261 ? 4.605 -8.047 -26.422 1 98.31 261 ALA B N 1
ATOM 4792 C CA . ALA B 1 261 ? 5.414 -7.906 -27.625 1 98.31 261 ALA B CA 1
ATOM 4793 C C . ALA B 1 261 ? 5.949 -6.484 -27.766 1 98.31 261 ALA B C 1
ATOM 4795 O O . ALA B 1 261 ? 7.109 -6.285 -28.125 1 98.31 261 ALA B O 1
ATOM 4796 N N . GLU B 1 262 ? 5.09 -5.523 -27.516 1 98.5 262 GLU B N 1
ATOM 4797 C CA . GLU B 1 262 ? 5.504 -4.125 -27.562 1 98.5 262 GLU B CA 1
ATOM 4798 C C . GLU B 1 262 ? 6.586 -3.828 -26.531 1 98.5 262 GLU B C 1
ATOM 4800 O O . GLU B 1 262 ? 7.566 -3.139 -26.828 1 98.5 262 GLU B O 1
ATOM 4805 N N . LEU B 1 263 ? 6.387 -4.34 -25.328 1 98.75 263 LEU B N 1
ATOM 4806 C CA . LEU B 1 263 ? 7.379 -4.141 -24.281 1 98.75 263 LEU B CA 1
ATOM 4807 C C . LEU B 1 263 ? 8.719 -4.758 -24.672 1 98.75 263 LEU B C 1
ATOM 4809 O O . LEU B 1 263 ? 9.773 -4.16 -24.453 1 98.75 263 LEU B O 1
ATOM 4813 N N . LYS B 1 264 ? 8.656 -5.984 -25.203 1 97.56 264 LYS B N 1
ATOM 4814 C CA . LYS B 1 264 ? 9.875 -6.664 -25.656 1 97.56 264 LYS B CA 1
ATOM 4815 C C . LYS B 1 264 ? 10.641 -5.809 -26.672 1 97.56 264 LYS B C 1
ATOM 4817 O O . LYS B 1 264 ? 11.867 -5.75 -26.625 1 97.56 264 LYS B O 1
ATOM 4822 N N . SER B 1 265 ? 9.977 -5.109 -27.531 1 97.62 265 SER B N 1
ATOM 4823 C CA . SER B 1 265 ? 10.578 -4.273 -28.562 1 97.62 265 SER B CA 1
ATOM 4824 C C . SER B 1 265 ? 11.164 -2.996 -27.969 1 97.62 265 SER B C 1
ATOM 4826 O O . SER B 1 265 ? 12.156 -2.465 -28.469 1 97.62 265 SER B O 1
ATOM 4828 N N . ASN B 1 266 ? 10.648 -2.541 -26.859 1 97.81 266 ASN B N 1
ATOM 4829 C CA . ASN B 1 266 ? 11 -1.218 -26.359 1 97.81 266 ASN B CA 1
ATOM 4830 C C . ASN B 1 266 ? 11.992 -1.306 -25.203 1 97.81 266 ASN B C 1
ATOM 4832 O O . ASN B 1 266 ? 12.695 -0.338 -24.906 1 97.81 266 ASN B O 1
ATOM 4836 N N . LEU B 1 267 ? 12 -2.391 -24.531 1 98.38 267 LEU B N 1
ATOM 4837 C CA . LEU B 1 267 ? 12.844 -2.529 -23.359 1 98.38 267 LEU B CA 1
ATOM 4838 C C . LEU B 1 267 ? 14.062 -3.396 -23.656 1 98.38 267 LEU B C 1
ATOM 4840 O O . LEU B 1 267 ? 13.984 -4.625 -23.609 1 98.38 267 LEU B O 1
ATOM 4844 N N . THR B 1 268 ? 15.156 -2.746 -23.844 1 97.62 268 THR B N 1
ATOM 4845 C CA . THR B 1 268 ? 16.391 -3.402 -24.266 1 97.62 268 THR B CA 1
ATOM 4846 C C . THR B 1 268 ? 16.828 -4.434 -23.234 1 97.62 268 THR B C 1
ATOM 4848 O O . THR B 1 268 ? 16.938 -4.125 -22.047 1 97.62 268 THR B O 1
ATOM 4851 N N . GLY B 1 269 ? 17 -5.652 -23.656 1 97.25 269 GLY B N 1
ATOM 4852 C CA . GLY B 1 269 ? 17.547 -6.695 -22.812 1 97.25 269 GLY B CA 1
ATOM 4853 C C . GLY B 1 269 ? 16.484 -7.477 -22.062 1 97.25 269 GLY B C 1
ATOM 4854 O O . GLY B 1 269 ? 16.781 -8.516 -21.453 1 97.25 269 GLY B O 1
ATOM 4855 N N . ALA B 1 270 ? 15.281 -7.012 -22.125 1 98.06 270 ALA B N 1
ATOM 4856 C CA . ALA B 1 270 ? 14.211 -7.703 -21.406 1 98.06 270 ALA B CA 1
ATOM 4857 C C . ALA B 1 270 ? 13.68 -8.875 -22.234 1 98.06 270 ALA B C 1
ATOM 4859 O O . ALA B 1 270 ? 13.562 -8.773 -23.453 1 98.06 270 ALA B O 1
ATOM 4860 N N . LYS B 1 271 ? 13.375 -9.961 -21.562 1 98.06 271 LYS B N 1
ATOM 4861 C CA . LYS B 1 271 ? 12.672 -11.102 -22.141 1 98.06 271 LYS B CA 1
ATOM 4862 C C . LYS B 1 271 ? 11.297 -11.281 -21.484 1 98.06 271 LYS B C 1
ATOM 4864 O O . LYS B 1 271 ? 11.156 -11.125 -20.281 1 98.06 271 LYS B O 1
ATOM 4869 N N . PHE B 1 272 ? 10.383 -11.547 -22.312 1 98.62 272 PHE B N 1
ATOM 4870 C CA . PHE B 1 272 ? 9.023 -11.797 -21.844 1 98.62 272 PHE B CA 1
ATOM 4871 C C . PHE B 1 272 ? 8.516 -13.141 -22.344 1 98.62 272 PHE B C 1
ATOM 4873 O O . PHE B 1 272 ? 8.547 -13.414 -23.547 1 98.62 272 PHE B O 1
ATOM 4880 N N . VAL B 1 273 ? 8.094 -13.93 -21.422 1 98.38 273 VAL B N 1
ATOM 4881 C CA . VAL B 1 273 ? 7.391 -15.172 -21.734 1 98.38 273 VAL B CA 1
ATOM 4882 C C . VAL B 1 273 ? 5.945 -15.078 -21.25 1 98.38 273 VAL B C 1
ATOM 4884 O O . VAL B 1 273 ? 5.691 -14.75 -20.094 1 98.38 273 VAL B O 1
ATOM 4887 N N . TYR B 1 274 ? 5.059 -15.273 -22.203 1 98.69 274 TYR B N 1
ATOM 4888 C CA . TYR B 1 274 ? 3.648 -15.375 -21.844 1 98.69 274 TYR B CA 1
ATOM 4889 C C . TYR B 1 274 ? 3.285 -16.812 -21.453 1 98.69 274 TYR B C 1
ATOM 4891 O O . TYR B 1 274 ? 3.518 -17.734 -22.219 1 98.69 274 TYR B O 1
ATOM 4899 N N . ILE B 1 275 ? 2.779 -16.984 -20.25 1 98.56 275 ILE B N 1
ATOM 4900 C CA . ILE B 1 275 ? 2.338 -18.281 -19.75 1 98.56 275 ILE B CA 1
ATOM 4901 C C . ILE B 1 275 ? 0.84 -18.438 -20 1 98.56 275 ILE B C 1
ATOM 4903 O O . ILE B 1 275 ? 0.022 -17.812 -19.328 1 98.56 275 ILE B O 1
ATOM 4907 N N . GLU B 1 276 ? 0.498 -19.281 -20.844 1 97 276 GLU B N 1
ATOM 4908 C CA . GLU B 1 276 ? -0.885 -19.469 -21.266 1 97 276 GLU B CA 1
ATOM 4909 C C . GLU B 1 276 ? -1.719 -20.109 -20.172 1 97 276 GLU B C 1
ATOM 4911 O O . GLU B 1 276 ? -1.309 -21.109 -19.562 1 97 276 GLU B O 1
ATOM 4916 N N . PRO B 1 277 ? -2.857 -19.453 -19.938 1 95.81 277 PRO B N 1
ATOM 4917 C CA . PRO B 1 277 ? -3.76 -20.141 -19 1 95.81 277 PRO B CA 1
ATOM 4918 C C . PRO B 1 277 ? -4.336 -21.438 -19.578 1 95.81 277 PRO B C 1
ATOM 4920 O O . PRO B 1 277 ? -4.574 -21.531 -20.781 1 95.81 277 PRO B O 1
ATOM 4923 N N . SER B 1 278 ? -4.625 -22.312 -18.719 1 91.75 278 SER B N 1
ATOM 4924 C CA . SER B 1 278 ? -5.156 -23.594 -19.156 1 91.75 278 SER B CA 1
ATOM 4925 C C . SER B 1 278 ? -6.609 -23.469 -19.609 1 91.75 278 SER B C 1
ATOM 4927 O O . SER B 1 278 ? -7.398 -22.766 -18.969 1 91.75 278 SER B O 1
ATOM 4929 N N . LEU B 1 279 ? -6.957 -24.219 -20.625 1 87.25 279 LEU B N 1
ATOM 4930 C CA . LEU B 1 279 ? -8.328 -24.266 -21.109 1 87.25 279 LEU B CA 1
ATOM 4931 C C . LEU B 1 279 ? -9.055 -25.484 -20.562 1 87.25 279 LEU B C 1
ATOM 4933 O O . LEU B 1 279 ? -10.273 -25.609 -20.688 1 87.25 279 LEU B O 1
ATOM 4937 N N . GLY B 1 280 ? -8.336 -26.375 -19.984 1 90.75 280 GLY B N 1
ATOM 4938 C CA . GLY B 1 280 ? -8.852 -27.625 -19.438 1 90.75 280 GLY B CA 1
ATOM 4939 C C . GLY B 1 280 ? -7.766 -28.531 -18.906 1 90.75 280 GLY B C 1
ATOM 4940 O O . GLY B 1 280 ? -6.578 -28.219 -19.016 1 90.75 280 GLY B O 1
ATOM 4941 N N . TYR B 1 281 ? -8.234 -29.578 -18.266 1 94.31 281 TYR B N 1
ATOM 4942 C CA . TYR B 1 281 ? -7.312 -30.531 -17.641 1 94.31 281 TYR B CA 1
ATOM 4943 C C . TYR B 1 281 ? -7.645 -31.969 -18.062 1 94.31 281 TYR B C 1
ATOM 4945 O O . TYR B 1 281 ? -8.688 -32.219 -18.672 1 94.31 281 TYR B O 1
ATOM 4953 N N . SER B 1 282 ? -6.656 -32.875 -17.828 1 91.94 282 SER B N 1
ATOM 4954 C CA . SER B 1 282 ? -6.902 -34.281 -18.141 1 91.94 282 SER B CA 1
ATOM 4955 C C . SER B 1 282 ? -8.164 -34.812 -17.453 1 91.94 282 SER B C 1
ATOM 4957 O O . SER B 1 282 ? -8.625 -34.219 -16.484 1 91.94 282 SER B O 1
ATOM 4959 N N . THR B 1 283 ? -8.617 -35.906 -17.891 1 93 283 THR B N 1
ATOM 4960 C CA . THR B 1 283 ? -9.867 -36.469 -17.406 1 93 283 THR B CA 1
ATOM 4961 C C . THR B 1 283 ? -9.711 -36.969 -15.977 1 93 283 THR B C 1
ATOM 4963 O O . THR B 1 283 ? -10.703 -37.25 -15.297 1 93 283 THR B O 1
ATOM 4966 N N . ASP B 1 284 ? -8.508 -37.062 -15.539 1 94.25 284 ASP B N 1
ATOM 4967 C CA . ASP B 1 284 ? -8.289 -37.438 -14.148 1 94.25 284 ASP B CA 1
ATOM 4968 C C . ASP B 1 284 ? -8.867 -36.406 -13.195 1 94.25 284 ASP B C 1
ATOM 4970 O O . ASP B 1 284 ? -9.266 -36.719 -12.078 1 94.25 284 ASP B O 1
ATOM 4974 N N . PHE B 1 285 ? -8.836 -35.188 -13.656 1 97.19 285 PHE B N 1
ATOM 4975 C CA . PHE B 1 285 ? -9.531 -34.125 -12.961 1 97.19 285 PHE B CA 1
ATOM 4976 C C . PHE B 1 285 ? -10.961 -33.969 -13.477 1 97.19 285 PHE B C 1
ATOM 4978 O O . PHE B 1 285 ? -11.227 -33.188 -14.383 1 97.19 285 PHE B O 1
ATOM 4985 N N . ASN B 1 286 ? -11.867 -34.719 -12.867 1 95.75 286 ASN B N 1
ATOM 4986 C CA . ASN B 1 286 ? -13.18 -34.844 -13.477 1 95.75 286 ASN B CA 1
ATOM 4987 C C . ASN B 1 286 ? -14.242 -34.062 -12.695 1 95.75 286 ASN B C 1
ATOM 4989 O O . ASN B 1 286 ? -15.406 -34.031 -13.102 1 95.75 286 ASN B O 1
ATOM 4993 N N . VAL B 1 287 ? -13.953 -33.5 -11.539 1 97.12 287 VAL B N 1
ATOM 4994 C CA . VAL B 1 287 ? -14.844 -32.594 -10.852 1 97.12 287 VAL B CA 1
ATOM 4995 C C . VAL B 1 287 ? -14.406 -31.141 -11.125 1 97.12 287 VAL B C 1
ATOM 4997 O O . VAL B 1 287 ? -13.453 -30.656 -10.516 1 97.12 287 VAL B O 1
ATOM 5000 N N . THR B 1 288 ? -15.094 -30.516 -12.062 1 96.19 288 THR B N 1
ATOM 5001 C CA . THR B 1 288 ? -14.609 -29.25 -12.602 1 96.19 288 THR B CA 1
ATOM 5002 C C . THR B 1 288 ? -15.539 -28.109 -12.203 1 96.19 288 THR B C 1
ATOM 5004 O O . THR B 1 288 ? -15.188 -26.938 -12.352 1 96.19 288 THR B O 1
ATOM 5007 N N . ASP B 1 289 ? -16.719 -28.438 -11.586 1 95.69 289 ASP B N 1
ATOM 5008 C CA . ASP B 1 289 ? -17.766 -27.422 -11.445 1 95.69 289 ASP B CA 1
ATOM 5009 C C . ASP B 1 289 ? -18.109 -27.188 -9.977 1 95.69 289 ASP B C 1
ATOM 5011 O O . ASP B 1 289 ? -19.062 -26.469 -9.664 1 95.69 289 ASP B O 1
ATOM 5015 N N . LYS B 1 290 ? -17.391 -27.891 -9.047 1 96.5 290 LYS B N 1
ATOM 5016 C CA . LYS B 1 290 ? -17.641 -27.703 -7.621 1 96.5 290 LYS B CA 1
ATOM 5017 C C . LYS B 1 290 ? -16.344 -27.688 -6.82 1 96.5 290 LYS B C 1
ATOM 5019 O O . LYS B 1 290 ? -15.367 -28.328 -7.211 1 96.5 290 LYS B O 1
ATOM 5024 N N . PRO B 1 291 ? -16.328 -26.938 -5.676 1 98.19 291 PRO B N 1
ATOM 5025 C CA . PRO B 1 291 ? -15.164 -26.953 -4.793 1 98.19 291 PRO B CA 1
ATOM 5026 C C . PRO B 1 291 ? -15.062 -28.25 -3.979 1 98.19 291 PRO B C 1
ATOM 5028 O O . PRO B 1 291 ? -16.078 -28.891 -3.701 1 98.19 291 PRO B O 1
ATOM 5031 N N . CYS B 1 292 ? -13.852 -28.594 -3.648 1 98.5 292 CYS B N 1
ATOM 5032 C CA . CYS B 1 292 ? -13.609 -29.75 -2.795 1 98.5 292 CYS B CA 1
ATOM 5033 C C . CYS B 1 292 ? -13.945 -29.438 -1.342 1 98.5 292 CYS B C 1
ATOM 5035 O O . CYS B 1 292 ? -14.32 -30.328 -0.581 1 98.5 292 CYS B O 1
ATOM 5037 N N . CYS B 1 293 ? -13.867 -28.188 -0.882 1 98.25 293 CYS B N 1
ATOM 5038 C CA . CYS B 1 293 ? -14.234 -27.844 0.483 1 98.25 293 CYS B CA 1
ATOM 5039 C C . CYS B 1 293 ? -15.625 -27.219 0.524 1 98.25 293 CYS B C 1
ATOM 5041 O O . CYS B 1 293 ? -16.172 -26.812 -0.511 1 98.25 293 CYS B O 1
ATOM 5043 N N . THR B 1 294 ? -16.234 -27.234 1.739 1 97.12 294 THR B N 1
ATOM 5044 C CA . THR B 1 294 ? -17.438 -26.438 1.977 1 97.12 294 THR B CA 1
ATOM 5045 C C . THR B 1 294 ? -17.109 -24.953 2.018 1 97.12 294 THR B C 1
ATOM 5047 O O . THR B 1 294 ? -16.25 -24.531 2.783 1 97.12 294 THR B O 1
ATOM 5050 N N . VAL B 1 295 ? -17.781 -24.219 1.219 1 97.19 295 VAL B N 1
ATOM 5051 C CA . VAL B 1 295 ? -17.375 -22.828 1.097 1 97.19 295 VAL B CA 1
ATOM 5052 C C . VAL B 1 295 ? -18.312 -21.938 1.921 1 97.19 295 VAL B C 1
ATOM 5054 O O . VAL B 1 295 ? -19.469 -22.281 2.129 1 97.19 295 VAL B O 1
ATOM 5057 N N . SER B 1 296 ? -17.781 -20.828 2.389 1 94.75 296 SER B N 1
ATOM 5058 C CA . SER B 1 296 ? -18.578 -19.812 3.08 1 94.75 296 SER B CA 1
ATOM 5059 C C . SER B 1 296 ? -19.5 -19.078 2.115 1 94.75 296 SER B C 1
ATOM 5061 O O . SER B 1 296 ? -19.156 -18.875 0.948 1 94.75 296 SER B O 1
ATOM 5063 N N . THR B 1 297 ? -20.734 -18.625 2.604 1 91.69 297 THR B N 1
ATOM 5064 C CA . THR B 1 297 ? -21.672 -17.828 1.808 1 91.69 297 THR B CA 1
ATOM 5065 C C . THR B 1 297 ? -21.797 -16.422 2.365 1 91.69 297 THR B C 1
ATOM 5067 O O . THR B 1 297 ? -22.609 -15.625 1.881 1 91.69 297 THR B O 1
ATOM 5070 N N . THR B 1 298 ? -21 -16.047 3.381 1 89.75 298 THR B N 1
ATOM 5071 C CA . THR B 1 298 ? -21.031 -14.742 4.043 1 89.75 298 THR B CA 1
ATOM 5072 C C . THR B 1 298 ? -19.656 -14.086 4.02 1 89.75 298 THR B C 1
ATOM 5074 O O . THR B 1 298 ? -19.219 -13.602 2.979 1 89.75 298 THR B O 1
ATOM 5077 N N . ILE B 1 299 ? -18.938 -14.188 5.137 1 83 299 ILE B N 1
ATOM 5078 C CA . ILE B 1 299 ? -17.609 -13.617 5.223 1 83 299 ILE B CA 1
ATOM 5079 C C . ILE B 1 299 ? -16.625 -14.5 4.465 1 83 299 ILE B C 1
ATOM 5081 O O . ILE B 1 299 ? -16.5 -15.695 4.754 1 83 299 ILE B O 1
ATOM 5085 N N . GLY B 1 300 ? -15.969 -13.844 3.504 1 88.81 300 GLY B N 1
ATOM 5086 C CA . GLY B 1 300 ? -15.086 -14.641 2.664 1 88.81 300 GLY B CA 1
ATOM 5087 C C . GLY B 1 300 ? -15.836 -15.578 1.733 1 88.81 300 GLY B C 1
ATOM 5088 O O . GLY B 1 300 ? -15.438 -16.734 1.563 1 88.81 300 GLY B O 1
ATOM 5089 N N . ALA B 1 301 ? -16.875 -15.141 1.181 1 92.56 301 ALA B N 1
ATOM 5090 C CA . ALA B 1 301 ? -17.703 -15.961 0.308 1 92.56 301 ALA B CA 1
ATOM 5091 C C . ALA B 1 301 ? -16.875 -16.609 -0.797 1 92.56 301 ALA B C 1
ATOM 5093 O O . ALA B 1 301 ? -16.078 -15.938 -1.45 1 92.56 301 ALA B O 1
ATOM 5094 N N . GLY B 1 302 ? -17.078 -17.953 -0.994 1 96.44 302 GLY B N 1
ATOM 5095 C CA . GLY B 1 302 ? -16.359 -18.719 -2 1 96.44 302 GLY B CA 1
ATOM 5096 C C . GLY B 1 302 ? -15.109 -19.375 -1.465 1 96.44 302 GLY B C 1
ATOM 5097 O O . GLY B 1 302 ? -14.562 -20.281 -2.088 1 96.44 302 GLY B O 1
ATOM 5098 N N . GLN B 1 303 ? -14.57 -18.906 -0.328 1 97.88 303 GLN B N 1
ATOM 5099 C CA . GLN B 1 303 ? -13.438 -19.547 0.344 1 97.88 303 GLN B CA 1
ATOM 5100 C C . GLN B 1 303 ? -13.906 -20.672 1.258 1 97.88 303 GLN B C 1
ATOM 5102 O O . GLN B 1 303 ? -15.086 -20.75 1.609 1 97.88 303 GLN B O 1
ATOM 5107 N N . CYS B 1 304 ? -13 -21.531 1.63 1 98.44 304 CYS B N 1
ATOM 5108 C CA . CYS B 1 304 ? -13.367 -22.656 2.492 1 98.44 304 CYS B CA 1
ATOM 5109 C C . CYS B 1 304 ? -13.859 -22.156 3.848 1 98.44 304 CYS B C 1
ATOM 5111 O O . CYS B 1 304 ? -13.266 -21.25 4.438 1 98.44 304 CYS B O 1
ATOM 5113 N N . ALA B 1 305 ? -14.977 -22.75 4.328 1 97.06 305 ALA B N 1
ATOM 5114 C CA . ALA B 1 305 ? -15.398 -22.531 5.707 1 97.06 305 ALA B CA 1
ATOM 5115 C C . ALA B 1 305 ? -14.422 -23.156 6.695 1 97.06 305 ALA B C 1
ATOM 5117 O O . ALA B 1 305 ? -13.953 -24.281 6.48 1 97.06 305 ALA B O 1
ATOM 5118 N N . PRO B 1 306 ? -14.102 -22.406 7.77 1 95.62 306 PRO B N 1
ATOM 5119 C CA . PRO B 1 306 ? -13.078 -22.891 8.695 1 95.62 306 PRO B CA 1
ATOM 5120 C C . PRO B 1 306 ? -13.477 -24.203 9.367 1 95.62 306 PRO B C 1
ATOM 5122 O O . PRO B 1 306 ? -14.633 -24.375 9.758 1 95.62 306 PRO B O 1
ATOM 5125 N N . ASN B 1 307 ? -12.594 -25.109 9.398 1 94.44 307 ASN B N 1
ATOM 5126 C CA . ASN B 1 307 ? -12.617 -26.328 10.211 1 94.44 307 ASN B CA 1
ATOM 5127 C C . ASN B 1 307 ? -13.703 -27.281 9.742 1 94.44 307 ASN B C 1
ATOM 5129 O O . ASN B 1 307 ? -14.242 -28.047 10.539 1 94.44 307 ASN B O 1
ATOM 5133 N N . GLN B 1 308 ? -14.125 -27.203 8.531 1 96.06 308 GLN B N 1
ATOM 5134 C CA . GLN B 1 308 ? -15.016 -28.188 7.914 1 96.06 308 GLN B CA 1
ATOM 5135 C C . GLN B 1 308 ? -14.219 -29.25 7.172 1 96.06 308 GLN B C 1
ATOM 5137 O O . GLN B 1 308 ? -13.203 -28.953 6.543 1 96.06 308 GLN B O 1
ATOM 5142 N N . VAL B 1 309 ? -14.695 -30.469 7.176 1 95.25 309 VAL B N 1
ATOM 5143 C CA . VAL B 1 309 ? -14.016 -31.578 6.52 1 95.25 309 VAL B CA 1
ATOM 5144 C C . VAL B 1 309 ? -14.219 -31.484 5.008 1 95.25 309 VAL B C 1
ATOM 5146 O O . VAL B 1 309 ? -15.352 -31.422 4.531 1 95.25 309 VAL B O 1
ATOM 5149 N N . PRO B 1 310 ? -13.102 -31.484 4.301 1 97.5 310 PRO B N 1
ATOM 5150 C CA . PRO B 1 310 ? -13.227 -31.406 2.846 1 97.5 310 PRO B CA 1
ATOM 5151 C C . PRO B 1 310 ? -13.492 -32.75 2.195 1 97.5 310 PRO B C 1
ATOM 5153 O O . PRO B 1 310 ? -13.586 -33.781 2.893 1 97.5 310 PRO B O 1
ATOM 5156 N N . CYS B 1 311 ? -13.664 -32.719 0.92 1 95.62 311 CYS B N 1
ATOM 5157 C CA . CYS B 1 311 ? -13.875 -33.969 0.155 1 95.62 311 CYS B CA 1
ATOM 5158 C C . CYS B 1 311 ? -12.695 -34.906 0.308 1 95.62 311 CYS B C 1
ATOM 5160 O O . CYS B 1 311 ? -11.57 -34.469 0.559 1 95.62 311 CYS B O 1
ATOM 5162 N N . ASP B 1 312 ? -12.891 -36.156 0.121 1 92.25 312 ASP B N 1
ATOM 5163 C CA . ASP B 1 312 ? -11.828 -37.156 0.238 1 92.25 312 ASP B CA 1
ATOM 5164 C C . ASP B 1 312 ? -11.047 -37.281 -1.065 1 92.25 312 ASP B C 1
ATOM 5166 O O . ASP B 1 312 ? -9.82 -37.438 -1.047 1 92.25 312 ASP B O 1
ATOM 5170 N N . SER B 1 313 ? -11.711 -37.25 -2.254 1 94.06 313 SER B N 1
ATOM 5171 C CA . SER B 1 313 ? -11.086 -37.469 -3.553 1 94.06 313 SER B CA 1
ATOM 5172 C C . SER B 1 313 ? -10.539 -36.156 -4.133 1 94.06 313 SER B C 1
ATOM 5174 O O . SER B 1 313 ? -10.828 -35.812 -5.281 1 94.06 313 SER B O 1
ATOM 5176 N N . ARG B 1 314 ? -9.789 -35.469 -3.307 1 94 314 ARG B N 1
ATOM 5177 C CA . ARG B 1 314 ? -9.375 -34.125 -3.707 1 94 314 ARG B CA 1
ATOM 5178 C C . ARG B 1 314 ? -8.492 -34.188 -4.949 1 94 314 ARG B C 1
ATOM 5180 O O . ARG B 1 314 ? -8.398 -33.188 -5.684 1 94 314 ARG B O 1
ATOM 5187 N N . GLN B 1 315 ? -7.879 -35.312 -5.344 1 94.62 315 GLN B N 1
ATOM 5188 C CA . GLN B 1 315 ? -7.027 -35.5 -6.52 1 94.62 315 GLN B CA 1
ATOM 5189 C C . GLN B 1 315 ? -7.844 -35.406 -7.805 1 94.62 315 GLN B C 1
ATOM 5191 O O . GLN B 1 315 ? -7.281 -35.219 -8.891 1 94.62 315 GLN B O 1
ATOM 5196 N N . ASN B 1 316 ? -9.156 -35.531 -7.703 1 97.31 316 ASN B N 1
ATOM 5197 C CA . ASN B 1 316 ? -10.023 -35.5 -8.883 1 97.31 316 ASN B CA 1
ATOM 5198 C C . ASN B 1 316 ? -10.609 -34.094 -9.102 1 97.31 316 ASN B C 1
ATOM 5200 O O . ASN B 1 316 ? -11.25 -33.844 -10.125 1 97.31 316 ASN B O 1
ATOM 5204 N N . TYR B 1 317 ? -10.414 -33.188 -8.164 1 98.19 317 TYR B N 1
ATOM 5205 C CA . TYR B 1 317 ? -11.047 -31.875 -8.211 1 98.19 317 TYR B CA 1
ATOM 5206 C C . TYR B 1 317 ? -10.117 -30.844 -8.852 1 98.19 317 TYR B C 1
ATOM 5208 O O . TYR B 1 317 ? -8.914 -30.844 -8.586 1 98.19 317 TYR B O 1
ATOM 5216 N N . VAL B 1 318 ? -10.672 -29.984 -9.656 1 98.12 318 VAL B N 1
ATOM 5217 C CA . VAL B 1 318 ? -9.945 -28.844 -10.188 1 98.12 318 VAL B CA 1
ATOM 5218 C C . VAL B 1 318 ? -9.852 -27.75 -9.117 1 98.12 318 VAL B C 1
ATOM 5220 O O . VAL B 1 318 ? -8.789 -27.156 -8.922 1 98.12 318 VAL B O 1
ATOM 5223 N N . PHE B 1 319 ? -10.977 -27.562 -8.391 1 98.5 319 PHE B N 1
ATOM 5224 C CA . PHE B 1 319 ? -11.055 -26.438 -7.461 1 98.5 319 PHE B CA 1
ATOM 5225 C C . PHE B 1 319 ? -11.016 -26.922 -6.02 1 98.5 319 PHE B C 1
ATOM 5227 O O . PHE B 1 319 ? -11.719 -27.875 -5.656 1 98.5 319 PHE B O 1
ATOM 5234 N N . TRP B 1 320 ? -10.133 -26.281 -5.254 1 98.75 320 TRP B N 1
ATOM 5235 C CA . TRP B 1 320 ? -10.117 -26.547 -3.816 1 98.75 320 TRP B CA 1
ATOM 5236 C C . TRP B 1 320 ? -11.266 -25.828 -3.123 1 98.75 320 TRP B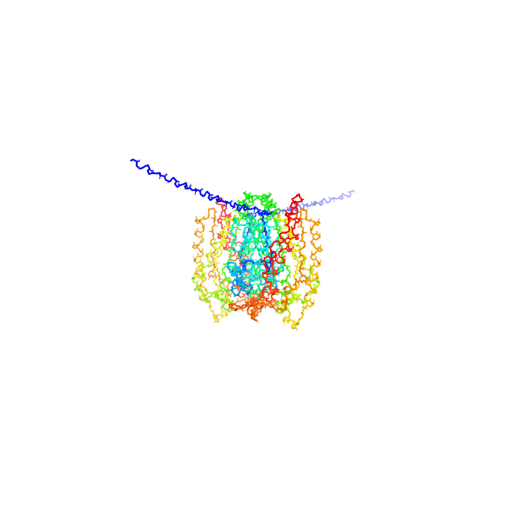 C 1
ATOM 5238 O O . TRP B 1 320 ? -12.023 -26.438 -2.365 1 98.75 320 TRP B O 1
ATOM 5248 N N . ASP B 1 321 ? -11.305 -24.5 -3.332 1 98.62 321 ASP B N 1
ATOM 5249 C CA . ASP B 1 321 ? -12.469 -23.703 -2.975 1 98.62 321 ASP B CA 1
ATOM 5250 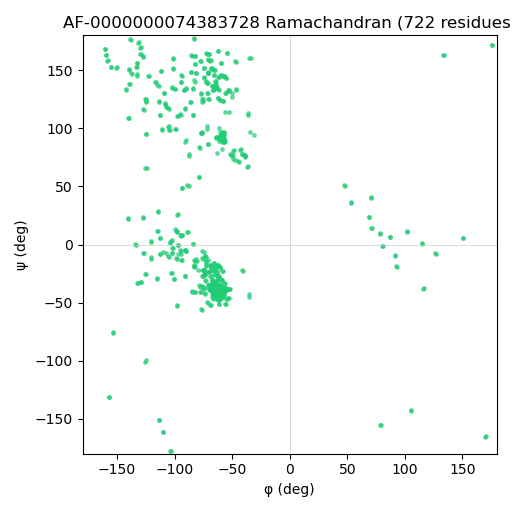C C . ASP B 1 321 ? -13.195 -23.203 -4.223 1 98.62 321 ASP B C 1
ATOM 5252 O O . ASP B 1 321 ? -13.047 -23.781 -5.305 1 98.62 321 ASP B O 1
ATOM 5256 N N . ALA B 1 322 ? -14.008 -22.203 -4.109 1 98.31 322 ALA B N 1
ATOM 5257 C CA . ALA B 1 322 ? -14.867 -21.891 -5.246 1 98.31 322 ALA B CA 1
ATOM 5258 C C . ALA B 1 322 ? -14.133 -21.016 -6.262 1 98.31 322 ALA B C 1
ATOM 5260 O O . ALA B 1 322 ? -14.695 -20.641 -7.289 1 98.31 322 ALA B O 1
ATOM 5261 N N . PHE B 1 323 ? -12.805 -20.688 -5.953 1 98 323 PHE B N 1
ATOM 5262 C CA . PHE B 1 323 ? -12.039 -19.844 -6.855 1 98 323 PHE B CA 1
ATOM 5263 C C . PHE B 1 323 ? -10.695 -20.484 -7.188 1 98 323 PHE B C 1
ATOM 5265 O O . PHE B 1 323 ? -10.141 -20.25 -8.266 1 98 323 PHE B O 1
ATOM 5272 N N . HIS B 1 324 ? -10.094 -21.234 -6.266 1 98.5 324 HIS B N 1
ATOM 5273 C CA . HIS B 1 324 ? -8.672 -21.562 -6.309 1 98.5 324 HIS B CA 1
ATOM 5274 C C . HIS B 1 324 ? -8.461 -23.047 -6.578 1 98.5 324 HIS B C 1
ATOM 5276 O O . HIS B 1 324 ? -9.266 -23.875 -6.164 1 98.5 324 HIS B O 1
ATOM 5282 N N . PRO B 1 325 ? -7.395 -23.375 -7.219 1 98.31 325 PRO B N 1
ATOM 5283 C CA . PRO B 1 325 ? -7.141 -24.75 -7.621 1 98.31 325 PRO B CA 1
ATOM 5284 C C . PRO B 1 325 ? -6.66 -25.625 -6.465 1 98.31 325 PRO B C 1
ATOM 5286 O O . PRO B 1 325 ? -6.125 -25.109 -5.48 1 98.31 325 PRO B O 1
ATOM 5289 N N . THR B 1 326 ? -6.855 -26.875 -6.656 1 98.56 326 THR B N 1
ATOM 5290 C CA . THR B 1 326 ? -6.223 -27.875 -5.793 1 98.56 326 THR B CA 1
ATOM 5291 C C . THR B 1 326 ? -4.719 -27.922 -6.035 1 98.56 326 THR B C 1
ATOM 5293 O O . THR B 1 326 ? -4.23 -27.406 -7.043 1 98.56 326 THR B O 1
ATOM 5296 N N . GLU B 1 327 ? -3.986 -28.547 -5.082 1 98.44 327 GLU B N 1
ATOM 5297 C CA . GLU B 1 327 ? -2.559 -28.75 -5.297 1 98.44 327 GLU B CA 1
ATOM 5298 C C . GLU B 1 327 ? -2.301 -29.516 -6.59 1 98.44 327 GLU B C 1
ATOM 5300 O O . GLU B 1 327 ? -1.33 -29.25 -7.297 1 98.44 327 GLU B O 1
ATOM 5305 N N . GLY B 1 328 ? -3.152 -30.516 -6.875 1 98.06 328 GLY B N 1
ATOM 5306 C CA . GLY B 1 328 ? -2.998 -31.266 -8.117 1 98.06 328 GLY B CA 1
ATOM 5307 C C . GLY B 1 328 ? -2.945 -30.375 -9.344 1 98.06 328 GLY B C 1
ATOM 5308 O O . GLY B 1 328 ? -2.082 -30.547 -10.203 1 98.06 328 GLY B O 1
ATOM 5309 N N . ILE B 1 329 ? -3.832 -29.453 -9.398 1 98.19 329 ILE B N 1
ATOM 5310 C CA . ILE B 1 329 ? -3.883 -28.531 -10.531 1 98.19 329 ILE B CA 1
ATOM 5311 C C . ILE B 1 329 ? -2.676 -27.594 -10.484 1 98.19 329 ILE B C 1
ATOM 5313 O O . ILE B 1 329 ? -2.107 -27.266 -11.531 1 98.19 329 ILE B O 1
ATOM 5317 N N . SER B 1 330 ? -2.26 -27.172 -9.297 1 98.06 330 SER B N 1
ATOM 5318 C CA . SER B 1 330 ? -1.067 -26.328 -9.164 1 98.06 330 SER B CA 1
ATOM 5319 C C . SER B 1 330 ? 0.167 -27.047 -9.703 1 98.06 330 SER B C 1
ATOM 5321 O O . SER B 1 330 ? 1.056 -26.422 -10.281 1 98.06 330 SER B O 1
ATOM 5323 N N . LEU B 1 331 ? 0.251 -28.375 -9.484 1 98.06 331 LEU B N 1
ATOM 5324 C CA . LEU B 1 331 ? 1.363 -29.156 -10.008 1 98.06 331 LEU B CA 1
ATOM 5325 C C . LEU B 1 331 ? 1.368 -29.141 -11.539 1 98.06 331 LEU B C 1
ATOM 5327 O O . LEU B 1 331 ? 2.422 -28.969 -12.156 1 98.06 331 LEU B O 1
ATOM 5331 N N . VAL B 1 332 ? 0.169 -29.25 -12.125 1 97.94 332 VAL B N 1
ATOM 5332 C CA . VAL B 1 332 ? 0.051 -29.25 -13.578 1 97.94 332 VAL B CA 1
ATOM 5333 C C . VAL B 1 332 ? 0.403 -27.875 -14.133 1 97.94 332 VAL B C 1
ATOM 5335 O O . VAL B 1 332 ? 1.256 -27.75 -15.016 1 97.94 332 VAL B O 1
ATOM 5338 N N . ASP B 1 333 ? -0.223 -26.844 -13.594 1 98.12 333 ASP B N 1
ATOM 5339 C CA . ASP B 1 333 ? -0.025 -25.484 -14.086 1 98.12 333 ASP B CA 1
ATOM 5340 C C . ASP B 1 333 ? 1.396 -25 -13.805 1 98.12 333 ASP B C 1
ATOM 5342 O O . ASP B 1 333 ? 1.982 -24.281 -14.609 1 98.12 333 ASP B O 1
ATOM 5346 N N . GLY B 1 334 ? 1.9 -25.359 -12.617 1 98.5 334 GLY B N 1
ATOM 5347 C CA . GLY B 1 334 ? 3.268 -25 -12.281 1 98.5 334 GLY B CA 1
ATOM 5348 C C . GLY B 1 334 ? 4.297 -25.625 -13.195 1 98.5 334 GLY B C 1
ATOM 5349 O O . GLY B 1 334 ? 5.262 -24.969 -13.594 1 98.5 334 GLY B O 1
ATOM 5350 N N . ALA B 1 335 ? 4.121 -26.891 -13.523 1 97.75 335 ALA B N 1
ATOM 5351 C CA . ALA B 1 335 ? 5.016 -27.562 -14.461 1 97.75 335 ALA B CA 1
ATOM 5352 C C . ALA B 1 335 ? 4.969 -26.922 -15.836 1 97.75 335 ALA B C 1
ATOM 5354 O O . ALA B 1 335 ? 6 -26.75 -16.484 1 97.75 335 ALA B O 1
ATOM 5355 N N . ALA B 1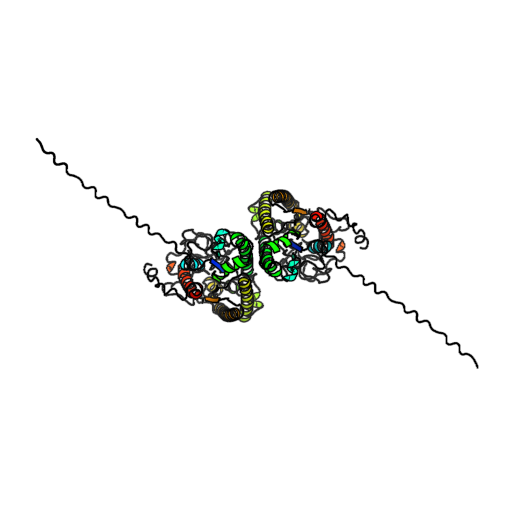 336 ? 3.758 -26.609 -16.266 1 97.69 336 ALA B N 1
ATOM 5356 C CA . ALA B 1 336 ? 3.607 -25.938 -17.547 1 97.69 336 ALA B CA 1
ATOM 5357 C C . ALA B 1 336 ? 4.301 -24.578 -17.547 1 97.69 336 ALA B C 1
ATOM 5359 O O . ALA B 1 336 ? 4.953 -24.203 -18.516 1 97.69 336 ALA B O 1
ATOM 5360 N N . ALA B 1 337 ? 4.129 -23.844 -16.484 1 98.56 337 ALA B N 1
ATOM 5361 C CA . ALA B 1 337 ? 4.781 -22.531 -16.359 1 98.56 337 ALA B CA 1
ATOM 5362 C C . ALA B 1 337 ? 6.301 -22.688 -16.375 1 98.56 337 ALA B C 1
ATOM 5364 O O . ALA B 1 337 ? 6.996 -21.938 -17.062 1 98.56 337 ALA B O 1
ATOM 5365 N N . TYR B 1 338 ? 6.789 -23.641 -15.609 1 98.38 338 TYR B N 1
ATOM 5366 C CA . TYR B 1 338 ? 8.219 -23.922 -15.578 1 98.38 338 TYR B CA 1
ATOM 5367 C C . TYR B 1 338 ? 8.758 -24.188 -16.984 1 98.38 338 TYR B C 1
ATOM 5369 O O . TYR B 1 338 ? 9.805 -23.656 -17.359 1 98.38 338 TYR B O 1
ATOM 5377 N N . GLU B 1 339 ? 8.07 -25 -17.703 1 97.62 339 GLU B N 1
ATOM 5378 C CA . GLU B 1 339 ? 8.484 -25.312 -19.078 1 97.62 339 GLU B CA 1
ATOM 5379 C C . GLU B 1 339 ? 8.5 -24.047 -19.938 1 97.62 339 GLU B C 1
ATOM 5381 O O . GLU B 1 339 ? 9.43 -23.844 -20.719 1 97.62 339 GLU B O 1
ATOM 5386 N N . ALA B 1 340 ? 7.496 -23.25 -19.781 1 97.88 340 ALA B N 1
ATOM 5387 C CA . ALA B 1 340 ? 7.41 -22.016 -20.562 1 97.88 340 ALA B CA 1
ATOM 5388 C C . ALA B 1 340 ? 8.578 -21.094 -20.25 1 97.88 340 ALA B C 1
ATOM 5390 O O . ALA B 1 340 ? 9.023 -20.328 -21.109 1 97.88 340 ALA B O 1
ATOM 5391 N N . LEU B 1 341 ? 9.133 -21.188 -19.094 1 98.31 341 LEU B N 1
ATOM 5392 C CA . LEU B 1 341 ? 10.172 -20.266 -18.625 1 98.31 341 LEU B CA 1
ATOM 5393 C C . LEU B 1 341 ? 11.555 -20.766 -19.016 1 98.31 341 LEU B C 1
ATOM 5395 O O . LEU B 1 341 ? 12.57 -20.172 -18.641 1 98.31 341 LEU B O 1
ATOM 5399 N N . SER B 1 342 ? 11.695 -21.766 -19.859 1 96.81 342 SER B N 1
ATOM 5400 C CA . SER B 1 342 ? 12.945 -22.453 -20.203 1 96.81 342 SER B CA 1
ATOM 5401 C C . SER B 1 342 ? 13.945 -21.5 -20.828 1 96.81 342 SER B C 1
ATOM 5403 O O . SER B 1 342 ? 15.156 -21.672 -20.672 1 96.81 342 SER B O 1
ATOM 5405 N N . PRO B 1 343 ? 13.484 -20.438 -21.547 1 94.94 343 PRO B N 1
ATOM 5406 C CA . PRO B 1 343 ? 14.453 -19.5 -22.125 1 94.94 343 PRO B CA 1
ATOM 5407 C C . PRO B 1 343 ? 15.289 -18.797 -21.047 1 94.94 343 PRO B C 1
ATOM 5409 O O . PRO B 1 343 ? 16.344 -18.219 -21.359 1 94.94 343 PRO B O 1
ATOM 5412 N N . PHE B 1 344 ? 14.859 -18.797 -19.812 1 96.19 344 PHE B N 1
ATOM 5413 C CA . PHE B 1 344 ? 15.523 -18.016 -18.766 1 96.19 344 PHE B CA 1
ATOM 5414 C C . PHE B 1 344 ? 16.594 -18.859 -18.078 1 96.19 344 PHE B C 1
ATOM 5416 O O . PHE B 1 344 ? 17.484 -18.312 -17.438 1 96.19 344 PHE B O 1
ATOM 5423 N N . TYR B 1 345 ? 16.453 -20.125 -18.062 1 92.19 345 TYR B N 1
ATOM 5424 C CA . TYR B 1 345 ? 17.359 -20.922 -17.25 1 92.19 345 TYR B CA 1
ATOM 5425 C C . TYR B 1 345 ? 18.047 -22 -18.094 1 92.19 345 TYR B C 1
ATOM 5427 O O . TYR B 1 345 ? 19.016 -22.609 -17.656 1 92.19 345 TYR B O 1
ATOM 5435 N N . ALA B 1 346 ? 17.453 -22.453 -19.219 1 77.25 346 ALA B N 1
ATOM 5436 C CA . ALA B 1 346 ? 18.047 -23.5 -20.047 1 77.25 346 ALA B CA 1
ATOM 5437 C C . ALA B 1 346 ? 19.281 -22.984 -20.797 1 77.25 346 ALA B C 1
ATOM 5439 O O . ALA B 1 346 ? 19.281 -21.844 -21.281 1 77.25 346 ALA B O 1
ATOM 5440 N N . ASP B 1 347 ? 20.438 -23.047 -20.125 1 60.16 347 ASP B N 1
ATOM 5441 C CA . ASP B 1 347 ? 21.656 -22.781 -20.906 1 60.16 347 ASP B CA 1
ATOM 5442 C C . ASP B 1 347 ? 21.531 -23.344 -22.312 1 60.16 347 ASP B C 1
ATOM 5444 O O . ASP B 1 347 ? 20.984 -24.438 -22.516 1 60.16 347 ASP B O 1
ATOM 5448 N N . GLU B 1 348 ? 21.484 -22.5 -23.375 1 46.62 348 GLU B N 1
ATOM 5449 C CA . GLU B 1 348 ? 21.516 -23.047 -24.734 1 46.62 348 GLU B CA 1
ATOM 5450 C C . GLU B 1 348 ? 22.406 -24.281 -24.812 1 46.62 348 GLU B C 1
ATOM 5452 O O . GLU B 1 348 ? 22.219 -25.125 -25.688 1 46.62 348 GLU B O 1
ATOM 5457 N N . THR B 1 349 ? 23.641 -24.297 -24.219 1 38.81 349 THR B N 1
ATOM 5458 C CA . THR B 1 349 ? 24.516 -25.453 -24.391 1 38.81 349 THR B CA 1
ATOM 5459 C C . THR B 1 349 ? 24.031 -26.641 -23.562 1 38.81 349 THR B C 1
ATOM 5461 O O . THR B 1 349 ? 24.641 -27.703 -23.578 1 38.81 349 THR B O 1
ATOM 5464 N N . LYS B 1 350 ? 23.516 -26.391 -22.375 1 41.34 350 LYS B N 1
ATOM 5465 C CA . LYS B 1 350 ? 23.266 -27.578 -21.562 1 41.34 350 LYS B CA 1
ATOM 5466 C C . LYS B 1 350 ? 22.078 -28.375 -22.125 1 41.34 350 LYS B C 1
ATOM 5468 O O . LYS B 1 350 ? 20.984 -27.828 -22.266 1 41.34 350 LYS B O 1
ATOM 5473 N N . GLY B 1 351 ? 22.25 -29.391 -22.844 1 30.62 351 GLY B N 1
ATOM 5474 C CA . GLY B 1 351 ? 21.406 -30.422 -23.453 1 30.62 351 GLY B CA 1
ATOM 5475 C C . GLY B 1 351 ? 20.203 -30.766 -22.609 1 30.62 351 GLY B C 1
ATOM 5476 O O . GLY B 1 351 ? 20.141 -30.422 -21.422 1 30.62 351 GLY B O 1
ATOM 5477 N N . THR B 1 352 ? 19.156 -31.391 -23.234 1 33.28 352 THR B N 1
ATOM 5478 C CA . THR B 1 352 ? 17.844 -31.938 -22.875 1 33.28 352 THR B CA 1
ATOM 5479 C C . THR B 1 352 ? 17.922 -32.719 -21.578 1 33.28 352 THR B C 1
ATOM 5481 O O . THR B 1 352 ? 18.594 -33.75 -21.5 1 33.28 352 THR B O 1
ATOM 5484 N N . LEU B 1 353 ? 17.891 -32.094 -20.438 1 33.19 353 LEU B N 1
ATOM 5485 C CA . LEU B 1 353 ? 17.719 -33.031 -19.328 1 33.19 353 LEU B CA 1
ATOM 5486 C C . LEU B 1 353 ? 16.562 -33.969 -19.578 1 33.19 353 LEU B C 1
ATOM 5488 O O . LEU B 1 353 ? 15.508 -33.562 -20.078 1 33.19 353 LEU B O 1
ATOM 5492 N N . PRO B 1 354 ? 16.719 -35.312 -19.5 1 31.72 354 PRO B N 1
ATOM 5493 C CA . PRO B 1 354 ? 15.641 -36.281 -19.703 1 31.72 354 PRO B CA 1
ATOM 5494 C C . PRO B 1 354 ? 14.422 -36 -18.828 1 31.72 354 PRO B C 1
ATOM 5496 O O . PRO B 1 354 ? 14.57 -35.531 -17.688 1 31.72 354 PRO B O 1
ATOM 5499 N N . ILE B 1 355 ? 13.344 -35.656 -19.375 1 32.78 355 ILE B N 1
ATOM 5500 C CA . ILE B 1 355 ? 11.992 -35.594 -18.844 1 32.78 355 ILE B CA 1
ATOM 5501 C C . ILE B 1 355 ? 11.789 -36.656 -17.797 1 32.78 355 ILE B C 1
ATOM 5503 O O . ILE B 1 355 ? 11.961 -37.844 -18.078 1 32.78 355 ILE B O 1
ATOM 5507 N N . LEU B 1 356 ? 11.945 -36.438 -16.547 1 31.33 356 LEU B N 1
ATOM 5508 C CA . LEU B 1 356 ? 11.656 -37.406 -15.477 1 31.33 356 LEU B CA 1
ATOM 5509 C C . LEU B 1 356 ? 10.258 -38 -15.641 1 31.33 356 LEU B C 1
ATOM 5511 O O . LEU B 1 356 ? 9.258 -37.281 -15.5 1 31.33 356 LEU B O 1
ATOM 5515 N N . GLU B 1 357 ? 9.938 -38.969 -16.578 1 28.44 357 GLU B N 1
ATOM 5516 C CA . GLU B 1 357 ? 8.852 -39.938 -16.594 1 28.44 357 GLU B CA 1
ATOM 5517 C C . GLU B 1 357 ? 8.617 -40.531 -15.203 1 28.44 357 GLU B C 1
ATOM 5519 O O . GLU B 1 357 ? 7.684 -41.312 -15 1 28.44 357 GLU B O 1
ATOM 5524 N N . ALA B 1 358 ? 9.641 -40.469 -14.375 1 32.66 358 ALA B N 1
ATOM 5525 C CA . ALA B 1 358 ? 9.523 -41.281 -13.164 1 32.66 358 ALA B CA 1
ATOM 5526 C C . ALA B 1 358 ? 8.445 -40.719 -12.242 1 32.66 358 ALA B C 1
ATOM 5528 O O . ALA B 1 358 ? 7.906 -41.438 -11.398 1 32.66 358 ALA B O 1
ATOM 5529 N N . PHE B 1 359 ? 8.32 -39.375 -12.211 1 28 359 PHE B N 1
ATOM 5530 C CA . PHE B 1 359 ? 7.477 -39 -11.078 1 28 359 PHE B CA 1
ATOM 5531 C C . PHE B 1 359 ? 6.004 -39.188 -11.422 1 28 359 PHE B C 1
ATOM 5533 O O . PHE B 1 359 ? 5.137 -39.031 -10.555 1 28 359 PHE B O 1
ATOM 5540 N N . VAL B 1 360 ? 5.598 -39.219 -12.688 1 30.67 360 VAL B N 1
ATOM 5541 C CA . VAL B 1 360 ? 4.172 -39.375 -12.961 1 30.67 360 VAL B CA 1
ATOM 5542 C C . VAL B 1 360 ? 3.75 -40.812 -12.648 1 30.67 360 VAL B C 1
ATOM 5544 O O . VAL B 1 360 ? 2.564 -41.094 -12.453 1 30.67 360 VAL B O 1
ATOM 5547 N N . ASN B 1 361 ? 4.613 -41.781 -12.812 1 28.53 361 ASN B N 1
ATOM 5548 C CA . ASN B 1 361 ? 4.109 -43.125 -12.672 1 28.53 361 ASN B CA 1
ATOM 5549 C C . ASN B 1 361 ? 3.826 -43.469 -11.211 1 28.53 361 ASN B C 1
ATOM 5551 O O . ASN B 1 361 ? 3.168 -44.469 -10.922 1 28.53 361 ASN B O 1
ATOM 5555 N N . ASP B 1 362 ? 4.77 -43.062 -10.312 1 27.5 362 ASP B N 1
ATOM 5556 C CA . ASP B 1 362 ? 4.516 -43.688 -9.023 1 27.5 362 ASP B CA 1
ATOM 5557 C C . ASP B 1 362 ? 3.328 -43.062 -8.312 1 27.5 362 ASP B C 1
ATOM 5559 O O . ASP B 1 362 ? 3.031 -43.406 -7.164 1 27.5 362 ASP B O 1
ATOM 5563 N N . ILE B 1 363 ? 2.764 -41.969 -8.852 1 24.5 363 ILE B N 1
ATOM 5564 C CA . ILE B 1 363 ? 1.472 -41.844 -8.188 1 24.5 363 ILE B CA 1
ATOM 5565 C C . ILE B 1 363 ? 0.45 -42.75 -8.883 1 24.5 363 ILE B C 1
ATOM 5567 O O . ILE B 1 363 ? 0.379 -42.75 -10.117 1 24.5 363 ILE B O 1
#